Protein AF-A0A2E9MER3-F1 (afdb_monomer_lite)

Secondary structure (DSSP, 8-state):
--EEEE--SSS--EEEEPPTT--HHHHHHHHHHHSTTS-------EEEETTEEEE--HHHHHHHHHHHHHHHHHHHHHHHHHHHHHHHHHHHHHHHHHHTTGGGTTTT--SHHHHHHHHHHHHHTTTTT--SPPPHHHHHHHHTS-HHHHHT--HHHHHHHHHHHHHHHHHHHHHHHTHHHHHHHHHHHHHHHHGGGS-------------HHHHS---EEEEEETTTTEEETT--SEEEEEE-TT-EEEEE-TTSEEEEEE--SSEE--TT-SEEE---SS--EEEEEE-TTS-EEEEEE------TT-EEESSPTT-EEEEEES-SS-EEEEEEPP-TT----EEEEEGGGSPB--TTSPPEEEESS-EEEEEE-

pLDDT: mean 91.05, std 7.31, range [54.22, 98.5]

Foldseek 3Di:
DPDWDWPDDVHGDIDDDDDPPDDPVLVVLLCCQPHVVDDDDDDWQWDDDPNDIDTDDPVVVVVVVLVVLLVVVLVVLVVVLVVLLVVLLLLLLLLLCLVVVLVVQLVPDDDPVSNLVSSVVSCVVVVVSRPDDQDSVSSVVNVPQDPVCSVPPDPVVSVVVSVVSVVVSVVSVVCSVVSVVVSVVVVVVVCVVCVVVDDDPDDDDDDDNSPSQVSFDLAQWWAAAQVQQKIASLDDHHTADRGGQAAKKWWQAPFQKIAIAGGHRIDHRDHDTPHIHGQDQPQWKWWWKQAQLRFTFTAIEHCNDHDHPDMDGQAPPNIGTQDIDSDQQKKKKFAADDDPPDPDRIDIGRNVVADHDYSPDHGHTPGSGNTPHIDID

Sequence (377 aa):
VASIQDYTAENVEIEIKLPRGVYAKDVVDTLYAFTDCEMSISLNLLVIDGETPRVMSVTEVLQHNVDRLVDILKAQLRIEEGSLNDRLHAKTLEQIFIENRIYKAIEEEKTSEGVIQAVFDGLEKHKKQIKREVTRDDVDILLRIPIRRISLYDIERAKKEMREIKARLKQVRHDLKEIVAFTIAYLKNLIDQQGDAFPRRTEITTFDQVDAREAAKRDLKLDYDKATGYIGYQVEGTHVAHVSLYDRVLVVRKDGSYSVMDAPDKLFVGKGMLYGGFPDKEQIFNVVYRDKSGATCLKRCCIDKYILNRGYDLVPEGGKLLKLSLDSDATVELEYKPVPRLRVLEESFKIADYPVRGLKAGGIRLSKKETKTVRVG

Structure (mmCIF, N/CA/C/O backbone):
data_AF-A0A2E9MER3-F1
#
_entry.id   AF-A0A2E9MER3-F1
#
loop_
_atom_site.group_PDB
_atom_site.id
_atom_site.type_symbol
_atom_site.label_atom_id
_atom_site.label_alt_id
_atom_site.label_comp_id
_atom_site.label_asym_id
_atom_site.label_entity_id
_atom_site.label_seq_id
_atom_site.pdbx_PDB_ins_code
_atom_site.Cartn_x
_atom_site.Cartn_y
_atom_site.Cartn_z
_atom_site.occupancy
_atom_site.B_iso_or_equiv
_atom_site.auth_seq_id
_atom_site.auth_comp_id
_atom_site.auth_asym_id
_atom_site.auth_atom_id
_atom_site.pdbx_PDB_model_num
ATOM 1 N N . VAL A 1 1 ? 30.868 -15.169 -11.631 1.00 74.12 1 VAL A N 1
ATOM 2 C CA . VAL A 1 1 ? 30.900 -15.603 -10.212 1.00 74.12 1 VAL A CA 1
ATOM 3 C C . VAL A 1 1 ? 31.769 -16.849 -10.105 1.00 74.12 1 VAL A C 1
ATOM 5 O O . VAL A 1 1 ? 31.661 -17.693 -10.982 1.00 74.12 1 VAL A O 1
ATOM 8 N N . ALA A 1 2 ? 32.668 -16.931 -9.121 1.00 79.69 2 ALA A N 1
ATOM 9 C CA . ALA A 1 2 ? 33.551 -18.084 -8.905 1.00 79.69 2 ALA A CA 1
ATOM 10 C C . ALA A 1 2 ? 32.929 -19.128 -7.960 1.00 79.69 2 ALA A C 1
ATOM 12 O O . ALA A 1 2 ? 33.051 -20.322 -8.207 1.00 79.69 2 ALA A O 1
ATOM 13 N N . SER A 1 3 ? 32.239 -18.685 -6.906 1.00 89.12 3 SER A N 1
ATOM 14 C CA . SER A 1 3 ? 31.441 -19.547 -6.025 1.00 89.12 3 SER A CA 1
ATOM 15 C C . SER A 1 3 ? 30.379 -18.735 -5.285 1.00 89.12 3 SER A C 1
ATOM 17 O O . SER A 1 3 ? 30.548 -17.529 -5.105 1.00 89.12 3 SER A O 1
ATOM 19 N N . ILE A 1 4 ? 29.331 -19.412 -4.818 1.00 92.69 4 ILE A N 1
ATOM 20 C CA . ILE A 1 4 ? 28.270 -18.856 -3.969 1.00 92.69 4 ILE A CA 1
ATOM 21 C C . ILE A 1 4 ? 28.202 -19.726 -2.710 1.00 92.69 4 ILE A C 1
ATOM 23 O O . ILE A 1 4 ? 28.237 -20.953 -2.825 1.00 92.69 4 ILE A O 1
ATOM 27 N N . GLN A 1 5 ? 28.167 -19.110 -1.532 1.00 94.44 5 GLN A N 1
ATOM 28 C CA . GLN A 1 5 ? 28.050 -19.787 -0.238 1.00 94.44 5 GLN A CA 1
ATOM 29 C C . GLN A 1 5 ? 26.922 -19.135 0.567 1.00 94.44 5 GLN A C 1
ATOM 31 O O . GLN A 1 5 ? 26.834 -17.913 0.615 1.00 94.44 5 GLN A O 1
ATOM 36 N N . ASP A 1 6 ? 26.059 -19.948 1.169 1.00 94.88 6 ASP A N 1
ATOM 37 C CA . ASP A 1 6 ? 24.971 -19.490 2.037 1.00 94.88 6 ASP A CA 1
ATOM 38 C C . ASP A 1 6 ? 25.354 -19.770 3.495 1.00 94.88 6 ASP A C 1
ATOM 40 O O . ASP A 1 6 ? 25.602 -20.921 3.864 1.00 94.88 6 ASP A O 1
ATOM 44 N N . TYR A 1 7 ? 25.449 -18.706 4.289 1.00 95.00 7 TYR A N 1
ATOM 45 C CA . TYR A 1 7 ? 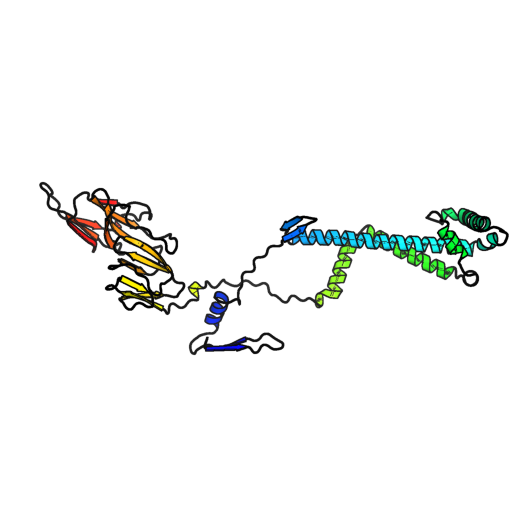25.778 -18.723 5.714 1.00 95.00 7 TYR A CA 1
ATOM 46 C C . TYR A 1 7 ? 24.589 -18.286 6.579 1.00 95.00 7 TYR A C 1
ATOM 48 O O . TYR A 1 7 ? 24.759 -17.974 7.757 1.00 95.00 7 TYR A O 1
ATOM 56 N N . THR A 1 8 ? 23.381 -18.274 6.010 1.00 94.50 8 THR A N 1
ATOM 57 C CA . THR A 1 8 ? 22.163 -17.854 6.702 1.00 94.50 8 THR A CA 1
ATOM 58 C C . THR A 1 8 ? 21.957 -18.641 7.999 1.00 94.50 8 THR A C 1
ATOM 60 O O . THR A 1 8 ? 21.896 -19.873 8.007 1.00 94.50 8 THR A O 1
ATOM 63 N N . ALA A 1 9 ? 21.817 -17.906 9.103 1.00 93.12 9 ALA A N 1
ATOM 64 C CA . ALA A 1 9 ? 21.513 -18.438 10.428 1.00 93.12 9 ALA A CA 1
ATOM 65 C C . ALA A 1 9 ? 20.392 -17.605 11.069 1.00 93.12 9 ALA A C 1
ATOM 67 O O . ALA A 1 9 ? 19.252 -17.657 10.616 1.00 93.12 9 ALA A O 1
ATOM 68 N N . GLU A 1 10 ? 20.699 -16.815 12.102 1.00 92.81 10 GLU A N 1
ATOM 69 C CA . GLU A 1 10 ? 19.750 -15.835 12.649 1.00 92.81 10 GLU A CA 1
ATOM 70 C C . GLU A 1 10 ? 19.473 -14.698 11.652 1.00 92.81 10 GLU A C 1
ATOM 72 O O . GLU A 1 10 ? 18.349 -14.211 11.559 1.00 92.81 10 GLU A O 1
ATOM 77 N N . ASN A 1 11 ? 20.484 -14.323 10.863 1.00 93.75 11 ASN A N 1
ATOM 78 C CA . ASN A 1 11 ? 20.389 -13.327 9.801 1.00 93.75 11 ASN A CA 1
ATOM 79 C C . ASN A 1 11 ? 20.661 -13.974 8.440 1.00 93.75 11 ASN A C 1
ATOM 81 O O . ASN A 1 11 ? 21.407 -14.951 8.349 1.00 93.75 11 ASN A O 1
ATOM 85 N N . VAL A 1 12 ? 20.067 -13.406 7.389 1.00 94.69 12 VAL A N 1
ATOM 86 C CA . VAL A 1 12 ? 20.347 -13.792 6.000 1.00 94.69 12 VAL A CA 1
ATOM 87 C C . VAL A 1 12 ? 21.758 -13.340 5.637 1.00 94.69 12 VAL A C 1
ATOM 89 O O . VAL A 1 12 ? 22.067 -12.153 5.737 1.00 94.69 12 VAL A O 1
ATOM 92 N N . GLU A 1 13 ? 22.599 -14.276 5.200 1.00 95.25 13 GLU A N 1
ATOM 93 C CA . GLU A 1 13 ? 23.983 -14.000 4.811 1.00 95.25 13 GLU A CA 1
ATOM 94 C C . GLU A 1 13 ? 24.378 -14.868 3.611 1.00 95.25 13 GLU A C 1
ATOM 96 O O . GLU A 1 13 ? 24.475 -16.089 3.710 1.00 95.25 13 GLU A O 1
ATOM 101 N N . ILE A 1 14 ? 24.613 -14.231 2.461 1.00 93.00 14 ILE A N 1
ATOM 102 C CA . ILE A 1 14 ? 25.013 -14.897 1.215 1.00 93.00 14 ILE A CA 1
ATOM 103 C C . ILE A 1 14 ? 26.355 -14.317 0.759 1.00 93.00 14 ILE A C 1
ATOM 105 O O . ILE A 1 14 ? 26.464 -13.123 0.478 1.00 93.00 14 ILE A O 1
ATOM 109 N N . GLU A 1 15 ? 27.376 -15.166 0.644 1.00 93.38 15 GLU A N 1
ATOM 110 C CA . GLU A 1 15 ? 28.717 -14.797 0.187 1.00 93.38 15 GLU A CA 1
ATOM 111 C C . GLU A 1 15 ? 28.915 -15.163 -1.294 1.00 93.38 15 GLU A C 1
ATOM 113 O O . GLU A 1 15 ? 28.802 -16.324 -1.700 1.00 93.38 15 GLU A O 1
ATOM 118 N N . ILE A 1 16 ? 29.282 -14.174 -2.116 1.00 91.56 16 ILE A N 1
ATOM 119 C CA . ILE A 1 16 ? 29.569 -14.351 -3.546 1.00 91.56 16 ILE A CA 1
ATOM 120 C C . ILE A 1 16 ? 31.056 -14.082 -3.801 1.00 91.56 16 ILE A C 1
ATOM 122 O O . ILE A 1 16 ? 31.519 -12.944 -3.721 1.00 91.56 16 ILE A O 1
ATOM 126 N N . LYS A 1 17 ? 31.819 -15.116 -4.180 1.00 91.12 17 LYS A N 1
ATOM 127 C CA . LYS A 1 17 ? 33.241 -14.962 -4.543 1.00 91.12 17 LYS A CA 1
ATOM 128 C C . LYS A 1 17 ? 33.380 -14.605 -6.013 1.00 91.12 17 LYS A C 1
ATOM 130 O O . LYS A 1 17 ? 32.841 -15.286 -6.891 1.00 91.12 17 LYS A O 1
ATOM 135 N N . LEU A 1 18 ? 34.140 -13.551 -6.296 1.00 88.75 18 LEU A N 1
ATOM 136 C CA . LEU A 1 18 ? 34.380 -13.064 -7.653 1.00 88.75 18 LEU A CA 1
ATOM 137 C C . LEU A 1 18 ? 35.687 -13.631 -8.235 1.00 88.75 18 LEU A C 1
ATOM 139 O O . LEU A 1 18 ? 36.652 -13.828 -7.495 1.00 88.75 18 LEU A O 1
ATOM 143 N N . PRO A 1 19 ? 35.752 -13.897 -9.553 1.00 87.12 19 PRO A N 1
ATOM 144 C CA . PRO A 1 19 ? 37.009 -14.219 -10.226 1.00 87.12 19 PRO A CA 1
ATOM 145 C C . PRO A 1 19 ? 38.028 -13.073 -10.123 1.00 87.12 19 PRO A C 1
ATOM 147 O O . PRO A 1 19 ? 37.657 -11.905 -9.994 1.00 87.12 19 PRO A O 1
ATOM 150 N N . ARG A 1 20 ? 39.326 -13.389 -10.235 1.00 83.81 20 ARG A N 1
ATOM 151 C CA . ARG A 1 20 ? 40.392 -12.369 -10.236 1.00 83.81 20 ARG A CA 1
ATOM 152 C C . ARG A 1 20 ? 40.178 -11.361 -11.372 1.00 83.81 20 ARG A C 1
ATOM 154 O O . ARG A 1 20 ? 39.925 -11.759 -12.504 1.00 83.81 20 ARG A O 1
ATOM 161 N N . GLY A 1 21 ? 40.324 -10.072 -11.064 1.00 81.44 21 GLY A N 1
ATOM 162 C CA . GLY A 1 21 ? 40.161 -8.979 -12.032 1.00 81.44 21 GLY A CA 1
ATOM 163 C C . GLY A 1 21 ? 38.717 -8.510 -12.248 1.00 81.44 21 GLY A C 1
ATOM 164 O O . GLY A 1 21 ? 38.494 -7.657 -13.100 1.00 81.44 21 GLY A O 1
ATOM 165 N N . VAL A 1 22 ? 37.742 -9.037 -11.495 1.00 81.81 22 VAL A N 1
ATOM 166 C CA . VAL A 1 22 ? 36.352 -8.553 -11.495 1.00 81.81 22 VAL A CA 1
ATOM 167 C C . VAL A 1 22 ? 36.106 -7.711 -10.245 1.00 81.81 22 VAL A C 1
ATOM 169 O O . VAL A 1 22 ? 36.359 -8.169 -9.131 1.00 81.81 22 VAL A O 1
ATOM 172 N N . TYR A 1 23 ? 35.607 -6.488 -10.424 1.00 81.19 23 TYR A N 1
ATOM 173 C CA . TYR A 1 23 ? 35.280 -5.590 -9.320 1.00 81.19 23 TYR A CA 1
ATOM 174 C C . TYR A 1 23 ? 33.863 -5.840 -8.807 1.00 81.19 23 TYR A C 1
ATOM 176 O O . TYR A 1 23 ? 32.950 -6.115 -9.581 1.00 81.19 23 TYR A O 1
ATOM 184 N N . ALA A 1 24 ? 33.677 -5.717 -7.491 1.00 82.69 24 ALA A N 1
ATOM 185 C CA . ALA A 1 24 ? 32.381 -5.941 -6.856 1.00 82.69 24 ALA A CA 1
ATOM 186 C C . ALA A 1 24 ? 31.301 -4.979 -7.359 1.00 82.69 24 ALA A C 1
ATOM 188 O O . ALA A 1 24 ? 30.181 -5.414 -7.595 1.00 82.69 24 ALA A O 1
ATOM 189 N N . LYS A 1 25 ? 31.655 -3.708 -7.588 1.00 79.31 25 LYS A N 1
ATOM 190 C CA . LYS A 1 25 ? 30.719 -2.680 -8.058 1.00 79.31 25 LYS A CA 1
ATOM 191 C C . LYS A 1 25 ? 30.014 -3.095 -9.356 1.00 79.31 25 LYS A C 1
ATOM 193 O O . LYS A 1 25 ? 28.794 -3.113 -9.394 1.00 79.31 25 LYS A O 1
ATOM 198 N N . ASP A 1 26 ? 30.778 -3.551 -10.348 1.00 75.00 26 ASP A N 1
ATOM 199 C CA . ASP A 1 26 ? 30.241 -3.991 -11.644 1.00 75.00 26 ASP A CA 1
ATOM 200 C C . ASP A 1 26 ? 29.307 -5.211 -11.511 1.00 75.00 26 ASP A C 1
ATOM 202 O O . ASP A 1 26 ? 28.381 -5.403 -12.299 1.00 75.00 26 ASP A O 1
ATOM 206 N N . VAL A 1 27 ? 29.559 -6.072 -10.518 1.00 83.38 27 VAL A N 1
ATOM 207 C CA . VAL A 1 27 ? 28.763 -7.285 -10.285 1.00 83.38 27 VAL A CA 1
ATOM 208 C C . VAL A 1 27 ? 27.481 -6.978 -9.525 1.00 83.38 27 VAL A C 1
ATOM 210 O O . VAL A 1 27 ? 26.477 -7.618 -9.804 1.00 83.38 27 VAL A O 1
ATOM 213 N N . VAL A 1 28 ? 27.483 -6.011 -8.605 1.00 84.94 28 VAL A N 1
ATOM 214 C CA . VAL A 1 28 ? 26.276 -5.601 -7.868 1.00 84.94 28 VAL A CA 1
ATOM 215 C C . VAL A 1 28 ? 25.204 -5.097 -8.833 1.00 84.94 28 VAL A C 1
ATOM 217 O O . VAL A 1 28 ? 24.082 -5.595 -8.795 1.00 84.94 28 VAL A O 1
ATOM 220 N N . ASP A 1 29 ? 25.573 -4.207 -9.753 1.00 80.81 29 ASP A N 1
ATOM 221 C CA . ASP A 1 29 ? 24.660 -3.668 -10.770 1.00 80.81 29 ASP A CA 1
ATOM 222 C C . ASP A 1 29 ? 24.101 -4.789 -11.664 1.00 80.81 29 ASP A C 1
ATOM 224 O O . ASP A 1 29 ? 22.906 -4.856 -11.951 1.00 80.81 29 ASP A O 1
ATOM 228 N N . THR A 1 30 ? 24.960 -5.746 -12.027 1.00 80.44 30 THR A N 1
ATOM 229 C CA . THR A 1 30 ? 24.574 -6.951 -12.775 1.00 80.44 30 THR A CA 1
ATOM 230 C C . THR A 1 30 ? 23.607 -7.835 -11.968 1.00 80.44 30 THR A C 1
ATOM 232 O O . THR A 1 30 ? 22.650 -8.369 -12.520 1.00 80.44 30 THR A O 1
ATOM 235 N N . LEU A 1 31 ? 23.827 -8.012 -10.662 1.00 85.88 31 LEU A N 1
ATOM 236 C CA . LEU A 1 31 ? 22.949 -8.824 -9.815 1.00 85.88 31 LEU A CA 1
ATOM 237 C C . LEU A 1 31 ? 21.551 -8.210 -9.722 1.00 85.88 31 LEU A C 1
ATOM 239 O O . LEU A 1 31 ? 20.582 -8.942 -9.897 1.00 85.88 31 LEU A O 1
ATOM 243 N N . TYR A 1 32 ? 21.428 -6.898 -9.518 1.00 84.62 32 TYR A N 1
ATOM 244 C CA . TYR A 1 32 ? 20.122 -6.230 -9.543 1.00 84.62 32 TYR A CA 1
ATOM 245 C C . TYR A 1 32 ? 19.441 -6.350 -10.913 1.00 84.62 32 TYR A C 1
ATOM 247 O O . TYR A 1 32 ? 18.264 -6.684 -10.980 1.00 84.62 32 TYR A O 1
ATOM 255 N N . ALA A 1 33 ? 20.186 -6.184 -12.010 1.00 80.50 33 ALA A N 1
ATOM 256 C CA . ALA A 1 33 ? 19.619 -6.227 -13.359 1.00 80.50 33 ALA A CA 1
ATOM 257 C C . ALA A 1 33 ? 19.130 -7.621 -13.808 1.00 80.50 33 ALA A C 1
ATOM 259 O O . ALA A 1 33 ? 18.248 -7.715 -14.665 1.00 80.50 33 ALA A O 1
ATOM 260 N N . PHE A 1 34 ? 19.719 -8.704 -13.286 1.00 81.06 34 PHE A N 1
ATOM 261 C CA . PHE A 1 34 ? 19.490 -10.068 -13.791 1.00 81.06 34 PHE A CA 1
ATOM 262 C C . PHE A 1 34 ? 18.971 -11.069 -12.749 1.00 81.06 34 PHE A C 1
ATOM 264 O O . PHE A 1 34 ? 18.818 -12.248 -13.075 1.00 81.06 34 PHE A O 1
ATOM 271 N N . THR A 1 35 ? 18.717 -10.650 -11.508 1.00 86.56 35 THR A N 1
ATOM 272 C CA . THR A 1 35 ? 18.206 -11.528 -10.441 1.00 86.56 35 THR A CA 1
ATOM 273 C C . THR A 1 35 ? 17.085 -10.855 -9.654 1.00 86.56 35 THR A C 1
ATOM 275 O O . THR A 1 35 ? 16.900 -9.646 -9.742 1.00 86.56 35 THR A O 1
ATOM 278 N N . ASP A 1 36 ? 16.392 -11.625 -8.812 1.00 89.19 36 ASP A N 1
ATOM 279 C CA . ASP A 1 36 ? 15.306 -11.138 -7.946 1.00 89.19 36 ASP A CA 1
ATOM 280 C C . ASP A 1 36 ? 15.776 -10.208 -6.805 1.00 89.19 36 ASP A C 1
ATOM 282 O O . ASP A 1 36 ? 14.987 -9.846 -5.931 1.00 89.19 36 ASP A O 1
ATOM 286 N N . CYS A 1 37 ? 17.051 -9.800 -6.798 1.00 87.44 37 CYS A N 1
ATOM 287 C CA . CYS A 1 37 ? 17.541 -8.708 -5.957 1.00 87.44 37 CYS A CA 1
ATOM 288 C C . CYS A 1 37 ? 16.815 -7.382 -6.254 1.00 87.44 37 CYS A C 1
ATOM 290 O O . CYS A 1 37 ? 16.675 -6.559 -5.351 1.00 87.44 37 CYS A O 1
ATOM 292 N N . GLU A 1 38 ? 16.329 -7.182 -7.486 1.00 85.00 38 GLU A N 1
ATOM 293 C CA . GLU A 1 38 ? 15.369 -6.133 -7.837 1.00 85.00 38 GLU A CA 1
ATOM 294 C C . GLU A 1 38 ? 14.133 -6.772 -8.474 1.00 85.00 38 GLU A C 1
ATOM 296 O O . GLU A 1 38 ? 14.230 -7.545 -9.425 1.00 85.00 38 GLU A O 1
ATOM 301 N N . MET A 1 39 ? 12.946 -6.438 -7.970 1.00 86.44 39 MET A N 1
ATOM 302 C CA . MET A 1 39 ? 11.699 -6.910 -8.562 1.00 86.44 39 MET A CA 1
ATOM 303 C C . MET A 1 39 ? 10.651 -5.809 -8.619 1.00 86.44 39 MET A C 1
ATOM 305 O O . MET A 1 39 ? 10.461 -5.035 -7.680 1.00 86.44 39 MET A O 1
ATOM 309 N N . SER A 1 40 ? 9.921 -5.776 -9.732 1.00 85.06 40 SER A N 1
ATOM 310 C CA . SER A 1 40 ? 8.751 -4.920 -9.864 1.00 85.06 40 SER A CA 1
ATOM 311 C C . SER A 1 40 ? 7.540 -5.613 -9.250 1.00 85.06 40 SER A C 1
ATOM 313 O O . SER A 1 40 ? 7.102 -6.665 -9.717 1.00 85.06 40 SER A O 1
ATOM 315 N N . ILE A 1 41 ? 6.974 -5.004 -8.210 1.00 89.00 41 ILE A N 1
ATOM 316 C CA . ILE A 1 41 ? 5.738 -5.472 -7.587 1.00 89.00 41 ILE A CA 1
ATOM 317 C C . ILE A 1 41 ? 4.584 -4.621 -8.113 1.00 89.00 41 ILE A C 1
ATOM 319 O O . ILE A 1 41 ? 4.506 -3.419 -7.864 1.00 89.00 41 ILE A O 1
ATOM 323 N N . SER A 1 42 ? 3.661 -5.259 -8.832 1.00 89.69 42 SER A N 1
ATOM 324 C CA . SER A 1 42 ? 2.428 -4.610 -9.276 1.00 89.69 42 SER A CA 1
ATOM 325 C C . SER A 1 42 ? 1.452 -4.489 -8.109 1.00 89.69 42 SER A C 1
ATOM 327 O O . SER A 1 42 ? 0.951 -5.490 -7.600 1.00 89.69 42 SER A O 1
ATOM 329 N N . LEU A 1 43 ? 1.169 -3.257 -7.692 1.00 90.62 43 LEU A N 1
ATOM 330 C CA . LEU A 1 43 ? 0.230 -2.976 -6.610 1.00 90.62 43 LEU A CA 1
ATOM 331 C C . LEU A 1 43 ? -1.171 -2.725 -7.177 1.00 90.62 43 LEU A C 1
ATOM 333 O O . LEU A 1 43 ? -1.370 -1.817 -7.981 1.00 90.62 43 LEU A O 1
ATOM 337 N N . ASN A 1 44 ? -2.149 -3.510 -6.727 1.00 92.06 44 ASN A N 1
ATOM 338 C CA . ASN A 1 44 ? -3.565 -3.294 -7.015 1.00 92.06 44 ASN A CA 1
ATOM 339 C C . ASN A 1 44 ? -4.385 -3.488 -5.735 1.00 92.06 44 ASN A C 1
ATOM 341 O O . ASN A 1 44 ? -4.506 -4.607 -5.235 1.00 92.06 44 ASN A O 1
ATOM 345 N N . LEU A 1 45 ? -4.943 -2.401 -5.201 1.00 94.50 45 LEU A N 1
ATOM 346 C CA . LEU A 1 45 ? -5.716 -2.417 -3.959 1.00 94.50 45 LEU A CA 1
ATOM 347 C C . LEU A 1 45 ? -7.191 -2.734 -4.255 1.00 94.50 45 LEU A C 1
ATOM 349 O O . LEU A 1 45 ? -8.072 -1.878 -4.165 1.00 94.50 45 LEU A O 1
ATOM 353 N N . LEU A 1 46 ? -7.438 -3.980 -4.662 1.00 95.06 46 LEU A N 1
ATOM 354 C CA . LEU A 1 46 ? -8.773 -4.534 -4.880 1.00 95.06 46 LEU A CA 1
ATOM 355 C C . LEU A 1 46 ? -9.323 -5.083 -3.560 1.00 95.06 46 LEU A C 1
ATOM 357 O O . LEU A 1 46 ? -8.745 -5.999 -2.977 1.00 95.06 46 LEU A O 1
ATOM 361 N N . VAL A 1 47 ? -10.449 -4.543 -3.105 1.00 94.81 47 VAL A N 1
ATOM 362 C CA . VAL A 1 47 ? -11.109 -4.942 -1.855 1.00 94.81 47 VAL A CA 1
ATOM 363 C C . VAL A 1 47 ? -12.594 -5.216 -2.091 1.00 94.81 47 VAL A C 1
ATOM 365 O O . VAL A 1 47 ? -13.130 -4.900 -3.153 1.00 94.81 47 VAL A O 1
ATOM 368 N N . ILE A 1 48 ? -13.265 -5.828 -1.115 1.00 94.38 48 ILE A N 1
ATOM 369 C CA . ILE A 1 48 ? -14.722 -6.002 -1.132 1.00 94.38 48 ILE A CA 1
ATOM 370 C C . ILE A 1 48 ? -15.366 -4.796 -0.442 1.00 94.38 48 ILE A C 1
ATOM 372 O O . ILE A 1 48 ? -15.148 -4.578 0.748 1.00 94.38 48 ILE A O 1
ATOM 376 N N . ASP A 1 49 ? -16.153 -4.033 -1.196 1.00 89.94 49 ASP A N 1
ATOM 377 C CA . ASP A 1 49 ? -16.962 -2.909 -0.722 1.00 89.94 49 ASP A CA 1
ATOM 378 C C . ASP A 1 49 ? -18.438 -3.338 -0.758 1.00 89.94 49 ASP A C 1
ATOM 380 O O . ASP A 1 49 ? -19.040 -3.505 -1.827 1.00 89.94 49 ASP A O 1
ATOM 384 N N . GLY A 1 50 ? -18.995 -3.634 0.420 1.00 89.06 50 GLY A N 1
ATOM 385 C CA . GLY A 1 50 ? -20.310 -4.264 0.557 1.00 89.06 50 GLY A CA 1
ATOM 386 C C . GLY A 1 50 ? -20.330 -5.682 -0.021 1.00 89.06 50 GLY A C 1
ATOM 387 O O . GLY A 1 50 ? -19.691 -6.584 0.513 1.00 89.06 50 GLY A O 1
ATOM 388 N N . GLU A 1 51 ? -21.070 -5.879 -1.112 1.00 94.06 51 GLU A N 1
ATOM 389 C CA . GLU A 1 51 ? -21.190 -7.169 -1.812 1.00 94.06 51 GLU A CA 1
ATOM 390 C C . GLU A 1 51 ? -20.391 -7.210 -3.126 1.00 94.06 51 GLU A C 1
ATOM 392 O O . GLU A 1 51 ? -20.474 -8.181 -3.878 1.00 94.06 51 GLU A O 1
ATOM 397 N N . THR A 1 52 ? -19.614 -6.161 -3.430 1.00 94.81 52 THR A N 1
ATOM 398 C CA . THR A 1 52 ? -18.954 -6.009 -4.736 1.00 94.81 52 THR A CA 1
ATOM 399 C C . THR A 1 52 ? -17.447 -5.780 -4.627 1.00 94.81 52 THR A C 1
ATOM 401 O O . THR A 1 52 ? -16.996 -5.075 -3.724 1.00 94.81 52 THR A O 1
ATOM 404 N N . PRO A 1 53 ? -16.637 -6.338 -5.546 1.00 96.56 53 PRO A N 1
ATOM 405 C CA . PRO A 1 53 ? -15.215 -6.033 -5.617 1.00 96.56 53 PRO A CA 1
ATOM 406 C C . PRO A 1 53 ? -14.990 -4.637 -6.213 1.00 96.56 53 PRO A C 1
ATOM 408 O O . PRO A 1 53 ? -15.522 -4.312 -7.276 1.00 96.56 53 PRO A O 1
ATOM 411 N N . ARG A 1 54 ? -14.163 -3.821 -5.556 1.00 95.44 54 ARG A N 1
ATOM 412 C CA . ARG A 1 54 ? -13.835 -2.454 -5.972 1.00 95.44 54 ARG A CA 1
ATOM 413 C C . ARG A 1 54 ? -12.346 -2.174 -5.788 1.00 95.44 54 ARG A C 1
ATOM 415 O O . ARG A 1 54 ? -11.767 -2.480 -4.749 1.00 95.44 54 ARG A O 1
ATOM 422 N N . VAL A 1 55 ? -11.724 -1.578 -6.804 1.00 96.12 55 VAL A N 1
ATOM 423 C CA . VAL A 1 55 ? -10.373 -1.015 -6.675 1.00 96.12 55 VAL A CA 1
ATOM 424 C C . VAL A 1 55 ? -10.490 0.322 -5.956 1.00 96.12 55 VAL A C 1
ATOM 426 O O . VAL A 1 55 ? -11.267 1.179 -6.379 1.00 96.12 55 VAL A O 1
ATOM 429 N N . MET A 1 56 ? -9.743 0.487 -4.869 1.00 94.94 56 MET A N 1
ATOM 430 C CA . MET A 1 56 ? -9.796 1.677 -4.019 1.00 94.94 56 MET A CA 1
ATOM 431 C C . MET A 1 56 ? -8.403 2.276 -3.833 1.00 94.94 56 MET A C 1
ATOM 433 O O . MET A 1 56 ? -7.387 1.595 -3.941 1.00 94.94 56 MET A O 1
ATOM 437 N N . SER A 1 57 ? -8.344 3.568 -3.537 1.00 95.75 57 SER A N 1
ATOM 438 C CA . SER A 1 57 ? -7.130 4.245 -3.085 1.00 95.75 57 SER A CA 1
ATOM 439 C C . SER A 1 57 ? -6.877 4.006 -1.592 1.00 95.75 57 SER A C 1
ATOM 441 O O . SER A 1 57 ? -7.793 3.698 -0.827 1.00 95.75 57 SER A O 1
ATOM 443 N N . VAL A 1 58 ? -5.632 4.213 -1.146 1.00 95.94 58 VAL A N 1
ATOM 444 C CA . VAL A 1 58 ? -5.273 4.140 0.285 1.00 95.94 58 VAL A CA 1
ATOM 445 C C . VAL A 1 58 ? -6.135 5.097 1.117 1.00 95.94 58 VAL A C 1
ATOM 447 O O . VAL A 1 58 ? -6.596 4.729 2.193 1.00 95.94 58 VAL A O 1
ATOM 450 N N . THR A 1 59 ? -6.404 6.301 0.605 1.00 96.75 59 THR A N 1
ATOM 451 C CA . THR A 1 59 ? -7.242 7.302 1.277 1.00 96.75 59 THR A CA 1
ATOM 452 C C . THR A 1 59 ? -8.677 6.822 1.467 1.00 96.75 59 THR A C 1
ATOM 454 O O . THR A 1 59 ? -9.204 6.946 2.568 1.00 96.75 59 THR A O 1
ATOM 457 N N . GLU A 1 60 ? -9.303 6.243 0.437 1.00 94.81 60 GLU A N 1
ATOM 458 C CA . GLU A 1 60 ? -10.673 5.723 0.547 1.00 94.81 60 GLU A CA 1
ATOM 459 C C . GLU A 1 60 ? -10.758 4.570 1.553 1.00 94.81 60 GLU A C 1
ATOM 461 O O . GLU A 1 60 ? -11.670 4.538 2.379 1.00 94.81 60 GLU A O 1
ATOM 466 N N . VAL A 1 61 ? -9.789 3.648 1.526 1.00 95.50 61 VAL A N 1
ATOM 467 C CA . VAL A 1 61 ? -9.740 2.525 2.474 1.00 95.50 61 VAL A CA 1
ATOM 468 C C . VAL A 1 61 ? -9.547 3.025 3.907 1.00 95.50 61 VAL A C 1
ATOM 470 O O . VAL A 1 61 ? -10.220 2.545 4.820 1.00 95.50 61 VAL A O 1
ATOM 473 N N . LEU A 1 62 ? -8.659 3.997 4.130 1.00 96.19 62 LEU A N 1
ATOM 474 C CA . LEU A 1 62 ? -8.461 4.589 5.454 1.00 96.19 62 LEU A CA 1
ATOM 475 C C . LEU A 1 62 ? -9.723 5.296 5.949 1.00 96.19 62 LEU A C 1
ATOM 477 O O . LEU A 1 62 ? -10.131 5.059 7.083 1.00 96.19 62 LEU A O 1
ATOM 481 N N . GLN A 1 63 ? -10.363 6.103 5.102 1.00 95.62 63 GLN A N 1
ATOM 482 C CA . GLN A 1 63 ? -11.593 6.810 5.450 1.00 95.62 63 GLN A CA 1
ATOM 483 C C . GLN A 1 63 ? -12.695 5.828 5.865 1.00 95.62 63 GLN A C 1
ATOM 485 O O . GLN A 1 63 ? -13.240 5.953 6.958 1.00 95.62 63 GLN A O 1
ATOM 490 N N . HIS A 1 64 ? -12.942 4.791 5.058 1.00 94.38 64 HIS A N 1
ATOM 491 C CA . HIS A 1 64 ? -13.944 3.767 5.360 1.00 94.38 64 HIS A CA 1
ATOM 492 C C . HIS A 1 64 ? -13.694 3.081 6.712 1.00 94.38 64 HIS A C 1
ATOM 494 O O . HIS A 1 64 ? -14.611 2.905 7.517 1.00 94.38 64 HIS A O 1
ATOM 500 N N . ASN A 1 65 ? -12.444 2.700 6.988 1.00 95.50 65 ASN A N 1
ATOM 501 C CA . ASN A 1 65 ? -12.097 2.038 8.244 1.00 95.50 65 ASN A CA 1
ATOM 502 C C . ASN A 1 65 ? -12.208 2.976 9.454 1.00 95.50 65 ASN A C 1
ATOM 504 O O . ASN A 1 65 ? -12.644 2.539 10.519 1.00 95.50 65 ASN A O 1
ATOM 508 N N . VAL A 1 66 ? -11.844 4.252 9.304 1.00 96.38 66 VAL A N 1
ATOM 509 C CA . VAL A 1 66 ? -11.972 5.253 10.373 1.00 96.38 66 VAL A CA 1
ATOM 510 C C . VAL A 1 66 ? -13.440 5.565 10.660 1.00 96.38 66 VAL A C 1
ATOM 512 O O . VAL A 1 66 ? -13.820 5.596 11.828 1.00 96.38 66 VAL A O 1
ATOM 515 N N . ASP A 1 67 ? -14.280 5.710 9.636 1.00 96.12 67 ASP A N 1
ATOM 516 C CA . ASP A 1 67 ? -15.722 5.932 9.810 1.00 96.12 67 ASP A CA 1
ATOM 517 C C . ASP A 1 67 ? -16.369 4.753 10.550 1.00 96.12 67 ASP A C 1
ATOM 519 O O . ASP A 1 67 ? -17.079 4.931 11.543 1.00 96.12 67 ASP A O 1
ATOM 523 N N . ARG A 1 68 ? -16.016 3.523 10.157 1.00 96.75 68 ARG A N 1
ATOM 524 C CA . ARG A 1 68 ? -16.457 2.313 10.859 1.00 96.75 68 ARG A CA 1
ATOM 525 C C . ARG A 1 68 ? -15.960 2.262 12.306 1.00 96.75 68 ARG A C 1
ATOM 527 O O . ARG A 1 68 ? -16.700 1.825 13.188 1.00 96.75 68 ARG A O 1
ATOM 534 N N . LEU A 1 69 ? -14.727 2.692 12.576 1.00 98.06 69 LEU A N 1
ATOM 535 C CA . LEU A 1 69 ? -14.193 2.764 13.938 1.00 98.06 69 LEU A CA 1
ATOM 536 C C . LEU A 1 69 ? -14.989 3.756 14.796 1.00 98.06 69 LEU A C 1
ATOM 538 O O . LEU A 1 69 ? -15.348 3.422 15.925 1.00 98.06 69 LEU A O 1
ATOM 542 N N . VAL A 1 70 ? -15.310 4.937 14.260 1.00 98.31 70 VAL A N 1
ATOM 543 C CA . VAL A 1 70 ? -16.152 5.937 14.937 1.00 98.31 70 VAL A CA 1
ATOM 544 C C . VAL A 1 70 ? -17.507 5.331 15.310 1.00 98.31 70 VAL A C 1
ATOM 546 O O . VAL A 1 70 ? -17.949 5.476 16.453 1.00 98.31 70 VAL A O 1
ATOM 549 N N . ASP A 1 71 ? -18.144 4.606 14.390 1.00 98.12 71 ASP A N 1
ATOM 550 C CA . ASP A 1 71 ? -19.432 3.952 14.642 1.00 98.12 71 ASP A CA 1
ATOM 551 C C . ASP A 1 71 ? -19.347 2.884 15.739 1.00 98.12 71 ASP A C 1
ATOM 553 O O . ASP A 1 71 ? -20.207 2.832 16.627 1.00 98.12 71 ASP A O 1
ATOM 557 N N . ILE A 1 72 ? -18.290 2.068 15.727 1.00 98.50 72 ILE A N 1
ATOM 558 C CA . ILE A 1 72 ? -18.049 1.045 16.752 1.00 98.50 72 ILE A CA 1
ATOM 559 C C . ILE A 1 72 ? -17.858 1.692 18.128 1.00 98.50 72 ILE A C 1
ATOM 561 O O . ILE A 1 72 ? -18.527 1.300 19.087 1.00 98.50 72 ILE A O 1
ATOM 565 N N . LEU A 1 73 ? -16.993 2.703 18.235 1.00 98.25 73 LEU A N 1
ATOM 566 C CA . LEU A 1 73 ? -16.732 3.399 19.499 1.00 98.25 73 LEU A CA 1
ATOM 567 C C . LEU A 1 73 ? -17.992 4.096 20.025 1.00 98.25 73 LEU A C 1
ATOM 569 O O . LEU A 1 73 ? -18.300 4.038 21.217 1.00 98.25 73 LEU A O 1
ATOM 573 N N . LYS A 1 74 ? -18.786 4.693 19.133 1.00 98.38 74 LYS A N 1
ATOM 574 C CA . LYS A 1 74 ? -20.073 5.303 19.481 1.00 98.38 74 LYS A CA 1
ATOM 575 C C . LYS A 1 74 ? -21.067 4.274 20.015 1.00 98.38 74 LYS A C 1
ATOM 577 O O . LYS A 1 74 ? -21.775 4.554 20.983 1.00 98.38 74 LYS A O 1
ATOM 582 N N . ALA A 1 75 ? -21.140 3.093 19.401 1.00 98.50 75 ALA A N 1
ATOM 583 C CA . ALA A 1 75 ? -21.989 2.006 19.877 1.00 98.50 75 ALA A CA 1
ATOM 584 C C . ALA A 1 75 ? -21.549 1.516 21.266 1.00 98.50 75 ALA A C 1
ATOM 586 O O . ALA A 1 75 ? -22.389 1.369 22.152 1.00 98.50 75 ALA A O 1
ATOM 587 N N . GLN A 1 76 ? -20.242 1.350 21.488 1.00 98.31 76 GLN A N 1
ATOM 588 C CA . GLN A 1 76 ? -19.689 0.976 22.792 1.00 98.31 76 GLN A CA 1
ATOM 589 C C . GLN A 1 76 ? -20.035 2.000 23.881 1.00 98.31 76 GLN A C 1
ATOM 591 O O . GLN A 1 76 ? -20.538 1.621 24.938 1.00 98.31 76 GLN A O 1
ATOM 596 N N . LEU A 1 77 ? -19.858 3.296 23.607 1.00 98.31 77 LEU A N 1
ATOM 597 C CA . LEU A 1 77 ? -20.209 4.360 24.552 1.00 98.31 77 LEU A CA 1
ATOM 598 C C . LEU A 1 77 ? -21.714 4.405 24.856 1.00 98.31 77 LEU A C 1
ATOM 600 O O . LEU A 1 77 ? -22.095 4.664 25.993 1.00 98.31 77 LEU A O 1
ATOM 604 N N . ARG A 1 78 ? -22.586 4.116 23.880 1.00 98.25 78 ARG A N 1
ATOM 605 C CA . ARG A 1 78 ? -24.040 4.011 24.114 1.00 98.25 78 ARG A CA 1
ATOM 606 C C . ARG A 1 78 ? -24.407 2.824 24.998 1.00 98.25 78 ARG A C 1
ATOM 608 O O . ARG A 1 78 ? -25.284 2.955 25.849 1.00 98.25 78 ARG A O 1
ATOM 615 N N . ILE A 1 79 ? -23.742 1.683 24.815 1.00 98.50 79 ILE A N 1
ATOM 616 C CA . ILE A 1 79 ? -23.917 0.512 25.686 1.00 98.50 79 ILE A CA 1
ATOM 617 C C . ILE A 1 79 ? -23.476 0.859 27.112 1.00 98.50 79 ILE A C 1
ATOM 619 O O . ILE A 1 79 ? -24.195 0.570 28.070 1.00 98.50 79 ILE A O 1
ATOM 623 N N . GLU A 1 80 ? -22.329 1.527 27.257 1.00 97.94 80 GLU A N 1
ATOM 624 C CA . GLU A 1 80 ? -21.844 1.989 28.556 1.00 97.94 80 GLU A CA 1
ATOM 625 C C . GLU A 1 80 ? -22.819 2.990 29.196 1.00 97.94 80 GLU A C 1
ATOM 627 O O . GLU A 1 80 ? -23.169 2.844 30.367 1.00 97.94 80 GLU A O 1
ATOM 632 N N . GLU A 1 81 ? -23.315 3.968 28.433 1.00 97.88 81 GLU A N 1
ATOM 633 C CA . GLU A 1 81 ? -24.317 4.928 28.901 1.00 97.88 81 GLU A CA 1
ATOM 634 C C . GLU A 1 81 ? -25.585 4.222 29.399 1.00 97.88 81 GLU A C 1
ATOM 636 O O . GLU A 1 81 ? -26.081 4.552 30.479 1.00 97.88 81 GLU A O 1
ATOM 641 N N . GLY A 1 82 ? -26.102 3.249 28.642 1.00 96.69 82 GLY A N 1
ATOM 642 C CA . GLY A 1 82 ? -27.260 2.444 29.035 1.00 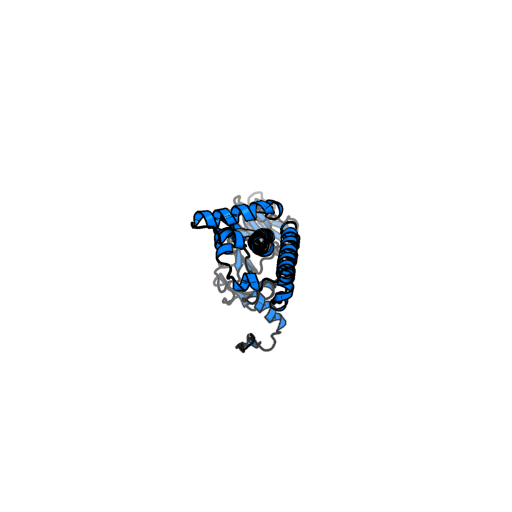96.69 82 GLY A CA 1
ATOM 643 C C . GLY A 1 82 ? -27.025 1.730 30.365 1.00 96.69 82 GLY A C 1
ATOM 644 O O . GLY A 1 82 ? -27.757 1.959 31.327 1.00 96.69 82 GLY A O 1
ATOM 645 N N . SER A 1 83 ? -25.927 0.976 30.461 1.00 96.94 83 SER A N 1
ATOM 646 C CA . SER A 1 83 ? -25.534 0.257 31.680 1.00 96.94 83 SER A CA 1
ATOM 647 C C . SER A 1 83 ? -25.392 1.186 32.892 1.00 96.94 83 SER A C 1
ATOM 649 O O . SER A 1 83 ? -25.858 0.879 33.992 1.00 96.94 83 SER A O 1
ATOM 651 N N . LEU A 1 84 ? -24.786 2.362 32.711 1.00 97.00 84 LEU A N 1
ATOM 652 C CA . LEU A 1 84 ? -24.642 3.346 33.780 1.00 97.00 84 LEU A CA 1
ATOM 653 C C . LEU A 1 84 ? -25.986 3.955 34.203 1.00 97.00 84 LEU A C 1
ATOM 655 O O . LEU A 1 84 ? -26.188 4.178 35.398 1.00 97.00 84 LEU A O 1
ATOM 659 N N . ASN A 1 85 ? -26.901 4.220 33.265 1.00 95.56 85 ASN A N 1
ATOM 660 C CA . ASN A 1 85 ? -28.245 4.703 33.589 1.00 95.56 85 ASN A CA 1
ATOM 661 C C . ASN A 1 85 ? -29.050 3.645 34.352 1.00 95.56 85 ASN A C 1
ATOM 663 O O . ASN A 1 85 ? -29.675 3.991 35.353 1.00 95.56 85 ASN A O 1
ATOM 667 N N . ASP A 1 86 ? -28.986 2.376 33.947 1.00 94.06 86 ASP A N 1
ATOM 668 C CA . ASP A 1 86 ? -29.671 1.277 34.637 1.00 94.06 86 ASP A CA 1
ATOM 669 C C . ASP A 1 86 ? -29.128 1.087 36.056 1.00 94.06 86 ASP A C 1
ATOM 671 O O . ASP A 1 86 ? -29.888 1.018 37.024 1.00 94.06 86 ASP A O 1
ATOM 675 N N . ARG A 1 87 ? -27.798 1.111 36.211 1.00 94.94 87 ARG A N 1
ATOM 676 C CA . ARG A 1 87 ? -27.148 1.080 37.530 1.00 94.94 87 ARG A CA 1
ATOM 677 C C . ARG A 1 87 ? -27.556 2.267 38.394 1.00 94.94 87 ARG A C 1
ATOM 679 O O . ARG A 1 87 ? -27.789 2.097 39.591 1.00 94.94 87 ARG A O 1
ATOM 686 N N . LEU A 1 88 ? -27.629 3.467 37.815 1.00 95.12 88 LEU A N 1
ATOM 687 C CA . LEU A 1 88 ? -28.050 4.663 38.539 1.00 95.12 88 LEU A CA 1
ATOM 688 C C . LEU A 1 88 ? -29.517 4.569 38.969 1.00 95.12 88 LEU A C 1
ATOM 690 O O . LEU A 1 88 ? -29.835 4.949 40.095 1.00 95.12 88 LEU A O 1
ATOM 694 N N . HIS A 1 89 ? -30.393 4.060 38.100 1.00 94.62 89 HIS A N 1
ATOM 695 C CA . HIS A 1 89 ? -31.811 3.843 38.391 1.00 94.62 89 HIS A CA 1
ATOM 696 C C . HIS A 1 89 ? -31.982 2.858 39.545 1.00 94.62 89 HIS A C 1
ATOM 698 O O . HIS A 1 89 ? -32.554 3.228 40.567 1.00 94.62 89 HIS A O 1
ATOM 704 N N . ALA A 1 90 ? -31.368 1.675 39.459 1.00 93.56 90 ALA A N 1
ATOM 705 C CA . ALA A 1 90 ? -31.419 0.665 40.517 1.00 93.56 90 ALA A CA 1
ATOM 706 C C . ALA A 1 90 ? -30.922 1.206 41.870 1.00 93.56 90 ALA A C 1
ATOM 708 O O . ALA A 1 90 ? -31.564 1.002 42.897 1.00 93.56 90 ALA A O 1
ATOM 709 N N . LYS A 1 91 ? -29.816 1.964 41.877 1.00 93.31 91 LYS A N 1
ATOM 710 C CA . LYS A 1 91 ? -29.287 2.600 43.096 1.00 93.31 91 LYS A CA 1
ATOM 711 C C . LYS A 1 91 ? -30.199 3.694 43.644 1.00 93.31 91 LYS A C 1
ATOM 713 O O . LYS A 1 91 ? -30.316 3.825 44.857 1.00 93.31 91 LYS A O 1
ATOM 718 N N . THR A 1 92 ? -30.845 4.463 42.769 1.00 93.94 92 THR A N 1
ATOM 719 C CA . THR A 1 92 ? -31.816 5.491 43.173 1.00 93.94 92 THR A CA 1
ATOM 720 C C . THR A 1 92 ? -33.031 4.841 43.832 1.00 93.94 92 THR A C 1
ATOM 722 O O . THR A 1 92 ? -33.475 5.297 44.883 1.00 93.94 92 THR A O 1
ATOM 725 N N . LEU A 1 93 ? -33.530 3.741 43.262 1.00 94.62 93 LEU A N 1
ATOM 726 C CA . LEU A 1 93 ? -34.626 2.971 43.842 1.00 94.62 93 LEU A CA 1
ATOM 727 C C . LEU A 1 93 ? -34.235 2.337 45.183 1.00 94.62 93 LEU A C 1
ATOM 729 O O . LEU A 1 93 ? -34.971 2.501 46.151 1.00 94.62 93 LEU A O 1
ATOM 733 N N . GLU A 1 94 ? -33.064 1.692 45.273 1.00 93.75 94 GLU A N 1
ATOM 734 C CA . GLU A 1 94 ? -32.529 1.125 46.526 1.00 93.75 94 GLU A CA 1
ATOM 735 C C . GLU A 1 94 ? -32.423 2.205 47.614 1.00 93.75 94 GLU A C 1
ATOM 737 O O . GLU A 1 94 ? -32.875 2.002 48.742 1.00 93.75 94 GLU A O 1
ATOM 742 N N . GLN A 1 95 ? -31.897 3.383 47.262 1.00 93.19 95 GLN A N 1
ATOM 743 C CA . GLN A 1 95 ? -31.786 4.512 48.179 1.00 93.19 95 GLN A CA 1
ATOM 744 C C . GLN A 1 95 ? -33.159 4.961 48.692 1.00 93.19 95 GLN A C 1
ATOM 746 O O . GLN A 1 95 ? -33.345 5.074 49.901 1.00 93.19 95 GLN A O 1
ATOM 751 N N . ILE A 1 96 ? -34.123 5.204 47.798 1.00 92.81 96 ILE A N 1
ATOM 752 C CA . ILE A 1 96 ? -35.468 5.666 48.174 1.00 92.81 96 ILE A CA 1
ATOM 753 C C . ILE A 1 96 ? -36.179 4.612 49.030 1.00 92.81 96 ILE A C 1
ATOM 755 O O . ILE A 1 96 ? -36.802 4.966 50.033 1.00 92.81 96 ILE A O 1
ATOM 759 N N . PHE A 1 97 ? -36.057 3.336 48.657 1.00 93.88 97 PHE A N 1
ATOM 760 C CA . PHE A 1 97 ? -36.668 2.203 49.346 1.00 93.88 97 PHE A CA 1
ATOM 761 C C . PHE A 1 97 ? -36.203 2.087 50.801 1.00 93.88 97 PHE A C 1
ATOM 763 O O . PHE A 1 97 ? -37.027 1.901 51.702 1.00 93.88 97 PHE A O 1
ATOM 770 N N . ILE A 1 98 ? -34.899 2.255 51.042 1.00 91.75 98 ILE A N 1
ATOM 771 C CA . ILE A 1 98 ? -34.300 2.142 52.375 1.00 91.75 98 ILE A CA 1
ATOM 772 C C . ILE A 1 98 ? -34.467 3.440 53.180 1.00 91.75 98 ILE A C 1
ATOM 774 O O . ILE A 1 98 ? -34.948 3.389 54.313 1.00 91.75 98 ILE A O 1
ATOM 778 N N . GLU A 1 99 ? -34.124 4.605 52.614 1.00 90.75 99 GLU A N 1
ATOM 779 C CA . GLU A 1 99 ? -34.147 5.892 53.332 1.00 90.75 99 GLU A CA 1
ATOM 780 C C . GLU A 1 99 ? -35.562 6.285 53.775 1.00 90.75 99 GLU A C 1
ATOM 782 O O . GLU A 1 99 ? -35.750 6.736 54.906 1.00 90.75 99 GLU A O 1
ATOM 787 N N . ASN A 1 100 ? -36.570 6.057 52.925 1.00 91.31 100 ASN A N 1
ATOM 788 C CA . ASN A 1 100 ? -37.969 6.379 53.236 1.00 91.31 100 ASN A CA 1
ATOM 789 C C . ASN A 1 100 ? -38.717 5.212 53.896 1.00 91.31 100 ASN A C 1
ATOM 791 O O . ASN A 1 100 ? -39.925 5.299 54.109 1.00 91.31 100 ASN A O 1
ATOM 795 N N . ARG A 1 101 ? -38.006 4.129 54.244 1.00 91.88 101 ARG A N 1
ATOM 796 C CA . ARG A 1 101 ? -38.546 2.949 54.937 1.00 91.88 101 ARG A CA 1
ATOM 797 C C . ARG A 1 101 ? -39.760 2.321 54.240 1.00 91.88 101 ARG A C 1
ATOM 799 O O . ARG A 1 101 ? -40.668 1.832 54.910 1.00 91.88 101 ARG A O 1
ATOM 806 N N . ILE A 1 102 ? -39.764 2.297 52.904 1.00 91.06 102 ILE A N 1
ATOM 807 C CA . ILE A 1 102 ? -40.869 1.744 52.093 1.00 91.06 102 ILE A CA 1
ATOM 808 C C . ILE A 1 102 ? -41.079 0.254 52.405 1.00 91.06 102 ILE A C 1
ATOM 810 O O . ILE A 1 102 ? -42.209 -0.218 52.448 1.00 91.06 102 ILE A O 1
ATOM 814 N N . TYR A 1 103 ? -40.005 -0.461 52.745 1.00 88.56 103 TYR A N 1
ATOM 815 C CA . TYR A 1 103 ? -40.046 -1.861 53.178 1.00 88.56 103 TYR A CA 1
ATOM 816 C C . TYR A 1 103 ? -40.873 -2.131 54.450 1.00 88.56 103 TYR A C 1
ATOM 818 O O . TYR A 1 103 ? -41.116 -3.288 54.761 1.00 88.56 103 TYR A O 1
ATOM 826 N N . LYS A 1 104 ? -41.287 -1.114 55.217 1.00 88.62 104 LYS A N 1
ATOM 827 C CA . LYS A 1 104 ? -42.210 -1.321 56.348 1.00 88.62 104 LYS A CA 1
ATOM 828 C C . LYS A 1 104 ? -43.664 -1.401 55.902 1.00 88.62 104 LYS A C 1
ATOM 830 O O . LYS A 1 104 ? -44.451 -2.100 56.521 1.00 88.62 104 LYS A O 1
ATOM 835 N N . ALA A 1 105 ? -44.015 -0.707 54.819 1.00 85.69 105 ALA A N 1
ATOM 836 C CA . ALA A 1 105 ? -45.381 -0.686 54.301 1.00 85.69 105 ALA A CA 1
ATOM 837 C C . ALA A 1 105 ? -45.826 -2.057 53.765 1.00 85.69 105 ALA A C 1
ATOM 839 O O . ALA A 1 105 ? -47.015 -2.327 53.691 1.00 85.69 105 ALA A O 1
ATOM 840 N N . ILE A 1 106 ? -44.875 -2.936 53.433 1.00 88.19 106 ILE A N 1
ATOM 841 C CA . ILE A 1 106 ? -45.155 -4.301 52.974 1.00 88.19 106 ILE A CA 1
ATOM 842 C C . ILE A 1 106 ? -45.417 -5.291 54.123 1.00 88.19 106 ILE A C 1
ATOM 844 O O . ILE A 1 106 ? -45.865 -6.399 53.853 1.00 88.19 106 ILE A O 1
ATOM 848 N N . GLU A 1 107 ? -45.141 -4.934 55.387 1.00 84.44 107 GLU A N 1
ATOM 849 C CA . GLU A 1 107 ? -45.326 -5.840 56.541 1.00 84.44 107 GLU A CA 1
ATOM 850 C C . GLU A 1 107 ? -46.810 -6.127 56.832 1.00 84.44 107 GLU A C 1
ATOM 852 O O . GLU A 1 107 ? -47.147 -7.191 57.349 1.00 84.44 107 GLU A O 1
ATOM 857 N N . GLU A 1 108 ? -47.699 -5.193 56.486 1.00 81.62 108 GLU A N 1
ATOM 858 C CA . GLU A 1 108 ? -49.147 -5.294 56.722 1.00 81.62 108 GLU A CA 1
ATOM 859 C C . GLU A 1 108 ? -49.897 -5.978 55.558 1.00 81.62 108 GLU A C 1
ATOM 861 O O . GLU A 1 108 ? -51.076 -6.325 55.686 1.00 81.62 108 GLU A O 1
ATOM 866 N N . GLU A 1 109 ? -49.209 -6.228 54.439 1.00 90.50 109 GLU A N 1
ATOM 867 C CA . GLU A 1 109 ? -49.781 -6.788 53.216 1.00 90.50 109 GLU A CA 1
ATOM 868 C C . GLU A 1 109 ? -49.872 -8.319 53.251 1.00 90.50 109 GLU A C 1
ATOM 870 O O . GLU A 1 109 ? -48.933 -9.030 53.607 1.00 90.50 109 GLU A O 1
ATOM 875 N N . LYS A 1 110 ? -51.026 -8.856 52.835 1.00 88.06 110 LYS A N 1
ATOM 876 C CA . LYS A 1 110 ? -51.325 -10.304 52.901 1.00 88.06 110 LYS A CA 1
ATOM 877 C C . LYS A 1 110 ? -51.220 -11.026 51.561 1.00 88.06 110 LYS A C 1
ATOM 879 O O . LYS A 1 110 ? -51.335 -12.249 51.515 1.00 88.06 110 LYS A O 1
ATOM 884 N N . THR A 1 111 ? -51.054 -10.287 50.467 1.00 92.25 111 THR A N 1
ATOM 885 C CA . THR A 1 111 ? -51.029 -10.840 49.108 1.00 92.25 111 THR A CA 1
ATOM 886 C C . THR A 1 111 ? -49.783 -10.381 48.366 1.00 92.25 111 THR A C 1
ATOM 888 O O . THR A 1 111 ? -49.287 -9.281 48.596 1.00 92.25 111 THR A O 1
ATOM 891 N N . SER A 1 112 ? -49.285 -11.211 47.444 1.00 88.44 112 SER A N 1
ATOM 892 C CA . SER A 1 112 ? -48.117 -10.850 46.631 1.00 88.44 112 SER A CA 1
ATOM 893 C C . SER A 1 112 ? -48.361 -9.599 45.785 1.00 88.44 112 SER A C 1
ATOM 895 O O . SER A 1 112 ? -47.432 -8.823 45.587 1.00 88.44 112 SER A O 1
ATOM 897 N N . GLU A 1 113 ? -49.582 -9.400 45.282 1.00 91.12 113 GLU A N 1
ATOM 898 C CA . GLU A 1 113 ? -49.916 -8.191 44.523 1.00 91.12 113 GLU A CA 1
ATOM 899 C C . GLU A 1 113 ? -50.019 -6.961 45.428 1.00 91.12 113 GLU A C 1
ATOM 901 O O . GLU A 1 113 ? -49.513 -5.907 45.055 1.00 91.12 113 GLU A O 1
ATOM 906 N N . GLY A 1 114 ? -50.566 -7.110 46.640 1.00 90.88 114 GLY A N 1
ATOM 907 C CA . GLY A 1 114 ? -50.590 -6.046 47.648 1.00 90.88 114 GLY A CA 1
ATOM 908 C C . GLY A 1 114 ? -49.187 -5.568 48.029 1.00 90.88 114 GLY A C 1
ATOM 909 O O . GLY A 1 114 ? -48.926 -4.369 48.034 1.00 90.88 114 GLY A O 1
ATOM 910 N N . VAL A 1 115 ? -48.239 -6.496 48.220 1.00 90.69 115 VAL A N 1
ATOM 911 C CA . VAL A 1 115 ? -46.822 -6.169 48.478 1.00 90.69 115 VAL A CA 1
ATOM 912 C C . VAL A 1 115 ? -46.214 -5.355 47.332 1.00 90.69 115 VAL A C 1
ATOM 914 O O . VAL A 1 115 ? -45.567 -4.338 47.575 1.00 90.69 115 VAL A O 1
ATOM 917 N N . ILE A 1 116 ? -46.420 -5.778 46.081 1.00 92.00 116 ILE A N 1
ATOM 918 C CA . ILE A 1 116 ? -45.894 -5.073 44.903 1.00 92.00 116 ILE A CA 1
ATOM 919 C C . ILE A 1 116 ? -46.508 -3.670 44.802 1.00 92.00 116 ILE A C 1
ATOM 921 O O . ILE A 1 116 ? -45.778 -2.695 44.603 1.00 92.00 116 ILE A O 1
ATOM 925 N N . GLN A 1 117 ? -47.825 -3.551 44.991 1.00 92.75 117 GLN A N 1
ATOM 926 C CA . GLN A 1 117 ? -48.532 -2.275 44.927 1.00 92.75 117 GLN A CA 1
ATOM 927 C C . GLN A 1 117 ? -48.071 -1.308 46.024 1.00 92.75 117 GLN A C 1
ATOM 929 O O . GLN A 1 117 ? -47.805 -0.144 45.734 1.00 92.75 117 GLN A O 1
ATOM 934 N N . ALA A 1 118 ? -47.865 -1.791 47.251 1.00 92.44 118 ALA A N 1
ATOM 935 C CA . ALA A 1 118 ? -47.355 -0.978 48.352 1.00 92.44 118 ALA A CA 1
ATOM 936 C C . ALA A 1 118 ? -45.962 -0.388 48.052 1.00 92.44 118 ALA A C 1
ATOM 938 O O . ALA A 1 118 ? -45.680 0.764 48.401 1.00 92.44 118 ALA A O 1
ATOM 939 N N . VAL A 1 119 ? -45.090 -1.138 47.361 1.00 93.06 119 VAL A N 1
ATOM 940 C CA . VAL A 1 119 ? -43.788 -0.614 46.910 1.00 93.06 119 VAL A CA 1
ATOM 941 C C . VAL A 1 119 ? -43.964 0.441 45.817 1.00 93.06 119 VAL A C 1
ATOM 943 O O . VAL A 1 119 ? -43.326 1.493 45.899 1.00 93.06 119 VAL A O 1
ATOM 946 N N . PHE A 1 120 ? -44.836 0.208 44.831 1.00 94.00 120 PHE A N 1
ATOM 947 C CA . PHE A 1 120 ? -45.141 1.201 43.795 1.00 94.00 120 PHE A CA 1
ATOM 948 C C . PHE A 1 120 ? -45.675 2.506 44.389 1.00 94.00 120 PHE A C 1
ATOM 950 O O . PHE A 1 120 ? -45.135 3.572 44.094 1.00 94.00 120 PHE A O 1
ATOM 957 N N . ASP A 1 121 ? -46.657 2.432 45.285 1.00 93.06 121 ASP A N 1
ATOM 958 C CA . ASP A 1 121 ? -47.257 3.597 45.940 1.00 93.06 121 ASP A CA 1
ATOM 959 C C . ASP A 1 121 ? -46.231 4.361 46.793 1.00 93.06 121 ASP A C 1
ATOM 961 O O . ASP A 1 121 ? -46.238 5.596 46.866 1.00 93.06 121 ASP A O 1
ATOM 965 N N . GLY A 1 122 ? -45.306 3.630 47.426 1.00 91.88 122 GLY A N 1
ATOM 966 C CA . GLY A 1 122 ? -44.173 4.202 48.145 1.00 91.88 122 GLY A CA 1
ATOM 967 C C . GLY A 1 122 ? -43.219 4.968 47.227 1.00 91.88 122 GLY A C 1
ATOM 968 O O . GLY A 1 122 ? -42.818 6.087 47.553 1.00 91.88 122 GLY A O 1
ATOM 969 N N . LEU A 1 123 ? -42.869 4.395 46.073 1.00 93.31 123 LEU A N 1
ATOM 970 C CA . LEU A 1 123 ? -41.964 5.007 45.095 1.00 93.31 123 LEU A CA 1
ATOM 971 C C . LEU A 1 123 ? -42.614 6.176 44.339 1.00 93.31 123 LEU A C 1
ATOM 973 O O . LEU A 1 123 ? -41.924 7.148 44.021 1.00 93.31 123 LEU A O 1
ATOM 977 N N . GLU A 1 124 ? -43.929 6.140 44.110 1.00 91.50 124 GLU A N 1
ATOM 978 C CA . GLU A 1 124 ? -44.677 7.178 43.387 1.00 91.50 124 GLU A CA 1
ATOM 979 C C . GLU A 1 124 ? -44.568 8.545 44.085 1.00 91.50 124 GLU A C 1
ATOM 981 O O . GLU A 1 124 ? -44.400 9.581 43.435 1.00 91.50 124 GLU A O 1
ATOM 986 N N . LYS A 1 125 ? -44.508 8.561 45.425 1.00 91.06 125 LYS A N 1
ATOM 987 C CA . LYS A 1 125 ? -44.262 9.781 46.223 1.00 91.06 125 LYS A CA 1
ATOM 988 C C . LYS A 1 125 ? -42.918 10.448 45.903 1.00 91.06 125 LYS A C 1
ATOM 990 O O . LYS A 1 125 ? -42.750 11.649 46.118 1.00 91.06 125 LYS A O 1
ATOM 995 N N . HIS A 1 126 ? -41.971 9.691 45.353 1.00 92.31 126 HIS A N 1
ATOM 996 C CA . HIS A 1 126 ? -40.625 10.137 45.002 1.00 92.31 126 HIS A CA 1
ATOM 997 C C . HIS A 1 126 ? -40.367 10.157 43.490 1.00 92.31 126 HIS A C 1
ATOM 999 O O . HIS A 1 126 ? -39.222 10.346 43.075 1.00 92.31 126 HIS A O 1
ATOM 1005 N N . LYS A 1 127 ? -41.410 10.067 42.655 1.00 87.94 127 LYS A N 1
ATOM 1006 C CA . LYS A 1 127 ? -41.312 10.034 41.185 1.00 87.94 127 LYS A CA 1
ATOM 1007 C C . LYS A 1 127 ? -40.440 11.138 40.582 1.00 87.94 127 LYS A C 1
ATOM 1009 O O . LYS A 1 127 ? -39.743 10.902 39.608 1.00 87.94 127 LYS A O 1
ATOM 1014 N N . LYS A 1 128 ? -40.384 12.329 41.193 1.00 89.44 128 LYS A N 1
ATOM 1015 C CA . LYS A 1 128 ? -39.510 13.435 40.742 1.00 89.44 128 LYS A CA 1
ATOM 1016 C C . LYS A 1 128 ? -38.011 13.093 40.756 1.00 89.44 128 LYS A C 1
ATOM 1018 O O . LYS A 1 128 ? -37.243 13.711 40.025 1.00 89.44 128 LYS A O 1
ATOM 1023 N N . GLN A 1 129 ? -37.585 12.165 41.613 1.00 86.81 129 GLN A N 1
ATOM 1024 C CA . GLN A 1 129 ? -36.192 11.714 41.709 1.00 86.81 129 GLN A CA 1
ATOM 1025 C C . GLN A 1 129 ? -35.902 10.532 40.774 1.00 86.81 129 GLN A C 1
ATOM 1027 O O . GLN A 1 129 ? -34.747 10.307 40.406 1.00 86.81 129 GLN A O 1
ATOM 1032 N N . ILE A 1 130 ? -36.944 9.804 40.370 1.00 89.50 130 ILE A N 1
ATOM 1033 C CA . ILE A 1 130 ? -36.861 8.608 39.540 1.00 89.50 130 ILE A CA 1
ATOM 1034 C C . ILE A 1 130 ? -36.987 9.034 38.073 1.00 89.50 130 ILE A C 1
ATOM 1036 O O . ILE A 1 130 ? -37.999 9.575 37.641 1.00 89.50 130 ILE A O 1
ATOM 1040 N N . LYS A 1 131 ? -35.924 8.831 37.293 1.00 84.06 131 LYS A N 1
ATOM 1041 C CA . LYS A 1 131 ? -35.847 9.333 35.909 1.00 84.06 131 LYS A CA 1
ATOM 1042 C C . LYS A 1 131 ? -36.497 8.420 34.871 1.00 84.06 131 LYS A C 1
ATOM 1044 O O . LYS A 1 131 ? -36.782 8.881 33.770 1.00 84.06 131 LYS A O 1
ATOM 1049 N N . ARG A 1 132 ? -36.662 7.141 35.201 1.00 88.62 132 ARG A N 1
ATOM 1050 C CA . ARG A 1 132 ? -37.258 6.108 34.352 1.00 88.62 132 ARG A CA 1
ATOM 1051 C C . ARG A 1 132 ? -38.514 5.585 35.035 1.00 88.62 132 ARG A C 1
ATOM 1053 O O . ARG A 1 132 ? -38.604 5.609 36.258 1.00 88.62 132 ARG A O 1
ATOM 1060 N N . GLU A 1 133 ? -39.463 5.098 34.253 1.00 90.69 133 GLU A N 1
ATOM 1061 C CA . GLU A 1 133 ? -40.583 4.338 34.793 1.00 90.69 133 GLU A CA 1
ATOM 1062 C C . GLU A 1 133 ? -40.082 3.142 35.621 1.00 90.69 133 GLU A C 1
ATOM 1064 O O . GLU A 1 133 ? -39.081 2.499 35.278 1.00 90.69 133 GLU A O 1
ATOM 1069 N N . VAL A 1 134 ? -40.748 2.898 36.749 1.00 93.69 134 VAL A N 1
ATOM 1070 C CA . VAL A 1 134 ? -40.462 1.758 37.620 1.00 93.69 134 VAL A CA 1
ATOM 1071 C C . VAL A 1 134 ? -41.184 0.550 37.046 1.00 93.69 134 VAL A C 1
ATOM 1073 O O . VAL A 1 134 ? -42.388 0.598 36.817 1.00 93.69 134 VAL A O 1
ATOM 1076 N N . THR A 1 135 ? -40.448 -0.527 36.810 1.00 94.50 135 THR A N 1
ATOM 1077 C CA . THR A 1 135 ? -41.007 -1.781 36.292 1.00 94.50 135 THR A CA 1
ATOM 1078 C C . THR A 1 135 ? -41.257 -2.780 37.419 1.00 94.50 135 THR A C 1
ATOM 1080 O O . THR A 1 135 ? -40.749 -2.628 38.531 1.00 94.50 135 THR A O 1
ATOM 1083 N N . ARG A 1 136 ? -42.020 -3.842 37.138 1.00 92.88 136 ARG A N 1
ATOM 1084 C CA . ARG A 1 136 ? -42.209 -4.943 38.095 1.00 92.88 136 ARG A CA 1
ATOM 1085 C C . ARG A 1 136 ? -40.882 -5.618 38.455 1.00 92.88 136 ARG A C 1
ATOM 1087 O O . ARG A 1 136 ? -40.648 -5.887 39.627 1.00 92.88 136 ARG A O 1
ATOM 1094 N N . ASP A 1 137 ? -39.991 -5.787 37.480 1.00 93.69 137 ASP A N 1
ATOM 1095 C CA . ASP A 1 137 ? -38.654 -6.348 37.702 1.00 93.69 137 ASP A CA 1
ATOM 1096 C C . ASP A 1 137 ? -37.824 -5.478 38.657 1.00 93.69 137 ASP A C 1
ATOM 1098 O O . ASP A 1 137 ? -37.126 -5.999 39.527 1.00 93.69 137 ASP A O 1
ATOM 1102 N N . ASP A 1 138 ? -37.936 -4.148 38.545 1.00 94.12 138 ASP A N 1
ATOM 1103 C CA . ASP A 1 138 ? -37.283 -3.224 39.476 1.00 94.12 138 ASP A CA 1
ATOM 1104 C C . ASP A 1 138 ? -37.787 -3.443 40.917 1.00 94.12 138 ASP A C 1
ATOM 1106 O O . ASP A 1 138 ? -36.986 -3.486 41.853 1.00 94.12 138 ASP A O 1
ATOM 1110 N N . VAL A 1 139 ? -39.099 -3.627 41.103 1.00 94.06 139 VAL A N 1
ATOM 1111 C CA . VAL A 1 139 ? -39.706 -3.915 42.416 1.00 94.06 139 VAL A CA 1
ATOM 1112 C C . VAL A 1 139 ? -39.257 -5.274 42.953 1.00 94.06 139 VAL A C 1
ATOM 1114 O O . VAL A 1 139 ? -38.860 -5.368 44.115 1.00 94.06 139 VAL A O 1
ATOM 1117 N N . ASP A 1 140 ? -39.235 -6.310 42.117 1.00 92.94 140 ASP A N 1
ATOM 1118 C CA . ASP A 1 140 ? -38.770 -7.642 42.510 1.00 92.94 140 ASP A CA 1
ATOM 1119 C C . ASP A 1 140 ? -37.302 -7.620 42.971 1.00 92.94 140 ASP A C 1
ATOM 1121 O O . ASP A 1 140 ? -36.935 -8.311 43.926 1.00 92.94 140 ASP A O 1
ATOM 1125 N N . ILE A 1 141 ? -36.453 -6.798 42.343 1.00 93.12 141 ILE A N 1
ATOM 1126 C CA . ILE A 1 141 ? -35.067 -6.581 42.783 1.00 93.12 141 ILE A CA 1
ATOM 1127 C C . ILE A 1 141 ? -35.028 -5.936 44.174 1.00 93.12 141 ILE A C 1
ATOM 1129 O O . ILE A 1 141 ? -34.245 -6.380 45.018 1.00 93.12 141 ILE A O 1
ATOM 1133 N N . LEU A 1 142 ? -35.866 -4.925 44.436 1.00 94.38 142 LEU A N 1
ATOM 1134 C CA . LEU A 1 142 ? -35.946 -4.274 45.751 1.00 94.38 142 LEU A CA 1
ATOM 1135 C C . LEU A 1 142 ? -36.393 -5.249 46.846 1.00 94.38 142 LEU A C 1
ATOM 1137 O O . LEU A 1 142 ? -35.804 -5.278 47.926 1.00 94.38 142 LEU A O 1
ATOM 1141 N N . LEU A 1 143 ? -37.390 -6.086 46.556 1.00 91.75 143 LEU A N 1
ATOM 1142 C CA . LEU A 1 143 ? -37.908 -7.083 47.497 1.00 91.75 143 LEU A CA 1
ATOM 1143 C C . LEU A 1 143 ? -36.885 -8.183 47.825 1.00 91.75 143 LEU A C 1
ATOM 1145 O O . LEU A 1 143 ? -36.936 -8.776 48.900 1.00 91.75 143 LEU A O 1
ATOM 1149 N N . ARG A 1 144 ? -35.919 -8.441 46.935 1.00 92.56 144 ARG A N 1
ATOM 1150 C CA . ARG A 1 144 ? -34.824 -9.403 47.160 1.00 92.56 144 ARG A CA 1
ATOM 1151 C C . ARG A 1 144 ? -33.673 -8.843 48.001 1.00 92.56 144 ARG A C 1
ATOM 1153 O O . ARG A 1 144 ? -32.729 -9.583 48.289 1.00 92.56 144 ARG A O 1
ATOM 1160 N N . ILE A 1 145 ? -33.703 -7.565 48.390 1.00 91.38 145 ILE A N 1
ATOM 1161 C CA . ILE A 1 145 ? -32.650 -6.968 49.219 1.00 91.38 145 ILE A CA 1
ATOM 1162 C C . ILE A 1 145 ? -32.663 -7.637 50.607 1.00 91.38 145 ILE A C 1
ATOM 1164 O O . ILE A 1 145 ? -33.659 -7.550 51.323 1.00 91.38 145 ILE A O 1
ATOM 1168 N N . PRO A 1 146 ? -31.557 -8.268 51.049 1.00 91.31 146 PRO A N 1
ATOM 1169 C CA . PRO A 1 146 ? -31.518 -8.912 52.358 1.00 91.31 146 PRO A CA 1
ATOM 1170 C C . PRO A 1 146 ? -31.714 -7.899 53.490 1.00 91.31 146 PRO A C 1
ATOM 1172 O O . PRO A 1 146 ? -31.078 -6.844 53.483 1.00 91.31 146 PRO A O 1
ATOM 1175 N N . ILE A 1 147 ? -32.480 -8.255 54.527 1.00 87.25 147 ILE A N 1
ATOM 1176 C CA . ILE A 1 147 ? -32.723 -7.380 55.694 1.00 87.25 147 ILE A CA 1
ATOM 1177 C C . ILE A 1 147 ? -31.405 -6.867 56.299 1.00 87.25 147 ILE A C 1
ATOM 1179 O O . ILE A 1 147 ? -31.270 -5.680 56.582 1.00 87.25 147 ILE A O 1
ATOM 1183 N N . ARG A 1 148 ? -30.376 -7.724 56.398 1.00 88.94 148 ARG A N 1
ATOM 1184 C CA . ARG A 1 148 ? -29.037 -7.331 56.878 1.00 88.94 148 ARG A CA 1
ATOM 1185 C C . ARG A 1 148 ? -28.428 -6.173 56.075 1.00 88.94 148 ARG A C 1
ATOM 1187 O O . ARG A 1 148 ? -27.742 -5.334 56.651 1.00 88.94 148 ARG A O 1
ATOM 1194 N N . ARG A 1 149 ? -28.661 -6.127 54.760 1.00 87.88 149 ARG A N 1
ATOM 1195 C CA . ARG A 1 149 ? -28.168 -5.063 53.870 1.00 87.88 149 ARG A CA 1
ATOM 1196 C C . ARG A 1 149 ? -28.927 -3.754 54.083 1.00 87.88 149 ARG A C 1
ATOM 1198 O O . ARG A 1 149 ? -28.305 -2.705 54.006 1.00 87.88 149 ARG A O 1
ATOM 1205 N N . ILE A 1 150 ? -30.218 -3.824 54.409 1.00 87.12 150 ILE A N 1
ATOM 1206 C CA . ILE A 1 150 ? -31.027 -2.661 54.805 1.00 87.12 150 ILE A CA 1
ATOM 1207 C C . ILE A 1 150 ? -30.513 -2.099 56.139 1.00 87.12 150 ILE A C 1
ATOM 1209 O O . ILE A 1 150 ? -30.291 -0.899 56.260 1.00 87.12 150 ILE A O 1
ATOM 1213 N N . SER A 1 151 ? -30.263 -2.962 57.131 1.00 84.62 151 SER A N 1
ATOM 1214 C CA . SER A 1 151 ? -29.789 -2.541 58.459 1.00 84.62 151 SER A CA 1
ATOM 1215 C C . SER A 1 151 ? -28.383 -1.935 58.451 1.00 84.62 151 SER A C 1
ATOM 1217 O O . SER A 1 151 ? -28.104 -1.039 59.239 1.00 84.62 151 SER A O 1
ATOM 1219 N N . LEU A 1 152 ? -27.498 -2.428 57.581 1.00 88.38 152 LEU A N 1
ATOM 1220 C CA . LEU A 1 152 ? -26.121 -1.941 57.424 1.00 88.38 152 LEU A CA 1
ATOM 1221 C C . LEU A 1 152 ? -25.980 -0.927 56.279 1.00 88.38 152 LEU A C 1
ATOM 1223 O O . LEU A 1 152 ? -24.870 -0.705 55.793 1.00 88.38 152 LEU A O 1
ATOM 1227 N N . TYR A 1 153 ? -27.087 -0.360 55.796 1.00 88.38 153 TYR A N 1
ATOM 1228 C CA . TYR A 1 153 ? -27.054 0.538 54.652 1.00 88.38 153 TYR A CA 1
ATOM 1229 C C . TYR A 1 153 ? -26.327 1.841 54.993 1.00 88.38 153 TYR A C 1
ATOM 1231 O O . TYR A 1 153 ? -26.753 2.614 55.850 1.00 88.38 153 TYR A O 1
ATOM 1239 N N . ASP A 1 154 ? -25.234 2.090 54.278 1.00 90.00 154 ASP A N 1
ATOM 1240 C CA . ASP A 1 154 ? -24.446 3.309 54.395 1.00 90.00 154 ASP A CA 1
ATOM 1241 C C . ASP A 1 154 ? -24.884 4.318 53.325 1.00 90.00 154 ASP A C 1
ATOM 1243 O O . ASP A 1 154 ? -24.567 4.201 52.134 1.00 90.00 154 ASP A O 1
ATOM 1247 N N . ILE A 1 155 ? -25.620 5.331 53.781 1.00 86.88 155 ILE A N 1
ATOM 1248 C CA . ILE A 1 155 ? -26.148 6.414 52.949 1.00 86.88 155 ILE A CA 1
ATOM 1249 C C . ILE A 1 155 ? -25.016 7.223 52.302 1.00 86.88 155 ILE A C 1
ATOM 1251 O O . ILE A 1 155 ? -25.130 7.626 51.140 1.00 86.88 155 ILE A O 1
ATOM 1255 N N . GLU A 1 156 ? -23.925 7.487 53.023 1.00 89.19 156 GLU A N 1
ATOM 1256 C CA . GLU A 1 156 ? -22.824 8.299 52.502 1.00 89.19 156 GLU A CA 1
ATOM 1257 C C . GLU A 1 156 ? -22.073 7.556 51.402 1.00 89.19 156 GLU A C 1
ATOM 1259 O O . GLU A 1 156 ? -21.798 8.127 50.337 1.00 89.19 156 GLU A O 1
ATOM 1264 N N . ARG A 1 157 ? -21.818 6.262 51.615 1.00 91.19 157 ARG A N 1
ATOM 1265 C CA . ARG A 1 157 ? -21.218 5.388 50.606 1.00 91.19 157 ARG A CA 1
ATOM 1266 C C . ARG A 1 157 ? -22.095 5.284 49.361 1.00 91.19 157 ARG A C 1
ATOM 1268 O O . ARG A 1 157 ? -21.589 5.477 48.256 1.00 91.19 157 ARG A O 1
ATOM 1275 N N . ALA A 1 158 ? -23.399 5.060 49.511 1.00 90.12 158 ALA A N 1
ATOM 1276 C CA . ALA A 1 158 ? -24.315 4.996 48.372 1.00 90.12 158 ALA A CA 1
ATOM 1277 C C . ALA A 1 158 ? -24.362 6.324 47.591 1.00 90.12 158 ALA A C 1
ATOM 1279 O O . ALA A 1 158 ? -24.293 6.336 46.358 1.00 90.12 158 ALA A O 1
ATOM 1280 N N . LYS A 1 159 ? -24.389 7.467 48.293 1.00 90.62 159 LYS A N 1
ATOM 1281 C CA . LYS A 1 159 ? -24.288 8.803 47.678 1.00 90.62 159 LYS A CA 1
ATOM 1282 C C . LYS A 1 159 ? -22.964 9.011 46.946 1.00 90.62 159 LYS A C 1
ATOM 1284 O O . LYS A 1 159 ? -22.948 9.679 45.911 1.00 90.62 159 LYS A O 1
ATOM 1289 N N . LYS A 1 160 ? -21.852 8.473 47.452 1.00 94.75 160 LYS A N 1
ATOM 1290 C CA . LYS A 1 160 ? -20.556 8.500 46.758 1.00 94.75 160 LYS A CA 1
ATOM 1291 C C . LYS A 1 160 ? -20.602 7.681 45.464 1.00 94.75 160 LYS A C 1
ATOM 1293 O O . LYS A 1 160 ? -20.312 8.242 44.412 1.00 94.75 160 LYS A O 1
ATOM 1298 N N . GLU A 1 161 ? -21.069 6.434 45.517 1.00 93.88 161 GLU A N 1
ATOM 1299 C CA . GLU A 1 161 ? -21.206 5.565 44.335 1.00 93.88 161 GLU A CA 1
ATOM 1300 C C . GLU A 1 161 ? -22.084 6.217 43.250 1.00 93.88 161 GLU A C 1
ATOM 1302 O O . GLU A 1 161 ? -21.713 6.275 42.079 1.00 93.88 161 GLU A O 1
ATOM 1307 N N . MET A 1 162 ? -23.227 6.801 43.627 1.00 93.56 162 MET A N 1
ATOM 1308 C CA . MET A 1 162 ? -24.083 7.515 42.673 1.00 93.56 162 MET A CA 1
ATOM 1309 C C . MET A 1 162 ? -23.417 8.760 42.076 1.00 93.56 162 MET A C 1
ATOM 1311 O O . MET A 1 162 ? -23.680 9.091 40.918 1.00 93.56 162 MET A O 1
ATOM 1315 N N . ARG A 1 163 ? -22.580 9.479 42.838 1.00 96.06 163 ARG A N 1
ATOM 1316 C CA . ARG A 1 163 ? -21.811 10.621 42.312 1.00 96.06 163 ARG A CA 1
ATOM 1317 C C . ARG A 1 163 ? -20.790 10.169 41.274 1.00 96.06 163 ARG A C 1
ATOM 1319 O O . ARG A 1 163 ? -20.694 10.811 40.233 1.00 96.06 163 ARG A O 1
ATOM 1326 N N . GLU A 1 164 ? -20.094 9.065 41.520 1.00 97.00 164 GLU A N 1
ATOM 1327 C CA . GLU A 1 164 ? -19.140 8.473 40.574 1.00 97.00 164 GLU A CA 1
ATOM 1328 C C . GLU A 1 164 ? -19.839 8.033 39.280 1.00 97.00 164 GLU A C 1
ATOM 1330 O O . GLU A 1 164 ? -19.401 8.402 38.190 1.00 97.00 164 GLU A O 1
ATOM 1335 N N . ILE A 1 165 ? -20.989 7.354 39.385 1.00 96.75 165 ILE A N 1
ATOM 1336 C CA . ILE A 1 165 ? -21.795 6.964 38.215 1.00 96.75 165 ILE A CA 1
ATOM 1337 C C . ILE A 1 165 ? -22.247 8.201 37.425 1.00 96.75 165 ILE A C 1
ATOM 1339 O O . ILE A 1 165 ? -22.120 8.235 36.202 1.00 96.75 165 ILE A O 1
ATOM 1343 N N . LYS A 1 166 ? -22.736 9.249 38.102 1.00 96.19 166 LYS A N 1
ATOM 1344 C CA . LYS A 1 166 ? -23.142 10.509 37.450 1.00 96.19 166 LYS A CA 1
ATOM 1345 C C . LYS A 1 166 ? -21.967 11.216 36.772 1.00 96.19 166 LYS A C 1
ATOM 1347 O O . LYS A 1 166 ? -22.147 11.768 35.688 1.00 96.19 166 LYS A O 1
ATOM 1352 N N . ALA A 1 167 ? -20.787 11.211 37.391 1.00 97.94 167 ALA A N 1
ATOM 1353 C CA . ALA A 1 167 ? -19.578 11.785 36.809 1.00 97.94 167 ALA A CA 1
ATOM 1354 C C . ALA A 1 167 ? -19.160 11.021 35.545 1.00 97.94 167 ALA A C 1
ATOM 1356 O O . ALA A 1 167 ? -18.927 11.644 34.510 1.00 97.94 167 ALA A O 1
ATOM 1357 N N . ARG A 1 168 ? -19.168 9.682 35.591 1.00 97.81 168 ARG A N 1
ATOM 1358 C CA . ARG A 1 168 ? -18.880 8.852 34.416 1.00 97.81 168 ARG A CA 1
ATOM 1359 C C . ARG A 1 168 ? -19.915 9.049 33.309 1.00 97.81 168 ARG A C 1
ATOM 1361 O O . ARG A 1 168 ? -19.519 9.260 32.172 1.00 97.81 168 ARG A O 1
ATOM 1368 N N . LEU A 1 169 ? -21.212 9.093 33.629 1.00 97.38 169 LEU A N 1
ATOM 1369 C CA . LEU A 1 169 ? -22.274 9.416 32.662 1.00 97.38 169 LEU A CA 1
ATOM 1370 C C . LEU A 1 169 ? -22.054 10.772 31.990 1.00 97.38 169 LEU A C 1
ATOM 1372 O O . LEU A 1 169 ? -22.268 10.908 30.788 1.00 97.38 169 LEU A O 1
ATOM 1376 N N . LYS A 1 170 ? -21.639 11.788 32.756 1.00 98.00 170 LYS A N 1
ATOM 1377 C CA . LYS A 1 170 ? -21.327 13.111 32.204 1.00 98.00 170 LYS A CA 1
ATOM 1378 C C . LYS A 1 170 ? -20.172 13.027 31.205 1.00 98.00 170 LYS A C 1
ATOM 1380 O O . LYS A 1 170 ? -20.272 13.637 30.145 1.00 98.00 170 LYS A O 1
ATOM 1385 N N . GLN A 1 171 ? -19.125 12.270 31.532 1.00 97.81 171 GLN A N 1
ATOM 1386 C CA . GLN A 1 171 ? -17.993 12.058 30.633 1.00 97.81 171 GLN A CA 1
ATOM 1387 C C . GLN A 1 171 ? -18.414 11.299 29.371 1.00 97.81 171 GLN A C 1
ATOM 1389 O O . GLN A 1 171 ? -18.207 11.804 28.281 1.00 97.81 171 GLN A O 1
ATOM 1394 N N . VAL A 1 172 ? -19.110 10.167 29.506 1.00 98.00 172 VAL A N 1
ATOM 1395 C CA . VAL A 1 172 ? -19.586 9.367 28.363 1.00 98.00 172 VAL A CA 1
ATOM 1396 C C . VAL A 1 172 ? -20.474 10.194 27.429 1.00 98.00 172 VAL A C 1
ATOM 1398 O O . VAL A 1 172 ? -20.330 10.126 26.214 1.00 98.00 172 VAL A O 1
ATOM 1401 N N . ARG A 1 173 ? -21.359 11.040 27.969 1.00 97.75 173 ARG A N 1
ATOM 1402 C CA . ARG A 1 173 ? -22.180 11.957 27.157 1.00 97.75 173 ARG A CA 1
ATOM 1403 C C . ARG A 1 173 ? -21.364 13.031 26.452 1.00 97.75 173 ARG A C 1
ATOM 1405 O O . ARG A 1 173 ? -21.722 13.431 25.347 1.00 97.75 173 ARG A O 1
ATOM 1412 N N . HIS A 1 174 ? -20.313 13.526 27.098 1.00 98.25 174 HIS A N 1
ATOM 1413 C CA . HIS A 1 174 ? -19.381 14.451 26.469 1.00 98.25 174 HIS A CA 1
ATOM 1414 C C . HIS A 1 174 ? -18.628 13.761 25.326 1.00 98.25 174 HIS A C 1
ATOM 1416 O O . HIS A 1 174 ? -18.631 14.284 24.217 1.00 98.25 174 HIS A O 1
ATOM 1422 N N . ASP A 1 175 ? -18.105 12.559 25.561 1.00 98.06 175 ASP A N 1
ATOM 1423 C CA . ASP A 1 175 ? -17.391 11.759 24.562 1.00 98.06 175 ASP A CA 1
ATOM 1424 C C . ASP A 1 175 ? -18.304 11.385 23.381 1.00 98.06 175 ASP A C 1
ATOM 1426 O O . ASP A 1 175 ? -17.896 11.471 22.230 1.00 98.06 175 ASP A O 1
ATOM 1430 N N . LEU A 1 176 ? -19.576 11.050 23.634 1.00 97.94 176 LEU A N 1
ATOM 1431 C CA . LEU A 1 176 ? -20.577 10.802 22.586 1.00 97.94 176 LEU A CA 1
ATOM 1432 C C . LEU A 1 176 ? -20.875 12.043 21.739 1.00 97.94 176 LEU A C 1
ATOM 1434 O O . LEU A 1 176 ? -21.138 11.916 20.541 1.00 97.94 176 LEU A O 1
ATOM 1438 N N . LYS A 1 177 ? -20.875 13.231 22.356 1.00 98.19 177 LYS A N 1
ATOM 1439 C CA . LYS A 1 177 ? -21.063 14.503 21.650 1.00 98.19 177 LYS A CA 1
ATOM 1440 C C . LYS A 1 177 ? -19.831 14.844 20.808 1.00 98.19 177 LYS A C 1
ATOM 1442 O O . LYS A 1 177 ? -19.980 15.249 19.661 1.00 98.19 177 LYS A O 1
ATOM 1447 N N . GLU A 1 178 ? -18.641 14.624 21.358 1.00 97.88 178 GLU A N 1
ATOM 1448 C CA . GLU A 1 178 ? -17.343 14.900 20.735 1.00 97.88 178 GLU A CA 1
ATOM 1449 C C . GLU A 1 178 ? -16.677 13.609 20.221 1.00 97.88 178 GLU A C 1
ATOM 1451 O O . GLU A 1 178 ? -15.486 13.368 20.434 1.00 97.88 178 GLU A O 1
ATOM 1456 N N . ILE A 1 179 ? -17.445 12.759 19.527 1.00 97.94 179 ILE A N 1
ATOM 1457 C CA . ILE A 1 179 ? -17.011 11.396 19.167 1.00 97.94 179 ILE A CA 1
ATOM 1458 C C . ILE A 1 179 ? -15.734 11.370 18.318 1.00 97.94 179 ILE A C 1
ATOM 1460 O O . ILE A 1 179 ? -14.909 10.465 18.447 1.00 97.94 179 ILE A O 1
ATOM 1464 N N . VAL A 1 180 ? -15.533 12.388 17.479 1.00 97.50 180 VAL A N 1
ATOM 1465 C CA . VAL A 1 180 ? -14.328 12.521 16.651 1.00 97.50 180 VAL A CA 1
ATOM 1466 C C . VAL A 1 180 ? -13.101 12.772 17.529 1.00 97.50 180 VAL A C 1
ATOM 1468 O O . VAL A 1 180 ? -12.088 12.094 17.371 1.00 97.50 180 VAL A O 1
ATOM 1471 N N . ALA A 1 181 ? -13.193 13.687 18.498 1.00 97.81 181 ALA A N 1
ATOM 1472 C CA . ALA A 1 181 ? -12.095 13.977 19.419 1.00 97.81 181 ALA A CA 1
ATOM 1473 C C . ALA A 1 181 ? -11.759 12.759 20.291 1.00 97.81 181 ALA A C 1
ATOM 1475 O O . ALA A 1 181 ? -10.584 12.427 20.461 1.00 97.81 181 ALA A O 1
ATOM 1476 N N . PHE A 1 182 ? -12.786 12.052 20.772 1.00 97.94 182 PHE A N 1
ATOM 1477 C CA . PHE A 1 182 ? -12.623 10.791 21.493 1.00 97.94 182 PHE A CA 1
ATOM 1478 C C . PHE A 1 182 ? -11.897 9.734 20.643 1.00 97.94 182 PHE A C 1
ATOM 1480 O O . PHE A 1 182 ? -10.938 9.119 21.104 1.00 97.94 182 PHE A O 1
ATOM 1487 N N . THR A 1 183 ? -12.294 9.571 19.378 1.00 97.81 183 THR A N 1
ATOM 1488 C CA . THR A 1 183 ? -11.678 8.600 18.456 1.00 97.81 183 THR A CA 1
ATOM 1489 C C . THR A 1 183 ? -10.216 8.941 18.159 1.00 97.81 183 THR A C 1
ATOM 1491 O O . THR A 1 183 ? -9.363 8.056 18.147 1.00 97.81 183 THR A O 1
ATOM 1494 N N . ILE A 1 184 ? -9.887 10.226 17.987 1.00 98.06 184 ILE A N 1
ATOM 1495 C CA . ILE A 1 184 ? -8.496 10.676 17.825 1.00 98.06 184 ILE A CA 1
ATOM 1496 C C . ILE A 1 184 ? -7.672 10.342 19.074 1.00 98.06 184 ILE A C 1
ATOM 1498 O O . ILE A 1 184 ? -6.557 9.838 18.953 1.00 98.06 184 ILE A O 1
ATOM 1502 N N . ALA A 1 185 ? -8.203 10.613 20.270 1.00 97.88 185 ALA A N 1
ATOM 1503 C CA . ALA A 1 185 ? -7.519 10.296 21.522 1.00 97.88 185 ALA A CA 1
ATOM 1504 C C . ALA A 1 185 ? -7.295 8.784 21.685 1.00 97.88 185 ALA A C 1
ATOM 1506 O O . ALA A 1 185 ? -6.215 8.367 22.102 1.00 97.88 185 ALA A O 1
ATOM 1507 N N . TYR A 1 186 ? -8.280 7.970 21.296 1.00 97.31 186 TYR A N 1
ATOM 1508 C CA . TYR A 1 186 ? -8.167 6.514 21.269 1.00 97.31 186 TYR A CA 1
ATOM 1509 C C . TYR A 1 186 ? -7.029 6.043 20.350 1.00 97.31 186 TYR A C 1
ATOM 1511 O O . TYR A 1 186 ? -6.169 5.278 20.783 1.00 97.31 186 TYR A O 1
ATOM 1519 N N . LEU A 1 187 ? -6.978 6.539 19.108 1.00 96.81 187 LEU A N 1
ATOM 1520 C CA . LEU A 1 187 ? -5.930 6.176 18.148 1.00 96.81 187 LEU A CA 1
ATOM 1521 C C . LEU A 1 187 ? -4.539 6.628 18.602 1.00 96.81 187 LEU A C 1
ATOM 1523 O O . LEU A 1 187 ? -3.584 5.873 18.453 1.00 96.81 187 LEU A O 1
ATOM 1527 N N . LYS A 1 188 ? -4.418 7.823 19.191 1.00 97.44 188 LYS A N 1
ATOM 1528 C CA . LYS A 1 188 ? -3.147 8.295 19.762 1.00 97.44 188 LYS A CA 1
ATOM 1529 C C . LYS A 1 188 ? -2.654 7.371 20.868 1.00 97.44 188 LYS A C 1
ATOM 1531 O O . LYS A 1 188 ? -1.522 6.923 20.807 1.00 97.44 188 LYS A O 1
ATOM 1536 N N . ASN A 1 189 ? -3.527 7.010 21.805 1.00 97.44 189 ASN A N 1
ATOM 1537 C CA . ASN A 1 189 ? -3.178 6.091 22.884 1.00 97.44 189 ASN A CA 1
ATOM 1538 C C . ASN A 1 189 ? -2.764 4.710 22.341 1.00 97.44 189 ASN A C 1
ATOM 1540 O O . ASN A 1 189 ? -1.804 4.116 22.817 1.00 97.44 189 ASN A O 1
ATOM 1544 N N . LEU A 1 190 ? -3.435 4.219 21.293 1.00 95.56 190 LEU A N 1
ATOM 1545 C CA . LEU A 1 190 ? -3.043 2.971 20.637 1.00 95.56 190 LEU A CA 1
ATOM 1546 C C . LEU A 1 190 ? -1.631 3.056 20.034 1.00 95.56 190 LEU A C 1
ATOM 1548 O O . LEU A 1 190 ? -0.845 2.125 20.195 1.00 95.56 190 LEU A O 1
ATOM 1552 N N . ILE A 1 191 ? -1.307 4.169 19.372 1.00 95.38 191 ILE A N 1
ATOM 1553 C CA . ILE A 1 191 ? 0.032 4.423 18.823 1.00 95.38 191 ILE A CA 1
ATOM 1554 C C . ILE A 1 191 ? 1.062 4.535 19.951 1.00 95.38 191 ILE A C 1
ATOM 1556 O O . ILE A 1 191 ? 2.115 3.920 19.852 1.00 95.38 191 ILE A O 1
ATOM 1560 N N . ASP A 1 192 ? 0.753 5.237 21.039 1.00 96.62 192 ASP A N 1
ATOM 1561 C CA . ASP A 1 192 ? 1.666 5.394 22.177 1.00 96.62 192 ASP A CA 1
ATOM 1562 C C . ASP A 1 192 ? 1.950 4.051 22.876 1.00 96.62 192 ASP A C 1
ATOM 1564 O O . ASP A 1 192 ? 3.052 3.818 23.362 1.00 96.62 192 ASP A O 1
ATOM 1568 N N . GLN A 1 193 ? 0.969 3.143 22.917 1.00 96.31 193 GLN A N 1
ATOM 1569 C CA . GLN A 1 193 ? 1.123 1.825 23.541 1.00 96.31 193 GLN A CA 1
ATOM 1570 C C . GLN A 1 193 ? 1.836 0.800 22.655 1.00 96.31 193 GLN A C 1
ATOM 1572 O O . GLN A 1 193 ? 2.503 -0.090 23.178 1.00 96.31 193 GLN A O 1
ATOM 1577 N N . GLN A 1 194 ? 1.619 0.855 21.338 1.00 94.94 194 GLN A N 1
ATOM 1578 C CA . GLN A 1 194 ? 2.011 -0.221 20.418 1.00 94.94 194 GLN A CA 1
ATOM 1579 C C . GLN A 1 194 ? 3.019 0.219 19.351 1.00 94.94 194 GLN A C 1
ATOM 1581 O O . GLN A 1 194 ? 3.614 -0.636 18.705 1.00 94.94 194 GLN A O 1
ATOM 1586 N N . GLY A 1 195 ? 3.232 1.518 19.141 1.00 92.62 195 GLY A N 1
ATOM 1587 C CA . GLY A 1 195 ? 4.038 2.049 18.038 1.00 92.62 195 GLY A CA 1
ATOM 1588 C C . GLY A 1 195 ? 5.471 1.521 18.028 1.00 92.62 195 GLY A C 1
ATOM 1589 O O . GLY A 1 195 ? 5.946 1.058 16.992 1.00 92.62 195 GLY A O 1
ATOM 1590 N N . ASP A 1 196 ? 6.118 1.490 19.194 1.00 94.31 196 ASP A N 1
ATOM 1591 C CA . ASP A 1 196 ? 7.505 1.028 19.340 1.00 94.31 196 ASP A CA 1
ATOM 1592 C C . ASP A 1 196 ? 7.682 -0.467 19.031 1.00 94.31 196 ASP A C 1
ATOM 1594 O O . ASP A 1 196 ? 8.772 -0.902 18.658 1.00 94.31 196 ASP A O 1
ATOM 1598 N N . ALA A 1 197 ? 6.614 -1.267 19.132 1.00 95.38 197 ALA A N 1
ATOM 1599 C CA . ALA A 1 197 ? 6.648 -2.689 18.794 1.00 95.38 197 ALA A CA 1
ATOM 1600 C C . ALA A 1 197 ? 6.662 -2.944 17.274 1.00 95.38 197 ALA A C 1
ATOM 1602 O O . ALA A 1 197 ? 7.023 -4.040 16.836 1.00 95.38 197 ALA A O 1
ATOM 1603 N N . PHE A 1 198 ? 6.302 -1.945 16.458 1.00 93.12 198 PHE A N 1
ATOM 1604 C CA . PHE A 1 198 ? 6.186 -2.068 15.002 1.00 93.12 198 PHE A CA 1
ATOM 1605 C C . PHE A 1 198 ? 7.022 -1.010 14.255 1.00 93.12 198 PHE A C 1
ATOM 1607 O O . PHE A 1 198 ? 6.473 -0.212 13.490 1.00 93.12 198 PHE A O 1
ATOM 1614 N N . PRO A 1 199 ? 8.361 -0.999 14.419 1.00 94.38 199 PRO A N 1
ATOM 1615 C CA . PRO A 1 199 ? 9.221 -0.062 13.710 1.00 94.38 199 PRO A CA 1
ATOM 1616 C C . PRO A 1 199 ? 9.242 -0.350 12.204 1.00 94.38 199 PRO A C 1
ATOM 1618 O O . PRO A 1 199 ? 9.096 -1.492 11.751 1.00 94.38 199 PRO A O 1
ATOM 1621 N N . ARG A 1 200 ? 9.483 0.693 11.403 1.00 94.69 200 ARG A N 1
ATOM 1622 C CA . ARG A 1 200 ? 9.680 0.554 9.956 1.00 94.69 200 ARG A CA 1
ATOM 1623 C C . ARG A 1 200 ? 10.941 -0.274 9.677 1.00 94.69 200 ARG A C 1
ATOM 1625 O O . ARG A 1 200 ? 12.028 0.082 10.111 1.00 94.69 200 ARG A O 1
ATOM 1632 N N . ARG A 1 201 ? 10.776 -1.357 8.911 1.00 94.00 201 ARG A N 1
ATOM 1633 C CA . ARG A 1 201 ? 11.856 -2.280 8.500 1.00 94.00 201 ARG A CA 1
ATOM 1634 C C . ARG A 1 201 ? 12.413 -2.010 7.101 1.00 94.00 201 ARG A C 1
ATOM 1636 O O . ARG A 1 201 ? 13.393 -2.621 6.704 1.00 94.00 201 ARG A O 1
ATOM 1643 N N . THR A 1 202 ? 11.748 -1.144 6.345 1.00 93.88 202 THR A N 1
ATOM 1644 C CA . THR A 1 202 ? 12.046 -0.846 4.941 1.00 93.88 202 THR A CA 1
ATOM 1645 C C . THR A 1 202 ? 12.447 0.612 4.790 1.00 93.88 202 THR A C 1
ATOM 1647 O O . THR A 1 202 ? 11.817 1.481 5.393 1.00 93.88 202 THR A O 1
ATOM 1650 N N . GLU A 1 203 ? 13.401 0.899 3.920 1.00 93.69 203 GLU A N 1
ATOM 1651 C CA . GLU A 1 203 ? 13.751 2.264 3.534 1.00 93.69 203 GLU A CA 1
ATOM 1652 C C . GLU A 1 203 ? 13.100 2.620 2.190 1.00 93.69 203 GLU A C 1
ATOM 1654 O O . GLU A 1 203 ? 12.920 1.752 1.339 1.00 93.69 203 GLU A O 1
ATOM 1659 N N . ILE A 1 204 ? 12.699 3.883 2.011 1.00 92.75 204 ILE A N 1
ATOM 1660 C CA . ILE A 1 204 ? 12.238 4.387 0.712 1.00 92.75 204 ILE A CA 1
ATOM 1661 C C . ILE A 1 204 ? 13.398 5.155 0.096 1.00 92.75 204 ILE A C 1
ATOM 1663 O O . ILE A 1 204 ? 13.740 6.239 0.565 1.00 92.75 204 ILE A O 1
ATOM 1667 N N . THR A 1 205 ? 13.975 4.601 -0.958 1.00 87.69 205 THR A N 1
ATOM 1668 C CA . THR A 1 205 ? 15.125 5.163 -1.664 1.00 87.69 205 THR A CA 1
ATOM 1669 C C . THR A 1 205 ? 14.842 5.210 -3.162 1.00 87.69 205 THR A C 1
ATOM 1671 O O . THR A 1 205 ? 13.935 4.547 -3.668 1.00 87.69 205 THR A O 1
ATOM 1674 N N . THR A 1 206 ? 15.608 6.017 -3.887 1.00 78.31 206 THR A N 1
ATOM 1675 C CA . THR A 1 206 ? 15.633 5.999 -5.351 1.00 78.31 206 THR A CA 1
ATOM 1676 C C . THR A 1 206 ? 16.928 5.340 -5.794 1.00 78.31 206 THR A C 1
ATOM 1678 O O . THR A 1 206 ? 17.995 5.710 -5.306 1.00 78.31 206 THR A O 1
ATOM 1681 N N . PHE A 1 207 ? 16.838 4.394 -6.722 1.00 69.81 207 PHE A N 1
ATOM 1682 C CA . PHE A 1 207 ? 17.994 3.801 -7.387 1.00 69.81 207 PHE A CA 1
ATOM 1683 C C . PHE A 1 207 ? 17.895 4.063 -8.888 1.00 69.81 207 PHE A C 1
ATOM 1685 O O . PHE A 1 207 ? 16.794 4.064 -9.445 1.00 69.81 207 PHE A O 1
ATOM 1692 N N . ASP A 1 208 ? 19.037 4.318 -9.523 1.00 62.53 208 ASP A N 1
ATOM 1693 C CA . ASP A 1 208 ? 19.118 4.411 -10.975 1.00 62.53 208 ASP A CA 1
ATOM 1694 C C . ASP A 1 208 ? 18.915 3.009 -11.545 1.00 62.53 208 ASP A C 1
ATOM 1696 O O . ASP A 1 208 ? 19.639 2.076 -11.194 1.00 62.53 208 ASP A O 1
ATOM 1700 N N . GLN A 1 209 ? 17.901 2.851 -12.394 1.00 58.44 209 GLN A N 1
ATOM 1701 C CA . GLN A 1 209 ? 17.630 1.575 -13.036 1.00 58.44 209 GLN A CA 1
ATOM 1702 C C . GLN A 1 209 ? 18.818 1.236 -13.940 1.00 58.44 209 GLN A C 1
ATOM 1704 O O . GLN A 1 209 ? 19.038 1.892 -14.960 1.00 58.44 209 GLN A O 1
ATOM 1709 N N . VAL A 1 210 ? 19.596 0.227 -13.557 1.00 56.16 210 VAL A N 1
ATOM 1710 C CA . VAL A 1 210 ? 20.688 -0.283 -14.383 1.00 56.16 210 VAL A CA 1
ATOM 1711 C C . VAL A 1 210 ? 20.047 -0.939 -15.604 1.00 56.16 210 VAL A C 1
ATOM 1713 O O . VAL A 1 210 ? 19.408 -1.985 -15.488 1.00 56.16 210 VAL A O 1
ATOM 1716 N N . ASP A 1 211 ? 20.177 -0.326 -16.785 1.00 57.47 211 ASP A N 1
ATOM 1717 C CA . ASP A 1 211 ? 19.748 -0.977 -18.022 1.00 57.47 211 ASP A CA 1
ATOM 1718 C C . ASP A 1 211 ? 20.605 -2.236 -18.184 1.00 57.47 211 ASP A C 1
ATOM 1720 O O . ASP A 1 211 ? 21.822 -2.168 -18.374 1.00 57.47 211 ASP A O 1
ATOM 1724 N N . ALA A 1 212 ? 19.965 -3.402 -18.096 1.00 54.22 212 ALA A N 1
ATOM 1725 C CA . ALA A 1 212 ? 20.597 -4.703 -18.269 1.00 54.22 212 ALA A CA 1
ATOM 1726 C C . ALA A 1 212 ? 21.479 -4.768 -19.535 1.00 54.22 212 ALA A C 1
ATOM 1728 O O . ALA A 1 212 ? 22.453 -5.520 -19.582 1.00 54.22 212 ALA A O 1
ATOM 1729 N N . ARG A 1 213 ? 21.185 -3.953 -20.560 1.00 56.78 213 ARG A N 1
ATOM 1730 C CA . ARG A 1 213 ? 22.017 -3.834 -21.764 1.00 56.78 213 ARG A CA 1
ATOM 1731 C C . ARG A 1 213 ? 23.337 -3.102 -21.552 1.00 56.78 213 ARG A C 1
ATOM 1733 O O . ARG A 1 213 ? 2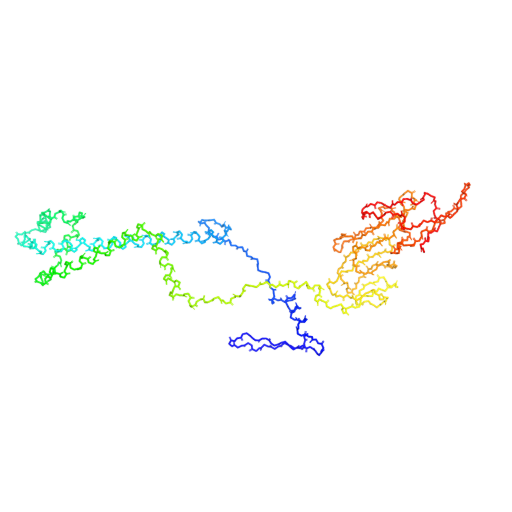4.315 -3.480 -22.187 1.00 56.78 213 ARG A O 1
ATOM 1740 N N . GLU A 1 214 ? 23.379 -2.073 -20.711 1.00 56.78 214 GLU A N 1
ATOM 1741 C CA . GLU A 1 214 ? 24.609 -1.323 -20.426 1.00 56.78 214 GLU A CA 1
ATOM 1742 C C . GLU A 1 214 ? 25.546 -2.103 -19.494 1.00 56.78 214 GLU A C 1
ATOM 1744 O O . GLU A 1 214 ? 26.766 -2.012 -19.629 1.00 56.78 214 GLU A O 1
ATOM 1749 N N . ALA A 1 215 ? 24.987 -2.934 -18.607 1.00 56.25 215 ALA A N 1
ATOM 1750 C CA . ALA A 1 215 ? 25.756 -3.797 -17.708 1.00 56.25 215 ALA A CA 1
ATOM 1751 C C . ALA A 1 215 ? 26.326 -5.061 -18.390 1.00 56.25 215 ALA A C 1
ATOM 1753 O O . ALA A 1 215 ? 27.271 -5.677 -17.886 1.00 56.25 215 ALA A O 1
ATOM 1754 N N . ALA A 1 216 ? 25.777 -5.471 -19.539 1.00 61.78 216 ALA A N 1
ATOM 1755 C CA . ALA A 1 216 ? 26.220 -6.665 -20.250 1.00 61.78 216 ALA A CA 1
ATOM 1756 C C . ALA A 1 216 ? 27.555 -6.433 -20.985 1.00 61.78 216 ALA A C 1
ATOM 1758 O O . ALA A 1 216 ? 27.663 -5.619 -21.902 1.00 61.78 216 ALA A O 1
ATOM 1759 N N . LYS A 1 217 ? 28.592 -7.202 -20.629 1.00 69.56 217 LYS A N 1
ATOM 1760 C CA . LYS A 1 217 ? 29.876 -7.172 -21.347 1.00 69.56 217 LYS A CA 1
ATOM 1761 C C . LYS A 1 217 ? 29.712 -7.742 -22.763 1.00 69.56 217 LYS A C 1
ATOM 1763 O O . LYS A 1 217 ? 29.121 -8.800 -22.946 1.00 69.56 217 LYS A O 1
ATOM 1768 N N . ARG A 1 218 ? 30.270 -7.051 -23.763 1.00 81.81 218 ARG A N 1
ATOM 1769 C CA . ARG A 1 218 ? 30.322 -7.486 -25.173 1.00 81.81 218 ARG A CA 1
ATOM 1770 C C . ARG A 1 218 ? 31.485 -8.444 -25.417 1.00 81.81 218 ARG A C 1
ATOM 1772 O O . ARG A 1 218 ? 32.493 -8.071 -26.012 1.00 81.81 218 ARG A O 1
ATOM 1779 N N . ASP A 1 219 ? 31.384 -9.656 -24.899 1.00 84.56 219 ASP A N 1
ATOM 1780 C CA . ASP A 1 219 ? 32.444 -10.665 -24.948 1.00 84.56 219 ASP A CA 1
ATOM 1781 C C . ASP A 1 219 ? 32.275 -11.696 -26.078 1.00 84.56 219 ASP A C 1
ATOM 1783 O O . ASP A 1 219 ? 33.245 -12.360 -26.447 1.00 84.56 219 ASP A O 1
ATOM 1787 N N . LEU A 1 220 ? 31.094 -11.787 -26.696 1.00 89.12 220 LEU A N 1
ATOM 1788 C CA . LEU A 1 220 ? 30.833 -12.702 -27.805 1.00 89.12 220 LEU A CA 1
ATOM 1789 C C . LEU A 1 220 ? 31.307 -12.109 -29.135 1.00 89.12 220 LEU A C 1
ATOM 1791 O O . LEU A 1 220 ? 31.048 -10.949 -29.458 1.00 89.12 220 LEU A O 1
ATOM 1795 N N . LYS A 1 221 ? 31.993 -12.918 -29.943 1.00 94.69 221 LYS A N 1
ATOM 1796 C CA . LYS A 1 221 ? 32.525 -12.505 -31.244 1.00 94.69 221 LYS A CA 1
ATOM 1797 C C . LYS A 1 221 ? 31.518 -12.827 -32.349 1.00 94.69 221 LYS A C 1
ATOM 1799 O O . LYS A 1 221 ? 31.396 -13.981 -32.738 1.00 94.69 221 LYS A O 1
ATOM 1804 N N . LEU A 1 222 ? 30.809 -11.824 -32.862 1.00 95.75 222 LEU A N 1
ATOM 1805 C CA . LEU A 1 222 ? 29.886 -11.995 -33.982 1.00 95.75 222 LEU A CA 1
ATOM 1806 C C . LEU A 1 222 ? 30.661 -12.021 -35.303 1.00 95.75 222 LEU A C 1
ATOM 1808 O O . LEU A 1 222 ? 31.260 -11.015 -35.696 1.00 95.75 222 LEU A O 1
ATOM 1812 N N . ASP A 1 223 ? 30.585 -13.140 -36.016 1.00 96.88 223 ASP A N 1
ATOM 1813 C CA . ASP A 1 223 ? 31.262 -13.338 -37.296 1.00 96.88 223 ASP A CA 1
ATOM 1814 C C . ASP A 1 223 ? 30.259 -13.729 -38.397 1.00 96.88 223 ASP A C 1
ATOM 1816 O O . ASP A 1 223 ? 29.185 -14.276 -38.137 1.00 96.88 223 ASP A O 1
ATOM 1820 N N . TYR A 1 224 ? 30.617 -13.445 -39.652 1.00 97.25 224 TYR A N 1
ATOM 1821 C CA . TYR A 1 224 ? 29.850 -13.813 -40.844 1.00 97.25 224 TYR A CA 1
ATOM 1822 C C . TYR A 1 224 ? 30.690 -14.653 -41.810 1.00 97.25 224 TYR A C 1
ATOM 1824 O O . TYR A 1 224 ? 31.727 -14.214 -42.321 1.00 97.25 224 TYR A O 1
ATOM 1832 N N . ASP A 1 225 ? 30.209 -15.853 -42.114 1.00 96.88 225 ASP A N 1
ATOM 1833 C CA . ASP A 1 225 ? 30.800 -16.738 -43.107 1.00 96.88 225 ASP A CA 1
ATOM 1834 C C . ASP A 1 225 ? 30.233 -16.432 -44.501 1.00 96.88 225 ASP A C 1
ATOM 1836 O O . ASP A 1 225 ? 29.087 -16.743 -44.837 1.00 96.88 225 ASP A O 1
ATOM 1840 N N . LYS A 1 226 ? 31.076 -15.850 -45.360 1.00 93.94 226 LYS A N 1
ATOM 1841 C CA . LYS A 1 226 ? 30.732 -15.501 -46.746 1.00 93.94 226 LYS A CA 1
ATOM 1842 C C . LYS A 1 226 ? 30.463 -16.725 -47.629 1.00 93.94 226 LYS A C 1
ATOM 1844 O O . LYS A 1 226 ? 29.729 -16.598 -48.612 1.00 93.94 226 LYS A O 1
ATOM 1849 N N . ALA A 1 227 ? 31.068 -17.875 -47.328 1.00 93.44 227 ALA A N 1
ATOM 1850 C CA . ALA A 1 227 ? 30.960 -19.083 -48.136 1.00 93.44 227 ALA A CA 1
ATOM 1851 C C . ALA A 1 227 ? 29.630 -19.801 -47.892 1.00 93.44 227 ALA A C 1
ATOM 1853 O O . ALA A 1 227 ? 28.976 -20.221 -48.855 1.00 93.44 227 ALA A O 1
ATOM 1854 N N . THR A 1 228 ? 29.212 -19.904 -46.629 1.00 94.06 228 THR A N 1
ATOM 1855 C CA . THR A 1 228 ? 27.963 -20.576 -46.243 1.00 94.06 228 THR A CA 1
ATOM 1856 C C . THR A 1 228 ? 26.779 -19.617 -46.129 1.00 94.06 228 THR A C 1
ATOM 1858 O O . THR A 1 228 ? 25.659 -20.025 -46.422 1.00 94.06 228 THR A O 1
ATOM 1861 N N . GLY A 1 229 ? 27.006 -18.338 -45.817 1.00 94.44 229 GLY A N 1
ATOM 1862 C CA . GLY A 1 229 ? 25.963 -17.321 -45.642 1.00 94.44 229 GLY A CA 1
ATOM 1863 C C . GLY A 1 229 ? 25.368 -17.270 -44.231 1.00 94.44 229 GLY A C 1
ATOM 1864 O O . GLY A 1 229 ? 24.248 -16.779 -44.071 1.00 94.44 229 GLY A O 1
ATOM 1865 N N . TYR A 1 230 ? 26.076 -17.794 -43.226 1.00 96.69 230 TYR A N 1
ATOM 1866 C CA . TYR A 1 230 ? 25.665 -17.744 -41.821 1.00 96.69 230 TYR A CA 1
ATOM 1867 C C . TYR A 1 230 ? 26.342 -16.591 -41.074 1.00 96.69 230 TYR A C 1
ATOM 1869 O O . TYR A 1 230 ? 27.508 -16.296 -41.320 1.00 96.69 230 TYR A O 1
ATOM 1877 N N . ILE A 1 231 ? 25.616 -15.967 -40.148 1.00 96.12 231 ILE A N 1
ATOM 1878 C CA . ILE A 1 231 ? 26.119 -14.987 -39.178 1.00 96.12 231 ILE A CA 1
ATOM 1879 C C . ILE A 1 231 ? 25.798 -15.468 -37.763 1.00 96.12 231 ILE A C 1
ATOM 1881 O O . ILE A 1 231 ? 24.723 -16.019 -37.536 1.00 96.12 231 ILE A O 1
ATOM 1885 N N . GLY A 1 232 ? 26.702 -15.269 -36.814 1.00 95.00 232 GLY A N 1
ATOM 1886 C CA . GLY A 1 232 ? 26.440 -15.583 -35.414 1.00 95.00 232 GLY A CA 1
ATOM 1887 C C . GLY A 1 232 ? 27.708 -15.664 -34.581 1.00 95.00 232 GLY A C 1
ATOM 1888 O O . GLY A 1 232 ? 28.810 -15.654 -35.126 1.00 95.00 232 GLY A O 1
ATOM 1889 N N . TYR A 1 233 ? 27.558 -15.728 -33.259 1.00 93.31 233 TYR A N 1
ATOM 1890 C CA . TYR A 1 233 ? 28.707 -15.846 -32.357 1.00 93.31 233 TYR A CA 1
ATOM 1891 C C . TYR A 1 233 ? 29.265 -17.274 -32.229 1.00 93.31 233 TYR A C 1
ATOM 1893 O O . TYR A 1 233 ? 30.312 -17.472 -31.619 1.00 93.31 233 TYR A O 1
ATOM 1901 N N . GLN A 1 234 ? 28.595 -18.271 -32.819 1.00 93.69 234 GLN A N 1
ATOM 1902 C CA . GLN A 1 234 ? 29.109 -19.636 -33.013 1.00 93.69 234 GLN A CA 1
ATOM 1903 C C . GLN A 1 234 ? 29.537 -19.905 -34.467 1.00 93.69 234 GLN A C 1
ATOM 1905 O O . GLN A 1 234 ? 29.715 -21.056 -34.871 1.00 93.69 234 GLN A O 1
ATOM 1910 N N . VAL A 1 235 ? 29.640 -18.860 -35.291 1.00 93.81 235 VAL A N 1
ATOM 1911 C CA . VAL A 1 235 ? 30.083 -18.956 -36.684 1.00 93.81 235 VAL A CA 1
ATOM 1912 C C . VAL A 1 235 ? 31.544 -18.538 -36.760 1.00 93.81 235 VAL A C 1
ATOM 1914 O O . VAL A 1 235 ? 31.937 -17.553 -36.153 1.00 93.81 235 VAL A O 1
ATOM 1917 N N . GLU A 1 236 ? 32.351 -19.260 -37.530 1.00 92.75 236 GLU A N 1
ATOM 1918 C CA . GLU A 1 236 ? 33.711 -18.836 -37.856 1.00 92.75 236 GLU A CA 1
ATOM 1919 C C . GLU A 1 236 ? 33.707 -18.154 -39.222 1.00 92.75 236 GLU A C 1
ATOM 1921 O O . GLU A 1 236 ? 33.290 -18.736 -40.225 1.00 92.75 236 GLU A O 1
ATOM 1926 N N . GLY A 1 237 ? 34.150 -16.900 -39.282 1.00 93.00 237 GLY A N 1
ATOM 1927 C CA . GLY A 1 237 ? 34.101 -16.149 -40.527 1.00 93.00 237 GLY A CA 1
ATOM 1928 C C . GLY A 1 237 ? 34.824 -14.812 -40.472 1.00 93.00 237 GLY A C 1
ATOM 1929 O O . GLY A 1 237 ? 35.796 -14.617 -39.747 1.00 93.00 237 GLY A O 1
ATOM 1930 N N . THR A 1 238 ? 34.356 -13.873 -41.293 1.00 93.94 238 THR A N 1
ATOM 1931 C CA . THR A 1 238 ? 34.824 -12.486 -41.227 1.00 93.94 238 THR A CA 1
ATOM 1932 C C . THR A 1 238 ? 34.220 -11.824 -39.998 1.00 93.94 238 THR A C 1
ATOM 1934 O O . THR A 1 238 ? 33.002 -11.858 -39.828 1.00 93.94 238 THR A O 1
ATOM 1937 N N . HIS A 1 239 ? 35.062 -11.195 -39.182 1.00 94.88 239 HIS A N 1
ATOM 1938 C CA . HIS A 1 239 ? 34.605 -10.494 -37.992 1.00 94.88 239 HIS A CA 1
ATOM 1939 C C . HIS A 1 239 ? 33.660 -9.340 -38.327 1.00 94.88 239 HIS A C 1
ATOM 1941 O O . HIS A 1 239 ? 33.940 -8.556 -39.236 1.00 94.88 239 HIS A O 1
ATOM 1947 N N . VAL A 1 240 ? 32.547 -9.262 -37.595 1.00 93.75 240 VAL A N 1
ATOM 1948 C CA . VAL A 1 240 ? 31.541 -8.203 -37.724 1.00 93.75 240 VAL A CA 1
ATOM 1949 C C . VAL A 1 240 ? 31.638 -7.240 -36.544 1.00 93.75 240 VAL A C 1
ATOM 1951 O O . VAL A 1 240 ? 31.877 -6.054 -36.755 1.00 93.75 240 VAL A O 1
ATOM 1954 N N . ALA A 1 241 ? 31.452 -7.736 -35.317 1.00 92.88 241 ALA A N 1
ATOM 1955 C CA . ALA A 1 241 ? 31.498 -6.935 -34.092 1.00 92.88 241 ALA A CA 1
ATOM 1956 C C . ALA A 1 241 ? 31.625 -7.817 -32.837 1.00 92.88 241 ALA A C 1
ATOM 1958 O O . ALA A 1 241 ? 31.354 -9.016 -32.873 1.00 92.88 241 ALA A O 1
ATOM 1959 N N . HIS A 1 242 ? 31.977 -7.208 -31.706 1.00 91.62 242 HIS A N 1
ATOM 1960 C CA . HIS A 1 242 ? 31.785 -7.806 -30.384 1.00 91.62 242 HIS A CA 1
ATOM 1961 C C . HIS A 1 242 ? 30.385 -7.482 -29.864 1.00 91.62 242 HIS A C 1
ATOM 1963 O O . HIS A 1 242 ? 29.993 -6.318 -29.879 1.00 91.62 242 HIS A O 1
ATOM 1969 N N . VAL A 1 243 ? 29.645 -8.488 -29.404 1.00 90.94 243 VAL A N 1
ATOM 1970 C CA . VAL A 1 243 ? 28.247 -8.379 -28.964 1.00 90.94 243 VAL A CA 1
ATOM 1971 C C . VAL A 1 243 ? 28.048 -9.045 -27.603 1.00 90.94 243 VAL A C 1
ATOM 1973 O O . VAL A 1 243 ? 28.827 -9.902 -27.197 1.00 90.94 243 VAL A O 1
ATOM 1976 N N . SER A 1 244 ? 27.002 -8.648 -26.890 1.00 87.56 244 SER A N 1
ATOM 1977 C CA . SER A 1 244 ? 26.409 -9.408 -25.787 1.00 87.56 244 SER A CA 1
ATOM 1978 C C . SER A 1 244 ? 25.182 -10.185 -26.285 1.00 87.56 244 SER A C 1
ATOM 1980 O O . SER A 1 244 ? 24.671 -9.919 -27.375 1.00 87.56 244 SER A O 1
ATOM 1982 N N . LEU A 1 245 ? 24.651 -11.108 -25.476 1.00 82.25 245 LEU A N 1
ATOM 1983 C CA . LEU A 1 245 ? 23.398 -11.821 -25.785 1.00 82.25 245 LEU A CA 1
ATOM 1984 C C . LEU A 1 245 ? 22.177 -10.890 -25.931 1.00 82.25 245 LEU A C 1
ATOM 1986 O O . LEU A 1 245 ? 21.166 -11.296 -26.495 1.00 82.25 245 LEU A O 1
ATOM 1990 N N . TYR A 1 246 ? 22.265 -9.655 -25.430 1.00 80.50 246 TYR A N 1
ATOM 1991 C CA . TYR A 1 246 ? 21.169 -8.680 -25.422 1.00 80.50 246 TYR A CA 1
ATOM 1992 C C . TYR A 1 246 ? 21.329 -7.572 -26.468 1.00 80.50 246 TYR A C 1
ATOM 1994 O O . TYR A 1 246 ? 20.444 -6.720 -26.615 1.00 80.50 246 TYR A O 1
ATOM 2002 N N . ASP A 1 247 ? 22.461 -7.554 -27.176 1.00 89.44 247 ASP A N 1
ATOM 2003 C CA . ASP A 1 247 ? 22.698 -6.609 -28.253 1.00 89.44 247 ASP A CA 1
ATOM 2004 C C . ASP A 1 247 ? 21.838 -6.943 -29.471 1.00 89.44 247 ASP A C 1
ATOM 2006 O O . ASP A 1 247 ? 21.575 -8.101 -29.800 1.00 89.44 247 ASP A O 1
ATOM 2010 N N . ARG A 1 248 ? 21.438 -5.893 -30.186 1.00 92.56 248 ARG A N 1
ATOM 2011 C CA . ARG A 1 248 ? 20.699 -6.016 -31.440 1.00 92.56 248 ARG A CA 1
ATOM 2012 C C . ARG A 1 248 ? 21.644 -5.900 -32.618 1.00 92.56 248 ARG A C 1
ATOM 2014 O O . ARG A 1 248 ? 22.509 -5.029 -32.645 1.00 92.56 248 ARG A O 1
ATOM 2021 N N . VAL A 1 249 ? 21.406 -6.718 -33.630 1.00 94.69 249 VAL A N 1
ATOM 2022 C CA . VAL A 1 249 ? 22.160 -6.745 -34.879 1.00 94.69 249 VAL A CA 1
ATOM 2023 C C . VAL A 1 249 ? 21.217 -6.426 -36.031 1.00 94.69 249 VAL A C 1
ATOM 2025 O O . VAL A 1 249 ? 20.174 -7.059 -36.209 1.00 94.69 249 VAL A O 1
ATOM 2028 N N . LEU A 1 250 ? 21.595 -5.436 -36.832 1.00 96.56 250 LEU A N 1
ATOM 2029 C CA . LEU A 1 250 ? 20.997 -5.139 -38.123 1.00 96.56 250 LEU A CA 1
ATOM 2030 C C . LEU A 1 250 ? 21.747 -5.913 -39.206 1.00 96.56 250 LEU A C 1
ATOM 2032 O O . LEU A 1 250 ? 22.965 -5.796 -39.341 1.00 96.56 250 LEU A O 1
ATOM 2036 N N . VAL A 1 251 ? 20.998 -6.648 -40.023 1.00 96.69 251 VAL A N 1
ATOM 2037 C CA . VAL A 1 251 ? 21.524 -7.323 -41.211 1.00 96.69 251 VAL A CA 1
ATOM 2038 C C . VAL A 1 251 ? 20.825 -6.790 -42.450 1.00 96.69 251 VAL A C 1
ATOM 2040 O O . VAL A 1 251 ? 19.596 -6.795 -42.502 1.00 96.69 251 VAL A O 1
ATOM 2043 N N . VAL A 1 252 ? 21.605 -6.397 -43.461 1.00 96.38 252 VAL A N 1
ATOM 2044 C CA . VAL A 1 252 ? 21.128 -6.079 -44.815 1.00 96.38 252 VAL A CA 1
ATOM 2045 C C . VAL A 1 252 ? 21.629 -7.151 -45.778 1.00 96.38 252 VAL A C 1
ATOM 2047 O O . VAL A 1 252 ? 22.835 -7.346 -45.954 1.00 96.38 252 VAL A O 1
ATOM 2050 N N . ARG A 1 253 ? 20.697 -7.863 -46.408 1.00 95.12 253 ARG A N 1
ATOM 2051 C CA . ARG A 1 253 ? 20.959 -8.965 -47.337 1.00 95.12 253 ARG A CA 1
ATOM 2052 C C . ARG A 1 253 ? 21.216 -8.448 -48.750 1.00 95.12 253 ARG A C 1
ATOM 2054 O O . ARG A 1 253 ? 20.967 -7.289 -49.076 1.00 95.12 253 ARG A O 1
ATOM 2061 N N . LYS A 1 254 ? 21.712 -9.339 -49.611 1.00 93.25 254 LYS A N 1
ATOM 2062 C CA . LYS A 1 254 ? 22.109 -9.039 -50.997 1.00 93.25 254 LYS A CA 1
ATOM 2063 C C . LYS A 1 254 ? 20.986 -8.447 -51.859 1.00 93.25 254 LYS A C 1
ATOM 2065 O O . LYS A 1 254 ? 21.265 -7.702 -52.793 1.00 93.25 254 LYS A O 1
ATOM 2070 N N . ASP A 1 255 ? 19.741 -8.807 -51.581 1.00 90.12 255 ASP A N 1
ATOM 2071 C CA . ASP A 1 255 ? 18.554 -8.326 -52.293 1.00 90.12 255 ASP A CA 1
ATOM 2072 C C . ASP A 1 255 ? 18.072 -6.943 -51.817 1.00 90.12 255 ASP A C 1
ATOM 2074 O O . ASP A 1 255 ? 17.225 -6.337 -52.471 1.00 90.12 255 ASP A O 1
ATOM 2078 N N . GLY A 1 256 ? 18.649 -6.409 -50.736 1.00 91.31 256 GLY A N 1
ATOM 2079 C CA . GLY A 1 256 ? 18.224 -5.158 -50.108 1.00 91.31 256 GLY A CA 1
ATOM 2080 C C . GLY A 1 256 ? 17.158 -5.333 -49.032 1.00 91.31 256 GLY A C 1
ATOM 2081 O O . GLY A 1 256 ? 16.708 -4.327 -48.477 1.00 91.31 256 GLY A O 1
ATOM 2082 N N . SER A 1 257 ? 16.787 -6.576 -48.713 1.00 93.75 257 SER A N 1
ATOM 2083 C CA . SER A 1 257 ? 15.994 -6.867 -47.525 1.00 93.75 257 SER A CA 1
ATOM 2084 C C . SER A 1 257 ? 16.850 -6.693 -46.271 1.00 93.75 257 SER A C 1
ATOM 2086 O O . SER A 1 257 ? 18.045 -7.004 -46.254 1.00 93.75 257 SER A O 1
ATOM 2088 N N . TYR A 1 258 ? 16.253 -6.193 -45.198 1.00 96.00 258 TYR A N 1
ATOM 2089 C CA . TYR A 1 258 ? 16.911 -6.023 -43.914 1.00 96.00 258 TYR A CA 1
ATOM 2090 C C . TYR A 1 258 ? 16.025 -6.483 -42.761 1.00 96.00 258 TYR A C 1
ATOM 2092 O O . TYR A 1 258 ? 14.800 -6.553 -42.864 1.00 96.00 258 TYR A O 1
ATOM 2100 N N . SER A 1 259 ? 16.664 -6.816 -41.648 1.00 96.06 259 SER A N 1
ATOM 2101 C CA . SER A 1 259 ? 15.997 -7.198 -40.405 1.00 96.06 259 SER A CA 1
ATOM 2102 C C . SER A 1 259 ? 16.884 -6.837 -39.222 1.00 96.06 259 SER A C 1
ATOM 2104 O O . SER A 1 259 ? 18.107 -6.936 -39.326 1.00 96.06 259 SER A O 1
ATOM 2106 N N . VAL A 1 260 ? 16.264 -6.458 -38.106 1.00 95.69 260 VAL A N 1
ATOM 2107 C CA . VAL A 1 260 ? 16.950 -6.269 -36.823 1.00 95.69 260 VAL A CA 1
ATOM 2108 C C . VAL A 1 260 ? 16.527 -7.391 -35.886 1.00 95.69 260 VAL A C 1
ATOM 2110 O O . VAL A 1 260 ? 15.333 -7.665 -35.765 1.00 95.69 260 VAL A O 1
ATOM 2113 N N . MET A 1 261 ? 17.493 -8.042 -35.253 1.00 94.06 261 MET A N 1
ATOM 2114 C CA . MET A 1 261 ? 17.283 -9.182 -34.357 1.00 94.06 261 MET A CA 1
ATOM 2115 C C . MET A 1 261 ? 18.231 -9.105 -33.164 1.00 94.06 261 MET A C 1
ATOM 2117 O O . MET A 1 261 ? 19.186 -8.332 -33.199 1.00 94.06 261 MET A O 1
ATOM 2121 N N . ASP A 1 262 ? 17.973 -9.894 -32.129 1.00 93.19 262 ASP A N 1
ATOM 2122 C CA . ASP A 1 262 ? 18.948 -10.105 -31.057 1.00 93.19 262 ASP A CA 1
ATOM 2123 C C . ASP A 1 262 ? 20.169 -10.865 -31.606 1.00 93.19 262 ASP A C 1
ATOM 2125 O O . ASP A 1 262 ? 20.064 -11.554 -32.626 1.00 93.19 262 ASP A O 1
ATOM 2129 N N . ALA A 1 263 ? 21.334 -10.701 -30.975 1.00 92.81 263 ALA A N 1
ATOM 2130 C CA . ALA A 1 263 ? 22.586 -11.311 -31.412 1.00 92.81 263 ALA A CA 1
ATOM 2131 C C . ALA A 1 263 ? 22.438 -12.841 -31.577 1.00 92.81 263 ALA A C 1
ATOM 2133 O O . ALA A 1 263 ? 22.252 -13.550 -30.586 1.00 92.81 263 ALA A O 1
ATOM 2134 N N . PRO A 1 264 ? 22.514 -13.375 -32.813 1.00 93.62 264 PRO A N 1
ATOM 2135 C CA . PRO A 1 264 ? 22.227 -14.782 -33.05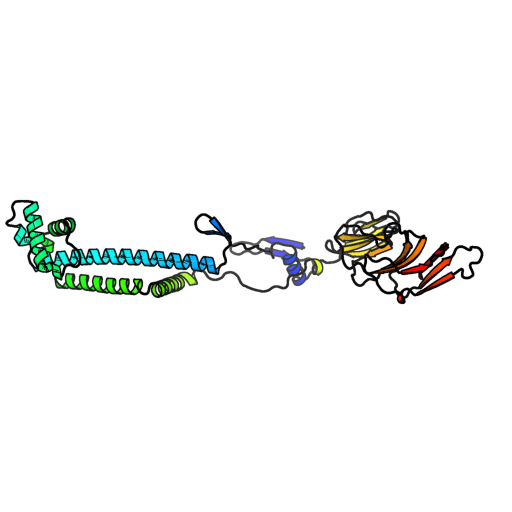0 1.00 93.62 264 PRO A CA 1
ATOM 2136 C C . PRO A 1 264 ? 23.426 -15.666 -32.695 1.00 93.62 264 PRO A C 1
ATOM 2138 O O . PRO A 1 264 ? 24.577 -15.305 -32.948 1.00 93.62 264 PRO A O 1
ATOM 2141 N N . ASP A 1 265 ? 23.151 -16.870 -32.196 1.00 92.81 265 ASP A N 1
ATOM 2142 C CA . ASP A 1 265 ? 24.139 -17.947 -32.076 1.00 92.81 265 ASP A CA 1
ATOM 2143 C C . ASP A 1 265 ? 24.622 -18.397 -33.461 1.00 92.81 265 ASP A C 1
ATOM 2145 O O . ASP A 1 265 ? 25.825 -18.411 -33.734 1.00 92.81 265 ASP A O 1
ATOM 2149 N N . LYS A 1 266 ? 23.681 -18.683 -34.367 1.00 94.75 266 LYS A N 1
ATOM 2150 C CA . LYS A 1 266 ? 23.909 -19.029 -35.768 1.00 94.75 266 LYS A CA 1
ATOM 2151 C C . LYS A 1 266 ? 22.634 -18.830 -36.589 1.00 94.75 266 LYS A C 1
ATOM 2153 O O . LYS A 1 266 ? 21.664 -19.568 -36.461 1.00 94.75 266 LYS A O 1
ATOM 2158 N N . LEU A 1 267 ? 22.669 -17.895 -37.533 1.00 95.31 267 LEU A N 1
ATOM 2159 C CA . LEU A 1 267 ? 21.539 -17.554 -38.395 1.00 95.31 267 LEU A CA 1
ATOM 2160 C C . LEU A 1 267 ? 21.943 -17.511 -39.868 1.00 95.31 267 LEU A C 1
ATOM 2162 O O . LEU A 1 267 ? 22.945 -16.904 -40.234 1.00 95.31 267 LEU A O 1
ATOM 2166 N N . PHE A 1 268 ? 21.127 -18.103 -40.739 1.00 94.81 268 PHE A N 1
ATOM 2167 C CA . PHE A 1 268 ? 21.313 -17.986 -42.183 1.00 94.81 268 PHE A CA 1
ATOM 2168 C C . PHE A 1 268 ? 20.762 -16.651 -42.704 1.00 94.81 268 PHE A C 1
ATOM 2170 O O . PHE A 1 268 ? 19.568 -16.368 -42.591 1.00 94.81 268 PHE A O 1
ATOM 2177 N N . VAL A 1 269 ? 21.623 -15.843 -43.325 1.00 93.94 269 VAL A N 1
ATOM 2178 C CA . VAL A 1 269 ? 21.265 -14.536 -43.911 1.00 93.94 269 VAL A CA 1
ATOM 2179 C C . VAL A 1 269 ? 21.506 -14.471 -45.420 1.00 93.94 269 VAL A C 1
ATOM 2181 O O . VAL A 1 269 ? 21.262 -13.444 -46.053 1.00 93.94 269 VAL A O 1
ATOM 2184 N N . GLY A 1 270 ? 21.915 -15.593 -46.013 1.00 92.62 270 GLY A N 1
ATOM 2185 C CA . GLY A 1 270 ? 22.223 -15.701 -47.431 1.00 92.62 270 GLY A CA 1
ATOM 2186 C C . GLY A 1 270 ? 23.632 -15.222 -47.767 1.00 92.62 270 GLY A C 1
ATOM 2187 O O . GLY A 1 270 ? 24.300 -14.539 -46.994 1.00 92.62 270 GLY A O 1
ATOM 2188 N N . LYS A 1 271 ? 24.105 -15.602 -48.956 1.00 93.69 271 LYS A N 1
ATOM 2189 C CA . LYS A 1 271 ? 25.445 -15.234 -49.426 1.00 93.69 271 LYS A CA 1
ATOM 2190 C C . LYS A 1 271 ? 25.464 -13.802 -49.954 1.00 93.69 271 LYS A C 1
ATOM 2192 O O . LYS A 1 271 ? 24.577 -13.383 -50.698 1.00 93.69 271 LYS A O 1
ATOM 2197 N N . GLY A 1 272 ? 26.543 -13.088 -49.654 1.00 90.44 272 GLY A N 1
ATOM 2198 C CA . GLY A 1 272 ? 26.742 -11.701 -50.079 1.00 90.44 272 GLY A CA 1
ATOM 2199 C C . GLY A 1 272 ? 25.965 -10.675 -49.253 1.00 90.44 272 GLY A C 1
ATOM 2200 O O . GLY A 1 272 ? 25.477 -9.707 -49.830 1.00 90.44 272 GLY A O 1
ATOM 2201 N N . MET A 1 273 ? 25.844 -10.890 -47.935 1.00 94.31 273 MET A N 1
ATOM 2202 C CA . MET A 1 273 ? 25.411 -9.863 -46.979 1.00 94.31 273 MET A CA 1
ATOM 2203 C C . MET A 1 273 ? 26.097 -8.519 -47.269 1.00 94.31 273 MET A C 1
ATOM 2205 O O . MET A 1 273 ? 27.310 -8.473 -47.486 1.00 94.31 273 MET A O 1
ATOM 2209 N N . LEU A 1 274 ? 25.309 -7.444 -47.298 1.00 94.06 274 LEU A N 1
ATOM 2210 C CA . LEU A 1 274 ? 25.768 -6.095 -47.633 1.00 94.06 274 LEU A CA 1
ATOM 2211 C C . LEU A 1 274 ? 26.138 -5.282 -46.394 1.00 94.06 274 LEU A C 1
ATOM 2213 O O . LEU A 1 274 ? 27.008 -4.422 -46.475 1.00 94.06 274 LEU A O 1
ATOM 2217 N N . TYR A 1 275 ? 25.485 -5.553 -45.265 1.00 95.00 275 TYR A N 1
ATOM 2218 C CA . TYR A 1 275 ? 25.783 -4.926 -43.983 1.00 95.00 275 TYR A CA 1
ATOM 2219 C C . TYR A 1 275 ? 25.443 -5.875 -42.836 1.00 95.00 275 TYR A C 1
ATOM 2221 O O . TYR A 1 275 ? 24.407 -6.541 -42.873 1.00 95.00 275 TYR A O 1
ATOM 2229 N N . GLY A 1 276 ? 26.305 -5.898 -41.825 1.00 94.06 276 GLY A N 1
ATOM 2230 C CA . GLY A 1 276 ? 26.068 -6.518 -40.529 1.00 94.06 276 GLY A CA 1
ATOM 2231 C C . GLY A 1 276 ? 26.694 -5.626 -39.465 1.00 94.06 276 GLY A C 1
ATOM 2232 O O . GLY A 1 276 ? 27.840 -5.214 -39.626 1.00 94.06 276 GLY A O 1
ATOM 2233 N N . GLY A 1 277 ? 25.946 -5.289 -38.421 1.00 93.38 277 GLY A N 1
ATOM 2234 C CA . GLY A 1 277 ? 26.431 -4.401 -37.367 1.00 93.38 277 GLY A CA 1
ATOM 2235 C C . GLY A 1 277 ? 25.321 -3.974 -36.420 1.00 93.38 277 GLY A C 1
ATOM 2236 O O . GLY A 1 277 ? 24.199 -4.478 -36.493 1.00 93.38 277 GLY A O 1
ATOM 2237 N N . PHE A 1 278 ? 25.626 -3.038 -35.528 1.00 93.06 278 PHE A N 1
ATOM 2238 C CA . PHE A 1 278 ? 24.622 -2.474 -34.633 1.00 93.06 278 PHE A CA 1
ATOM 2239 C C . PHE A 1 278 ? 23.621 -1.606 -35.409 1.00 93.06 278 PHE A C 1
ATOM 2241 O O . PHE A 1 278 ? 24.011 -0.901 -36.340 1.00 93.06 278 PHE A O 1
ATOM 2248 N N . PRO A 1 279 ? 22.325 -1.629 -35.052 1.00 92.31 279 PRO A N 1
ATOM 2249 C CA . PRO A 1 279 ? 21.365 -0.690 -35.604 1.00 92.31 279 PRO A CA 1
ATOM 2250 C C . PRO A 1 279 ? 21.700 0.724 -35.119 1.00 92.31 279 PRO A C 1
ATOM 2252 O O . PRO A 1 279 ? 21.486 1.054 -33.955 1.00 92.31 279 PRO A O 1
ATOM 2255 N N . ASP A 1 280 ? 22.181 1.556 -36.033 1.00 92.00 280 ASP A N 1
ATOM 2256 C CA . ASP A 1 280 ? 22.416 2.978 -35.811 1.00 92.00 280 ASP A CA 1
ATOM 2257 C C . ASP A 1 280 ? 21.348 3.799 -36.552 1.00 92.00 280 ASP A C 1
ATOM 2259 O O . ASP A 1 280 ? 21.123 3.629 -37.754 1.00 92.00 280 ASP A O 1
ATOM 2263 N N . LYS A 1 281 ? 20.659 4.674 -35.812 1.00 90.25 281 LYS A N 1
ATOM 2264 C CA . LYS A 1 281 ? 19.588 5.528 -36.346 1.00 90.25 281 LYS A CA 1
ATOM 2265 C C . LYS A 1 281 ? 20.131 6.681 -37.188 1.00 90.25 281 LYS A C 1
ATOM 2267 O O . LYS A 1 281 ? 19.374 7.245 -37.976 1.00 90.25 281 LYS A O 1
ATOM 2272 N N . GLU A 1 282 ? 21.401 7.027 -37.022 1.00 91.19 282 GLU A N 1
ATOM 2273 C CA . GLU A 1 282 ? 22.068 8.103 -37.754 1.00 91.19 282 GLU A CA 1
ATOM 2274 C C . GLU A 1 282 ? 22.789 7.583 -39.003 1.00 91.19 282 GLU A C 1
ATOM 2276 O O . GLU A 1 282 ? 22.994 8.342 -39.952 1.00 91.19 282 GLU A O 1
ATOM 2281 N N . GLN A 1 283 ? 23.081 6.278 -39.070 1.00 94.31 283 GLN A N 1
ATOM 2282 C CA . GLN A 1 283 ? 23.697 5.653 -40.238 1.00 94.31 283 GLN A CA 1
ATOM 2283 C C . GLN A 1 283 ? 22.827 5.820 -41.492 1.00 94.31 283 GLN A C 1
ATOM 2285 O O . GLN A 1 283 ? 21.733 5.258 -41.624 1.00 94.31 283 GLN A O 1
ATOM 2290 N N . ILE A 1 284 ? 23.373 6.546 -42.467 1.00 95.19 284 ILE A N 1
ATOM 2291 C CA . ILE A 1 284 ? 22.762 6.736 -43.780 1.00 95.19 284 ILE A CA 1
ATOM 2292 C C . ILE A 1 284 ? 23.116 5.546 -44.671 1.00 95.19 284 ILE A C 1
ATOM 2294 O O . ILE A 1 284 ? 24.286 5.226 -44.879 1.00 95.19 284 ILE A O 1
ATOM 2298 N N . PHE A 1 285 ? 22.093 4.917 -45.240 1.00 96.25 285 PHE A N 1
ATOM 2299 C CA . PHE A 1 285 ? 22.221 3.905 -46.280 1.00 96.25 285 PHE A CA 1
ATOM 2300 C C . PHE A 1 285 ? 21.962 4.550 -47.642 1.00 96.25 285 PHE A C 1
ATOM 2302 O O . PHE A 1 285 ? 20.864 5.050 -47.903 1.00 96.25 285 PHE A O 1
ATOM 2309 N N . ASN A 1 286 ? 22.968 4.518 -48.518 1.00 96.75 286 ASN A N 1
ATOM 2310 C CA . ASN A 1 286 ? 22.894 5.021 -49.887 1.00 96.75 286 ASN A CA 1
ATOM 2311 C C . ASN A 1 286 ? 22.593 3.853 -50.834 1.00 96.75 286 ASN A C 1
ATOM 2313 O O . ASN A 1 286 ? 23.453 3.033 -51.162 1.00 96.75 286 ASN A O 1
ATOM 2317 N N . VAL A 1 287 ? 21.329 3.756 -51.237 1.00 96.50 287 VAL A N 1
ATOM 2318 C CA . VAL A 1 287 ? 20.748 2.630 -51.968 1.00 96.50 287 VAL A CA 1
ATOM 2319 C C . VAL A 1 287 ? 20.552 3.028 -53.428 1.00 96.50 287 VAL A C 1
ATOM 2321 O O . VAL A 1 287 ? 19.652 3.808 -53.752 1.00 96.50 287 VAL A O 1
ATOM 2324 N N . VAL A 1 288 ? 21.366 2.471 -54.325 1.00 95.94 288 VAL A N 1
ATOM 2325 C CA . VAL A 1 288 ? 21.168 2.595 -55.774 1.00 95.94 288 VAL A CA 1
ATOM 2326 C C . VAL A 1 288 ? 20.382 1.387 -56.260 1.00 95.94 288 VAL A C 1
ATOM 2328 O O . VAL A 1 288 ? 20.815 0.243 -56.099 1.00 95.94 288 VAL A O 1
ATOM 2331 N N . TYR A 1 289 ? 19.228 1.621 -56.874 1.00 95.19 289 TYR A N 1
ATOM 2332 C CA . TYR A 1 289 ? 18.343 0.556 -57.339 1.00 95.19 289 TYR A CA 1
ATOM 2333 C C . TYR A 1 289 ? 17.711 0.894 -58.691 1.00 95.19 289 TYR A C 1
ATOM 2335 O O . TYR A 1 289 ? 17.692 2.047 -59.124 1.00 95.19 289 TYR A O 1
ATOM 2343 N N . ARG A 1 290 ? 17.192 -0.128 -59.370 1.00 94.19 290 ARG A N 1
ATOM 2344 C CA . ARG A 1 290 ? 16.362 0.010 -60.568 1.00 94.19 290 ARG A CA 1
ATOM 2345 C C . ARG A 1 290 ? 14.895 -0.108 -60.178 1.00 94.19 290 ARG A C 1
ATOM 2347 O O . ARG A 1 290 ? 14.545 -1.074 -59.511 1.00 94.19 290 ARG A O 1
ATOM 2354 N N . ASP A 1 291 ? 14.055 0.850 -60.551 1.00 92.12 291 ASP A N 1
ATOM 2355 C CA . ASP A 1 291 ? 12.619 0.809 -60.246 1.00 92.12 291 ASP A CA 1
ATOM 2356 C C . ASP A 1 291 ? 11.819 -0.071 -61.232 1.00 92.12 291 ASP A C 1
ATOM 2358 O O . ASP A 1 291 ? 12.364 -0.562 -62.224 1.00 92.12 291 ASP A O 1
ATOM 2362 N N . LYS A 1 292 ? 10.509 -0.252 -60.980 1.00 89.19 292 LYS A N 1
ATOM 2363 C CA . LYS A 1 292 ? 9.603 -1.019 -61.863 1.00 89.19 292 LYS A CA 1
ATOM 2364 C C . LYS A 1 292 ? 9.567 -0.479 -63.306 1.00 89.19 292 LYS A C 1
ATOM 2366 O O . LYS A 1 292 ? 9.241 -1.225 -64.221 1.00 89.19 292 LYS A O 1
ATOM 2371 N N . SER A 1 293 ? 9.889 0.803 -63.518 1.00 88.12 293 SER A N 1
ATOM 2372 C CA . SER A 1 293 ? 9.933 1.436 -64.845 1.00 88.12 293 SER A CA 1
ATOM 2373 C C . SER A 1 293 ? 11.275 1.256 -65.566 1.00 88.12 293 SER A C 1
ATOM 2375 O O . SER A 1 293 ? 11.424 1.700 -66.702 1.00 88.12 293 SER A O 1
ATOM 2377 N N . GLY A 1 294 ? 12.254 0.613 -64.922 1.00 86.75 294 GLY A N 1
ATOM 2378 C CA . GLY A 1 294 ? 13.603 0.424 -65.449 1.00 86.75 294 GLY A CA 1
ATOM 2379 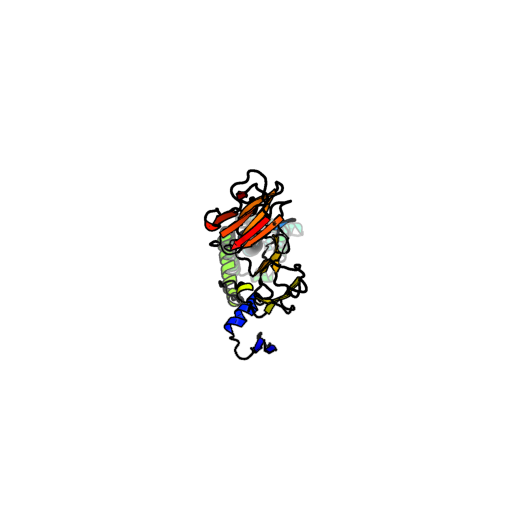C C . GLY A 1 294 ? 14.550 1.599 -65.190 1.00 86.75 294 GLY A C 1
ATOM 2380 O O . GLY A 1 294 ? 15.717 1.521 -65.576 1.00 86.75 294 GLY A O 1
ATOM 2381 N N . ALA A 1 295 ? 14.095 2.656 -64.513 1.00 91.81 295 ALA A N 1
ATOM 2382 C CA . ALA A 1 295 ? 14.915 3.820 -64.206 1.00 91.81 295 ALA A CA 1
ATOM 2383 C C . ALA A 1 295 ? 15.860 3.542 -63.028 1.00 91.81 295 ALA A C 1
ATOM 2385 O O . ALA A 1 295 ? 15.500 2.849 -62.074 1.00 91.81 295 ALA A O 1
ATOM 2386 N N . THR A 1 296 ? 17.069 4.101 -63.080 1.00 94.94 296 THR A N 1
ATOM 2387 C CA . THR A 1 296 ? 18.025 4.047 -61.970 1.00 94.94 296 THR A CA 1
ATOM 2388 C C . THR A 1 296 ? 17.743 5.183 -60.992 1.00 94.94 296 THR A C 1
ATOM 2390 O O . THR A 1 296 ? 17.667 6.352 -61.382 1.00 94.94 296 THR A O 1
ATOM 2393 N N . CYS A 1 297 ? 17.610 4.832 -59.717 1.00 95.44 297 CYS A N 1
ATOM 2394 C CA . CYS A 1 297 ? 17.257 5.726 -58.624 1.00 95.44 297 CYS A CA 1
ATOM 2395 C C . CYS A 1 297 ? 18.275 5.619 -57.483 1.00 95.44 297 CYS A C 1
ATOM 2397 O O . CYS A 1 297 ? 18.806 4.540 -57.221 1.00 95.44 297 CYS A O 1
ATOM 2399 N N . LEU A 1 298 ? 18.491 6.730 -56.780 1.00 96.56 298 LEU A N 1
ATOM 2400 C CA . LEU A 1 298 ? 19.265 6.817 -55.546 1.00 96.56 298 LEU A CA 1
ATOM 2401 C C . LEU A 1 298 ? 18.329 7.148 -54.384 1.00 96.56 298 LEU A C 1
ATOM 2403 O O . LEU A 1 298 ? 17.590 8.134 -54.423 1.00 96.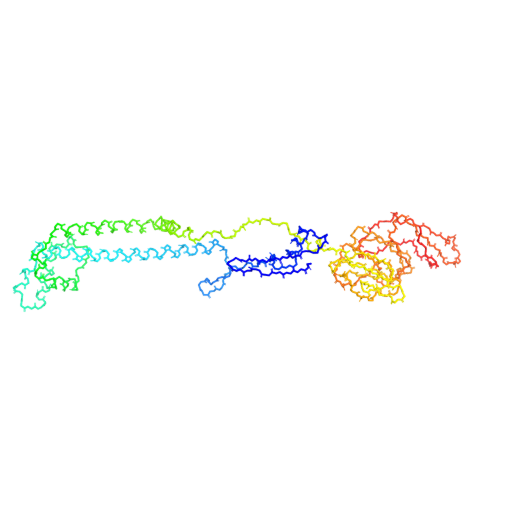56 298 LEU A O 1
ATOM 2407 N N . LYS A 1 299 ? 18.359 6.334 -53.333 1.00 96.19 299 LYS A N 1
ATOM 2408 C CA . LYS A 1 299 ? 17.661 6.591 -52.074 1.00 96.19 299 LYS A CA 1
ATOM 2409 C C . LYS A 1 299 ? 18.677 6.656 -50.945 1.00 96.19 299 LYS A C 1
ATOM 2411 O O . LYS A 1 299 ? 19.401 5.694 -50.726 1.00 96.19 299 LYS A O 1
ATOM 2416 N N . ARG A 1 300 ? 18.686 7.771 -50.222 1.00 96.50 300 ARG A N 1
ATOM 2417 C CA . ARG A 1 300 ? 19.420 7.933 -48.966 1.00 96.50 300 ARG A CA 1
ATOM 2418 C C . ARG A 1 300 ? 18.418 7.819 -47.824 1.00 96.50 300 ARG A C 1
ATOM 2420 O O . ARG A 1 300 ? 17.428 8.549 -47.846 1.00 96.50 300 ARG A O 1
ATOM 2427 N N . CYS A 1 301 ? 18.609 6.905 -46.880 1.00 95.25 301 CYS A N 1
ATOM 2428 C CA . CYS A 1 301 ? 17.683 6.722 -45.755 1.00 95.25 301 CYS A CA 1
ATOM 2429 C C . CYS A 1 301 ? 18.375 6.141 -44.522 1.00 95.25 301 CYS A C 1
ATOM 2431 O O . CYS A 1 301 ? 19.363 5.425 -44.657 1.00 95.25 301 CYS A O 1
ATOM 2433 N N . CYS A 1 302 ? 17.794 6.379 -43.348 1.00 94.88 302 CYS A N 1
ATOM 2434 C CA . CYS A 1 302 ? 18.198 5.750 -42.091 1.00 94.88 302 CYS A CA 1
ATOM 2435 C C . CYS A 1 302 ? 17.154 4.716 -41.651 1.00 94.88 302 CYS A C 1
ATOM 2437 O O . CYS A 1 302 ? 15.964 4.856 -41.956 1.00 94.88 302 CYS A O 1
ATOM 2439 N N . ILE A 1 303 ? 17.588 3.686 -40.924 1.00 93.56 303 ILE A N 1
ATOM 2440 C CA . ILE A 1 303 ? 16.699 2.684 -40.321 1.00 93.56 303 ILE A CA 1
ATOM 2441 C C . ILE A 1 303 ? 16.441 3.109 -38.870 1.00 93.56 303 ILE A C 1
ATOM 2443 O O . ILE A 1 303 ? 17.106 2.673 -37.936 1.00 93.56 303 ILE A O 1
ATOM 2447 N N . ASP A 1 304 ? 15.475 4.007 -38.688 1.00 88.25 304 ASP A N 1
ATOM 2448 C CA . ASP A 1 304 ? 15.159 4.636 -37.399 1.00 88.25 304 ASP A CA 1
ATOM 2449 C C . ASP A 1 304 ? 14.169 3.823 -36.544 1.00 88.25 304 ASP A C 1
ATOM 2451 O O . ASP A 1 304 ? 14.159 3.922 -35.311 1.00 88.25 304 ASP A O 1
ATOM 2455 N N . LYS A 1 305 ? 13.327 3.015 -37.201 1.00 88.94 305 LYS A N 1
ATOM 2456 C CA . LYS A 1 305 ? 12.269 2.202 -36.591 1.00 88.94 305 LYS A CA 1
ATOM 2457 C C . LYS A 1 305 ? 12.250 0.797 -37.174 1.00 88.94 305 LYS A C 1
ATOM 2459 O O . LYS A 1 305 ? 12.326 0.601 -38.386 1.00 88.94 305 LYS A O 1
ATOM 2464 N N . TYR A 1 306 ? 12.065 -0.183 -36.301 1.00 92.06 306 TYR A N 1
ATOM 2465 C CA . TYR A 1 306 ? 11.967 -1.590 -36.662 1.00 92.06 306 TYR A CA 1
ATOM 2466 C C . TYR A 1 306 ? 11.171 -2.357 -35.605 1.00 92.06 306 TYR A C 1
ATOM 2468 O O . TYR A 1 306 ? 11.091 -1.952 -34.446 1.00 92.06 306 TYR A O 1
ATOM 2476 N N . ILE A 1 307 ? 10.596 -3.480 -36.022 1.00 91.25 307 ILE A N 1
ATOM 2477 C CA . ILE A 1 307 ? 10.096 -4.524 -35.127 1.00 91.25 307 ILE A CA 1
ATOM 2478 C C . ILE A 1 307 ? 11.122 -5.656 -35.173 1.00 91.25 307 ILE A C 1
ATOM 2480 O O . ILE A 1 307 ? 11.580 -6.014 -36.261 1.00 91.25 307 ILE A O 1
ATOM 2484 N N . LEU A 1 308 ? 11.497 -6.192 -34.010 1.00 90.75 308 LEU A N 1
ATOM 2485 C CA . LEU A 1 308 ? 12.461 -7.289 -33.930 1.00 90.75 308 LEU A CA 1
ATOM 2486 C C . LEU A 1 308 ? 11.991 -8.494 -34.748 1.00 90.75 308 LEU A C 1
ATOM 2488 O O . LEU A 1 308 ? 10.801 -8.806 -34.786 1.00 90.75 308 LEU A O 1
ATOM 2492 N N . ASN A 1 309 ? 12.939 -9.149 -35.415 1.00 88.19 309 ASN A N 1
ATOM 2493 C CA . ASN A 1 309 ? 12.739 -10.336 -36.249 1.00 88.19 309 ASN A CA 1
ATOM 2494 C C . ASN A 1 309 ? 11.788 -10.143 -37.443 1.00 88.19 309 ASN A C 1
ATOM 2496 O O . ASN A 1 309 ? 11.462 -11.103 -38.140 1.00 88.19 309 ASN A O 1
ATOM 2500 N N . ARG A 1 310 ? 11.370 -8.905 -37.733 1.00 93.06 310 ARG A N 1
ATOM 2501 C CA . ARG A 1 310 ? 10.575 -8.584 -38.918 1.00 93.06 310 ARG A CA 1
ATOM 2502 C C . ARG A 1 310 ? 11.479 -8.162 -40.077 1.00 93.06 310 ARG A C 1
ATOM 2504 O O . ARG A 1 310 ? 12.377 -7.339 -39.909 1.00 93.06 310 ARG A O 1
ATOM 2511 N N . GLY A 1 311 ? 11.217 -8.731 -41.253 1.00 92.25 311 GLY A N 1
ATOM 2512 C CA . GLY A 1 311 ? 11.871 -8.363 -42.508 1.00 92.25 311 GLY A CA 1
ATOM 2513 C C . GLY A 1 311 ? 11.215 -7.154 -43.178 1.00 92.25 311 GLY A C 1
ATOM 2514 O O . GLY A 1 311 ? 9.991 -7.001 -43.139 1.00 92.25 311 GLY A O 1
ATOM 2515 N N . TYR A 1 312 ? 12.038 -6.313 -43.796 1.00 94.06 312 TYR A N 1
ATOM 2516 C CA . TYR A 1 312 ? 11.649 -5.115 -44.539 1.00 94.06 312 TYR A CA 1
ATOM 2517 C C . TYR A 1 312 ? 12.559 -4.935 -45.757 1.00 94.06 312 TYR A C 1
ATOM 2519 O O . TYR A 1 312 ? 13.651 -5.491 -45.782 1.00 94.06 312 TYR A O 1
ATOM 2527 N N . ASP A 1 313 ? 12.168 -4.095 -46.716 1.00 93.81 313 ASP A N 1
ATOM 2528 C CA . ASP A 1 313 ? 12.952 -3.841 -47.928 1.00 93.81 313 ASP A CA 1
ATOM 2529 C C . ASP A 1 313 ? 13.409 -2.382 -48.019 1.00 93.81 313 ASP A C 1
ATOM 2531 O O . ASP A 1 313 ? 12.627 -1.444 -47.837 1.00 93.81 313 ASP A O 1
ATOM 2535 N N . LEU A 1 314 ? 14.689 -2.171 -48.344 1.00 93.50 314 LEU A N 1
ATOM 2536 C CA . LEU A 1 314 ? 15.227 -0.834 -48.630 1.00 93.50 314 LEU A CA 1
ATOM 2537 C C . LEU A 1 314 ? 14.764 -0.303 -49.992 1.00 93.50 314 LEU A C 1
ATOM 2539 O O . LEU A 1 314 ? 14.663 0.915 -50.199 1.00 93.50 314 LEU A O 1
ATOM 2543 N N . VAL A 1 315 ? 14.478 -1.221 -50.912 1.00 91.88 315 VAL A N 1
ATOM 2544 C CA . VAL A 1 315 ? 14.071 -0.953 -52.289 1.00 91.88 315 VAL A CA 1
ATOM 2545 C C . VAL A 1 315 ? 12.544 -1.051 -52.394 1.00 91.88 315 VAL A C 1
ATOM 2547 O O . VAL A 1 315 ? 11.961 -1.969 -51.823 1.00 91.88 315 VAL A O 1
ATOM 2550 N N . PRO A 1 316 ? 11.866 -0.130 -53.105 1.00 89.75 316 PRO A N 1
ATOM 2551 C CA . PRO A 1 316 ? 10.435 -0.251 -53.360 1.00 89.75 316 PRO A CA 1
ATOM 2552 C C . PRO A 1 316 ? 10.084 -1.567 -54.057 1.00 89.75 316 PRO A C 1
ATOM 2554 O O . PRO A 1 316 ? 10.882 -2.097 -54.830 1.00 89.75 316 PRO A O 1
ATOM 2557 N N . GLU A 1 317 ? 8.860 -2.044 -53.838 1.00 88.06 317 GLU A N 1
ATOM 2558 C CA . GLU A 1 317 ? 8.346 -3.273 -54.447 1.00 88.06 317 GLU A CA 1
ATOM 2559 C C . GLU A 1 317 ? 8.635 -3.318 -55.960 1.00 88.06 317 GLU A C 1
ATOM 2561 O O . GLU A 1 317 ? 8.535 -2.302 -56.651 1.00 88.06 317 GLU A O 1
ATOM 2566 N N . GLY A 1 318 ? 9.020 -4.485 -56.484 1.00 85.69 318 GLY A N 1
ATOM 2567 C CA . GLY A 1 318 ? 9.376 -4.695 -57.895 1.00 85.69 318 GLY A CA 1
ATOM 2568 C C . GLY A 1 318 ? 10.622 -3.943 -58.382 1.00 85.69 318 GLY A C 1
ATOM 2569 O O . GLY A 1 318 ? 10.956 -4.030 -59.563 1.00 85.69 318 GLY A O 1
ATOM 2570 N N . GLY A 1 319 ? 11.309 -3.210 -57.504 1.00 89.38 319 GLY A N 1
ATOM 2571 C CA . GLY A 1 319 ? 12.636 -2.683 -57.771 1.00 89.38 319 GLY A CA 1
ATOM 2572 C C . GLY A 1 319 ? 13.727 -3.731 -57.542 1.00 89.38 319 GLY A C 1
ATOM 2573 O O . GLY A 1 319 ? 13.541 -4.709 -56.823 1.00 89.38 319 GLY A O 1
ATOM 2574 N N . LYS A 1 320 ? 14.893 -3.517 -58.151 1.00 92.56 320 LYS A N 1
ATOM 2575 C CA . LYS A 1 320 ? 16.072 -4.378 -58.007 1.00 92.56 320 LYS A CA 1
ATOM 2576 C C . LYS A 1 320 ? 17.244 -3.575 -57.464 1.00 92.56 320 LYS A C 1
ATOM 2578 O O . LYS A 1 320 ? 17.664 -2.605 -58.097 1.00 92.56 320 LYS A O 1
ATOM 2583 N N . LEU A 1 321 ? 17.798 -3.997 -56.328 1.00 94.31 321 LEU A N 1
ATOM 2584 C CA . LEU A 1 321 ? 19.010 -3.395 -55.778 1.00 94.31 321 LEU A CA 1
ATOM 2585 C C . LEU A 1 321 ? 20.187 -3.547 -56.756 1.00 94.31 321 LEU A C 1
ATOM 2587 O O . LEU A 1 321 ? 20.411 -4.626 -57.308 1.00 94.31 321 LEU A O 1
ATOM 2591 N N . LEU A 1 322 ? 20.936 -2.463 -56.966 1.00 93.62 322 LEU A N 1
ATOM 2592 C CA . LEU A 1 322 ? 22.148 -2.449 -57.790 1.00 93.62 322 LEU A CA 1
ATOM 2593 C C . LEU A 1 322 ? 23.397 -2.307 -56.918 1.00 93.62 322 LEU A C 1
ATOM 2595 O O . LEU A 1 322 ? 24.344 -3.075 -57.075 1.00 93.62 322 LEU A O 1
ATOM 2599 N N . LYS A 1 323 ? 23.395 -1.346 -55.986 1.00 94.31 323 LYS A N 1
ATOM 2600 C CA . LYS A 1 323 ? 24.522 -1.095 -55.083 1.00 94.31 323 LYS A CA 1
ATOM 2601 C C . LYS A 1 323 ? 24.048 -0.492 -53.760 1.00 94.31 323 LYS A C 1
ATOM 2603 O O . LYS A 1 323 ? 23.087 0.272 -53.734 1.00 94.31 323 LYS A O 1
ATOM 2608 N N . LEU A 1 324 ? 24.755 -0.830 -52.686 1.00 95.12 324 LEU A N 1
ATOM 2609 C CA . LEU A 1 324 ? 24.637 -0.209 -51.371 1.00 95.12 324 LEU A CA 1
ATOM 2610 C C . LEU A 1 324 ? 25.989 0.417 -51.010 1.00 95.12 324 LEU A C 1
ATOM 2612 O O . LEU A 1 324 ? 27.023 -0.216 -51.238 1.00 95.12 324 LEU A O 1
ATOM 2616 N N . SER A 1 325 ? 25.970 1.624 -50.453 1.00 94.50 325 SER A N 1
ATOM 2617 C CA . SER A 1 325 ? 27.127 2.272 -49.830 1.00 94.50 325 SER A CA 1
ATOM 2618 C C . SER A 1 325 ? 26.715 2.927 -48.513 1.00 94.50 325 SER A C 1
ATOM 2620 O O . SER A 1 325 ? 25.582 3.390 -48.381 1.00 94.50 325 SER A O 1
ATOM 2622 N N . LEU A 1 326 ? 27.635 2.961 -47.551 1.00 94.25 326 LEU A N 1
ATOM 2623 C CA . LEU A 1 326 ? 27.505 3.746 -46.318 1.00 94.25 326 LEU A CA 1
ATOM 2624 C C . LEU A 1 326 ? 28.205 5.105 -46.431 1.00 94.25 326 LEU A C 1
ATOM 2626 O O . LEU A 1 326 ? 27.927 6.012 -45.654 1.00 94.25 326 LEU A O 1
ATOM 2630 N N . ASP A 1 327 ? 29.093 5.244 -47.414 1.00 94.38 327 ASP A N 1
ATOM 2631 C CA . ASP A 1 327 ? 29.815 6.477 -47.685 1.00 94.38 327 ASP A CA 1
ATOM 2632 C C . ASP A 1 327 ? 28.891 7.463 -48.408 1.00 94.38 327 ASP A C 1
ATOM 2634 O O . ASP A 1 327 ? 28.354 7.157 -49.479 1.00 94.38 327 ASP A O 1
ATOM 2638 N N . SER A 1 328 ? 28.653 8.611 -47.773 1.00 92.06 328 SER A N 1
ATOM 2639 C CA . SER A 1 328 ? 27.814 9.688 -48.306 1.00 92.06 328 SER A CA 1
ATOM 2640 C C . SER A 1 328 ? 28.573 10.659 -49.209 1.00 92.06 328 SER A C 1
ATOM 2642 O O . SER A 1 328 ? 27.919 11.386 -49.958 1.00 92.06 328 SER A O 1
ATOM 2644 N N . ASP A 1 329 ? 29.905 10.645 -49.169 1.00 92.88 329 ASP A N 1
ATOM 2645 C CA . ASP A 1 329 ? 30.765 11.479 -50.012 1.00 92.88 329 ASP A CA 1
ATOM 2646 C C . ASP A 1 329 ? 31.107 10.785 -51.342 1.00 92.88 329 ASP A C 1
ATOM 2648 O O . ASP A 1 329 ? 31.550 11.431 -52.295 1.00 92.88 329 ASP A O 1
ATOM 2652 N N . ALA A 1 330 ? 30.824 9.482 -51.437 1.00 93.06 330 ALA A N 1
ATOM 2653 C CA . ALA A 1 330 ? 30.977 8.693 -52.650 1.00 93.06 330 ALA A CA 1
ATOM 2654 C C . ALA A 1 330 ? 30.109 9.199 -53.817 1.00 93.06 330 ALA A C 1
ATOM 2656 O O . ALA A 1 330 ? 29.073 9.863 -53.668 1.00 93.06 330 ALA A O 1
ATOM 2657 N N . THR A 1 331 ? 30.522 8.826 -55.022 1.00 94.38 331 THR A N 1
ATOM 2658 C CA . THR A 1 331 ? 29.886 9.227 -56.274 1.00 94.38 331 THR A CA 1
ATOM 2659 C C . THR A 1 331 ? 29.301 8.013 -56.992 1.00 94.38 331 THR A C 1
ATOM 2661 O O . THR A 1 331 ? 29.907 6.945 -57.056 1.00 94.38 331 THR A O 1
ATOM 2664 N N . VAL A 1 332 ? 28.086 8.152 -57.527 1.00 94.75 332 VAL A N 1
ATOM 2665 C CA . VAL A 1 332 ? 27.439 7.128 -58.356 1.00 94.75 332 VAL A CA 1
ATOM 2666 C C . VAL A 1 332 ? 27.786 7.379 -59.816 1.00 94.75 332 VAL A C 1
ATOM 2668 O O . VAL A 1 332 ? 27.366 8.383 -60.386 1.00 94.75 332 VAL A O 1
ATOM 2671 N N . GLU A 1 333 ? 28.477 6.433 -60.441 1.00 94.12 333 GLU A N 1
ATOM 2672 C CA . GLU A 1 333 ? 28.779 6.453 -61.872 1.00 94.12 333 GLU A CA 1
ATOM 2673 C C . GLU A 1 333 ? 27.859 5.481 -62.617 1.00 94.12 333 GLU A C 1
ATOM 2675 O O . GLU A 1 333 ? 27.773 4.289 -62.291 1.00 94.12 333 GLU A O 1
ATOM 2680 N N . LEU A 1 334 ? 27.162 5.992 -63.629 1.00 92.62 334 LEU A N 1
ATOM 2681 C CA . LEU A 1 334 ? 26.267 5.230 -64.493 1.00 92.62 334 LEU A CA 1
ATOM 2682 C C . LEU A 1 334 ? 26.861 5.133 -65.898 1.00 92.62 334 LEU A C 1
ATOM 2684 O O . LEU A 1 334 ? 26.959 6.141 -66.590 1.00 92.62 334 LEU A O 1
ATOM 2688 N N . GLU A 1 335 ? 27.171 3.916 -66.343 1.00 90.75 335 GLU A N 1
ATOM 2689 C CA . GLU A 1 335 ? 27.512 3.612 -67.739 1.00 90.75 335 GLU A CA 1
ATOM 2690 C C . GLU A 1 335 ? 26.248 3.108 -68.449 1.00 90.75 335 GLU A C 1
ATOM 2692 O O . GLU A 1 335 ? 25.617 2.141 -68.003 1.00 90.75 335 GLU A O 1
ATOM 2697 N N . TYR A 1 336 ? 25.854 3.736 -69.553 1.00 88.75 336 TYR A N 1
ATOM 2698 C CA . TYR A 1 336 ? 24.644 3.389 -70.301 1.00 88.75 336 TYR A CA 1
ATOM 2699 C C . TYR A 1 336 ? 24.919 2.424 -71.450 1.00 88.75 336 TYR A C 1
ATOM 2701 O O . TYR A 1 336 ? 25.998 2.406 -72.043 1.00 88.75 336 TYR A O 1
ATOM 2709 N N . LYS A 1 337 ? 23.906 1.635 -71.820 1.00 84.06 337 LYS A N 1
ATOM 2710 C CA . LYS A 1 337 ? 23.971 0.844 -73.052 1.00 84.06 337 LYS A CA 1
ATOM 2711 C C . LYS A 1 337 ? 23.938 1.773 -74.279 1.00 84.06 337 LYS A C 1
ATOM 2713 O O . LYS A 1 337 ? 23.065 2.642 -74.345 1.00 84.06 337 LYS A O 1
ATOM 2718 N N . PRO A 1 338 ? 24.830 1.589 -75.271 1.00 81.00 338 PRO A N 1
ATOM 2719 C CA . PRO A 1 338 ? 24.807 2.387 -76.492 1.00 81.00 338 PRO A CA 1
ATOM 2720 C C . PRO A 1 338 ? 23.515 2.142 -77.281 1.00 81.00 338 PRO A C 1
ATOM 2722 O O . PRO A 1 338 ? 23.232 1.013 -77.678 1.00 81.00 338 PRO A O 1
ATOM 2725 N N . VAL A 1 339 ? 22.742 3.200 -77.531 1.00 81.62 339 VAL A N 1
ATOM 2726 C CA . VAL A 1 339 ? 21.573 3.181 -78.427 1.00 81.62 339 VAL A CA 1
ATOM 2727 C C . VAL A 1 339 ? 21.702 4.292 -79.476 1.00 81.62 339 VAL A C 1
ATOM 2729 O O . VAL A 1 339 ? 22.329 5.320 -79.191 1.00 81.62 339 VAL A O 1
ATOM 2732 N N . PRO A 1 340 ? 21.138 4.134 -80.692 1.00 70.25 340 PRO A N 1
ATOM 2733 C CA . PRO A 1 340 ? 21.240 5.151 -81.736 1.00 70.25 340 PRO A CA 1
ATOM 2734 C C . PRO A 1 340 ? 20.769 6.523 -81.233 1.00 70.25 340 PRO A C 1
ATOM 2736 O O . PRO A 1 340 ? 19.685 6.635 -80.665 1.00 70.25 340 PRO A O 1
ATOM 2739 N N . ARG A 1 341 ? 21.572 7.570 -81.481 1.00 73.12 341 ARG A N 1
ATOM 2740 C CA . ARG A 1 341 ? 21.360 8.975 -81.054 1.00 73.12 341 ARG A CA 1
ATOM 2741 C C . ARG A 1 341 ? 21.653 9.293 -79.577 1.00 73.12 341 ARG A C 1
ATOM 2743 O O . ARG A 1 341 ? 21.461 10.441 -79.173 1.00 73.12 341 ARG A O 1
ATOM 2750 N N . LEU A 1 342 ? 22.165 8.351 -78.781 1.00 76.75 342 LEU A N 1
ATOM 2751 C CA . LEU A 1 342 ? 22.629 8.638 -77.420 1.00 76.75 342 LEU A CA 1
ATOM 2752 C C . LEU A 1 342 ? 24.014 9.311 -77.442 1.00 76.75 342 LEU A C 1
ATOM 2754 O O . LEU A 1 342 ? 24.982 8.714 -77.896 1.00 76.75 342 LEU A O 1
ATOM 2758 N N . ARG A 1 343 ? 24.105 10.557 -76.955 1.00 72.88 343 ARG A N 1
ATOM 2759 C CA . ARG A 1 343 ? 25.356 11.349 -76.953 1.00 72.88 343 ARG A CA 1
ATOM 2760 C C . ARG A 1 343 ? 26.194 11.213 -75.678 1.00 72.88 343 ARG A C 1
ATOM 2762 O O . ARG A 1 343 ? 27.387 11.471 -75.718 1.00 72.88 343 ARG A O 1
ATOM 2769 N N . VAL A 1 344 ? 25.569 10.836 -74.562 1.00 81.12 344 VAL A N 1
ATOM 2770 C CA . VAL A 1 344 ? 26.217 10.727 -73.246 1.00 81.12 344 VAL A CA 1
ATOM 2771 C C . VAL A 1 344 ? 26.127 9.279 -72.787 1.00 81.12 344 VAL A C 1
ATOM 2773 O O . VAL A 1 344 ? 25.020 8.785 -72.547 1.00 81.12 344 VAL A O 1
ATOM 2776 N N . LEU A 1 345 ? 27.282 8.619 -72.716 1.00 85.06 345 LEU A N 1
ATOM 2777 C CA . LEU A 1 345 ? 27.423 7.209 -72.341 1.00 85.06 345 LEU A CA 1
ATOM 2778 C C . LEU A 1 345 ? 27.722 7.015 -70.854 1.00 85.06 345 LEU A C 1
ATOM 2780 O O . LEU A 1 345 ? 27.426 5.946 -70.332 1.00 85.06 345 LEU A O 1
ATOM 2784 N N . GLU A 1 346 ? 28.230 8.043 -70.180 1.00 88.19 346 GLU A N 1
ATOM 2785 C CA . GLU A 1 346 ? 28.568 8.006 -68.760 1.00 88.19 346 GLU A CA 1
ATOM 2786 C C . GLU A 1 346 ? 28.059 9.270 -68.063 1.00 88.19 346 GLU A C 1
ATOM 2788 O O . GLU A 1 346 ? 28.175 10.373 -68.599 1.00 88.19 346 GLU A O 1
ATOM 2793 N N . GLU A 1 347 ? 27.460 9.107 -66.886 1.00 91.75 347 GLU A N 1
ATOM 2794 C CA . GLU A 1 347 ? 27.036 10.205 -66.011 1.00 91.75 347 GLU A CA 1
ATOM 2795 C C . GLU A 1 347 ? 27.450 9.907 -64.569 1.00 91.75 347 GLU A C 1
ATOM 2797 O O . GLU A 1 347 ? 27.462 8.753 -64.142 1.00 91.75 347 GLU A O 1
ATOM 2802 N N . SER A 1 348 ? 27.780 10.960 -63.827 1.00 92.38 348 SER A N 1
ATOM 2803 C CA . SER A 1 348 ? 28.319 10.882 -62.474 1.00 92.38 348 SER A CA 1
ATOM 2804 C C . SER A 1 348 ? 27.507 11.773 -61.534 1.00 92.38 348 SER A C 1
ATOM 2806 O O . SER A 1 348 ? 27.200 12.917 -61.875 1.00 92.38 348 SER A O 1
ATOM 2808 N N . PHE A 1 349 ? 27.120 11.237 -60.377 1.00 93.81 349 PHE A N 1
ATOM 2809 C CA . PHE A 1 349 ? 26.219 11.881 -59.421 1.00 93.81 349 PHE A CA 1
ATOM 2810 C C . PHE A 1 349 ? 26.794 11.798 -58.008 1.00 93.81 349 PHE A C 1
ATOM 2812 O O . PHE A 1 349 ? 26.934 10.703 -57.462 1.00 93.81 349 PHE A O 1
ATOM 2819 N N . LYS A 1 350 ? 27.090 12.941 -57.385 1.00 94.69 350 LYS A N 1
ATOM 2820 C CA . LYS A 1 350 ? 27.543 12.976 -55.988 1.00 94.69 350 LYS A CA 1
ATOM 2821 C C . LYS A 1 350 ? 26.389 12.600 -55.068 1.00 94.69 350 LYS A C 1
ATOM 2823 O O . LYS A 1 350 ? 25.317 13.195 -55.154 1.00 94.69 350 LYS A O 1
ATOM 2828 N N . ILE A 1 351 ? 26.590 11.625 -54.182 1.00 95.00 351 ILE A N 1
ATOM 2829 C CA . ILE A 1 351 ? 25.527 11.157 -53.280 1.00 95.00 351 ILE A CA 1
ATOM 2830 C C . ILE A 1 351 ? 25.074 12.278 -52.336 1.00 95.00 351 ILE A C 1
ATOM 2832 O O . ILE A 1 351 ? 23.871 12.441 -52.117 1.00 95.00 351 ILE A O 1
ATOM 2836 N N . ALA A 1 352 ? 26.018 13.071 -51.825 1.00 93.38 352 ALA A N 1
ATOM 2837 C CA . ALA A 1 352 ? 25.767 14.164 -50.890 1.00 93.38 352 ALA A CA 1
ATOM 2838 C C . ALA A 1 352 ? 24.747 15.203 -51.396 1.00 93.38 352 ALA A C 1
ATOM 2840 O O . ALA A 1 352 ? 23.994 15.744 -50.586 1.00 93.38 352 ALA A O 1
ATOM 2841 N N . ASP A 1 353 ? 24.658 15.412 -52.715 1.00 94.88 353 ASP A N 1
ATOM 2842 C CA . ASP A 1 353 ? 23.767 16.404 -53.337 1.00 94.88 353 ASP A CA 1
ATOM 2843 C C . ASP A 1 353 ? 22.275 16.025 -53.234 1.00 94.88 353 ASP A C 1
ATOM 2845 O O . ASP A 1 353 ? 21.391 16.851 -53.472 1.00 94.88 353 ASP A O 1
ATOM 2849 N N . TYR A 1 354 ? 21.963 14.776 -52.873 1.00 94.94 354 TYR A N 1
ATOM 2850 C CA . TYR A 1 354 ? 20.591 14.283 -52.758 1.00 94.94 354 TYR A CA 1
ATOM 2851 C C . TYR A 1 354 ? 20.120 14.284 -51.299 1.00 94.94 354 TYR A C 1
ATOM 2853 O O . TYR A 1 354 ? 20.869 13.870 -50.418 1.00 94.94 354 TYR A O 1
ATOM 2861 N N . PRO A 1 355 ? 18.867 14.668 -50.998 1.00 95.06 355 PRO A N 1
ATOM 2862 C CA . PRO A 1 355 ? 18.357 14.664 -49.631 1.00 95.06 355 PRO A CA 1
ATOM 2863 C C . PRO A 1 355 ? 18.156 13.247 -49.078 1.00 95.06 355 PRO A C 1
ATOM 2865 O O . PRO A 1 355 ? 17.780 12.316 -49.800 1.00 95.06 355 PRO A O 1
ATOM 2868 N N . VAL A 1 356 ? 18.315 13.110 -47.761 1.00 94.69 356 VAL A N 1
ATOM 2869 C CA . VAL A 1 356 ? 17.879 11.925 -47.011 1.00 94.69 356 VAL A CA 1
ATOM 2870 C C . VAL A 1 356 ? 16.351 11.887 -46.992 1.00 94.69 356 VAL A C 1
ATOM 2872 O O . VAL A 1 356 ? 15.691 12.877 -46.680 1.00 94.69 356 VAL A O 1
ATOM 2875 N N . ARG A 1 357 ? 15.767 10.747 -47.366 1.00 93.25 357 ARG A N 1
ATOM 2876 C CA . ARG A 1 357 ? 14.317 10.533 -47.416 1.00 93.25 357 ARG A CA 1
ATOM 2877 C C . ARG A 1 357 ? 13.894 9.495 -46.382 1.00 93.25 357 ARG A C 1
ATOM 2879 O O . ARG A 1 357 ? 14.670 8.629 -45.987 1.00 93.25 357 ARG A O 1
ATOM 2886 N N . GLY A 1 358 ? 12.624 9.558 -45.986 1.00 89.25 358 GLY A N 1
ATOM 2887 C CA . GLY A 1 358 ? 12.040 8.575 -45.077 1.00 89.25 358 GLY A CA 1
ATOM 2888 C C . GLY A 1 358 ? 12.091 7.151 -45.639 1.00 89.25 358 GLY A C 1
ATOM 2889 O O . GLY A 1 358 ? 12.054 6.937 -46.852 1.00 89.25 358 GLY A O 1
ATOM 2890 N N . LEU A 1 359 ? 12.108 6.161 -44.749 1.00 88.06 359 LEU A N 1
ATOM 2891 C CA . LEU A 1 359 ? 12.310 4.750 -45.090 1.00 88.06 359 LEU A CA 1
ATOM 2892 C C . LEU A 1 359 ? 11.268 4.186 -46.075 1.00 88.06 359 LEU A C 1
ATOM 2894 O O . LEU A 1 359 ? 11.603 3.355 -46.914 1.00 88.06 359 LEU A O 1
ATOM 2898 N N . LYS A 1 360 ? 10.023 4.681 -46.041 1.00 87.25 360 LYS A N 1
ATOM 2899 C CA . LYS A 1 360 ? 8.951 4.299 -46.986 1.00 87.25 360 LYS A CA 1
ATOM 2900 C C . LYS A 1 360 ? 8.956 5.087 -48.301 1.00 87.25 360 LYS A C 1
ATOM 2902 O O . LYS A 1 360 ? 8.221 4.738 -49.221 1.00 87.25 360 LYS A O 1
ATOM 2907 N N . ALA A 1 361 ? 9.739 6.159 -48.405 1.00 88.62 361 ALA A N 1
ATOM 2908 C CA . ALA A 1 361 ? 9.797 6.964 -49.617 1.00 88.62 361 ALA A CA 1
ATOM 2909 C C . ALA A 1 361 ? 10.615 6.255 -50.709 1.00 88.62 361 ALA A C 1
ATOM 2911 O O . ALA A 1 361 ? 11.582 5.540 -50.431 1.00 88.62 361 ALA A O 1
ATOM 2912 N N . GLY A 1 362 ? 10.243 6.483 -51.970 1.00 89.31 362 GLY A N 1
ATOM 2913 C CA . GLY A 1 362 ? 11.070 6.094 -53.113 1.00 89.31 362 GLY A CA 1
ATOM 2914 C C . GLY A 1 362 ? 12.343 6.941 -53.216 1.00 89.31 362 GLY A C 1
ATOM 2915 O O . GLY A 1 362 ? 12.420 8.040 -52.666 1.00 89.31 362 GLY A O 1
ATOM 2916 N N . GLY A 1 363 ? 13.338 6.450 -53.946 1.00 91.62 363 GLY A N 1
ATOM 2917 C CA . GLY A 1 363 ? 14.531 7.214 -54.306 1.00 91.62 363 GLY A CA 1
ATOM 2918 C C . GLY A 1 363 ? 14.258 8.321 -55.324 1.00 91.62 363 GLY A C 1
ATOM 2919 O O . GLY A 1 363 ? 13.189 8.395 -55.933 1.00 91.62 363 GLY A O 1
ATOM 2920 N N . ILE A 1 364 ? 15.248 9.189 -55.501 1.00 94.31 364 ILE A N 1
ATOM 2921 C CA . ILE A 1 364 ? 15.282 10.196 -56.559 1.00 94.31 364 ILE A CA 1
ATOM 2922 C C . ILE A 1 364 ? 15.860 9.546 -57.811 1.00 94.31 364 ILE A C 1
ATOM 2924 O O . ILE A 1 364 ? 16.846 8.814 -57.760 1.00 94.31 364 ILE A O 1
ATOM 2928 N N . ARG A 1 365 ? 15.217 9.797 -58.946 1.00 94.50 365 ARG A N 1
ATOM 2929 C CA . ARG A 1 365 ? 15.615 9.231 -60.231 1.00 94.50 365 ARG A CA 1
ATOM 2930 C C . ARG A 1 365 ? 16.886 9.913 -60.724 1.00 94.50 365 ARG A C 1
ATOM 2932 O O . ARG A 1 365 ? 16.872 11.121 -60.927 1.00 94.50 365 ARG A O 1
ATOM 2939 N N . LEU A 1 366 ? 17.933 9.129 -60.955 1.00 92.94 366 LEU A N 1
ATOM 2940 C CA . LEU A 1 366 ? 19.172 9.595 -61.575 1.00 92.94 366 LEU A CA 1
ATOM 2941 C C . LEU A 1 366 ? 19.040 9.580 -63.100 1.00 92.94 366 LEU A C 1
ATOM 2943 O O . LEU A 1 366 ? 19.353 10.556 -63.769 1.00 92.94 366 LEU A O 1
ATOM 2947 N N . SER A 1 367 ? 18.517 8.482 -63.659 1.00 90.69 367 SER A N 1
ATOM 2948 C CA . SER A 1 367 ? 18.401 8.321 -65.110 1.00 90.69 367 SER A CA 1
ATOM 2949 C C . SER A 1 367 ? 17.287 7.361 -65.514 1.00 90.69 367 SER A C 1
ATOM 2951 O O . SER A 1 367 ? 16.987 6.401 -64.807 1.00 90.69 367 SER A O 1
ATOM 2953 N N . LYS A 1 368 ? 16.676 7.614 -66.677 1.00 87.25 368 LYS A N 1
ATOM 2954 C CA . LYS A 1 368 ? 15.711 6.708 -67.333 1.00 87.25 368 LYS A CA 1
ATOM 2955 C C . LYS A 1 368 ? 16.365 5.795 -68.376 1.00 87.25 368 LYS A C 1
ATOM 2957 O O . LYS A 1 368 ? 15.700 4.910 -68.902 1.00 87.25 368 LYS A O 1
ATOM 2962 N N . LYS A 1 369 ? 17.626 6.057 -68.733 1.00 85.50 369 LYS A N 1
ATOM 2963 C CA . LYS A 1 369 ? 18.355 5.291 -69.748 1.00 85.50 369 LYS A CA 1
ATOM 2964 C C . LYS A 1 369 ? 18.706 3.916 -69.189 1.00 85.50 369 LYS A C 1
ATOM 2966 O O . LYS A 1 369 ? 18.970 3.776 -67.995 1.00 85.50 369 LYS A O 1
ATOM 2971 N N . GLU A 1 370 ? 18.758 2.912 -70.056 1.00 83.69 370 GLU A N 1
ATOM 2972 C CA . GLU A 1 370 ? 19.152 1.575 -69.631 1.00 83.69 370 GLU A CA 1
ATOM 2973 C C . GLU A 1 370 ? 20.637 1.556 -69.238 1.00 83.69 370 GLU A C 1
ATOM 2975 O O . GLU A 1 370 ? 21.530 1.780 -70.060 1.00 83.69 370 GLU A O 1
ATOM 2980 N N . THR A 1 371 ? 20.898 1.297 -67.958 1.00 84.19 371 THR A N 1
ATOM 2981 C CA . THR A 1 371 ? 22.248 1.233 -67.394 1.00 84.19 371 THR A CA 1
ATOM 2982 C C . THR A 1 371 ? 22.884 -0.133 -67.649 1.00 84.19 371 THR A C 1
ATOM 2984 O O . THR A 1 371 ? 22.298 -1.179 -67.342 1.00 84.19 371 THR A O 1
ATOM 2987 N N . LYS A 1 372 ? 24.089 -0.111 -68.226 1.00 85.31 372 LYS A N 1
ATOM 2988 C CA . LYS A 1 372 ? 24.978 -1.258 -68.437 1.00 85.31 372 LYS A CA 1
ATOM 2989 C C . LYS A 1 372 ? 25.740 -1.583 -67.153 1.00 85.31 372 LYS A C 1
ATOM 2991 O O . LYS A 1 372 ? 25.688 -2.724 -66.703 1.00 85.31 372 LYS A O 1
ATOM 2996 N N . THR A 1 373 ? 26.363 -0.575 -66.544 1.00 88.25 373 THR A N 1
ATOM 2997 C CA . THR A 1 373 ? 27.168 -0.722 -65.324 1.00 88.25 373 THR A CA 1
ATOM 2998 C C . THR A 1 373 ? 26.817 0.386 -64.336 1.00 88.25 373 THR A C 1
ATOM 3000 O O . THR A 1 373 ? 26.554 1.519 -64.732 1.00 88.25 373 THR A O 1
ATOM 3003 N N . VAL A 1 374 ? 26.807 0.053 -63.045 1.00 90.75 374 VAL A N 1
ATOM 3004 C CA . VAL A 1 374 ? 26.687 1.017 -61.944 1.00 90.75 374 VAL A CA 1
ATOM 3005 C C . VAL A 1 374 ? 27.891 0.839 -61.036 1.00 90.75 374 VAL A C 1
ATOM 3007 O O . VAL A 1 374 ? 28.136 -0.273 -60.559 1.00 90.75 374 VAL A O 1
ATOM 3010 N N . ARG A 1 375 ? 28.628 1.921 -60.792 1.00 91.38 375 ARG A N 1
ATOM 3011 C CA . ARG A 1 375 ? 29.733 1.958 -59.832 1.00 91.38 375 ARG A CA 1
ATOM 3012 C C . ARG A 1 375 ? 29.426 2.986 -58.751 1.00 91.38 375 ARG A C 1
ATOM 3014 O O . ARG A 1 375 ? 28.723 3.961 -58.991 1.00 91.38 375 ARG A O 1
ATOM 3021 N N . VAL A 1 376 ? 29.904 2.699 -57.548 1.00 89.31 376 VAL A N 1
ATOM 3022 C CA . VAL A 1 376 ? 29.892 3.631 -56.421 1.00 89.31 376 VAL A CA 1
ATOM 3023 C C . VAL A 1 376 ? 31.298 3.603 -55.857 1.00 89.31 376 VAL A C 1
ATOM 3025 O O . VAL A 1 376 ? 31.775 2.507 -55.537 1.00 89.31 376 VAL A O 1
ATOM 3028 N N . GLY A 1 377 ? 31.945 4.762 -55.818 1.00 80.50 377 GLY A N 1
ATOM 3029 C CA . GLY A 1 377 ? 33.339 4.918 -55.424 1.00 80.50 377 GLY A CA 1
ATOM 3030 C C . GLY A 1 377 ? 33.692 6.347 -55.071 1.00 80.50 377 GLY A C 1
ATOM 3031 O O . GLY A 1 377 ? 32.832 7.238 -55.277 1.00 80.50 377 GLY A O 1
#

Radius of gyration: 48.06 Å; chains: 1; bounding box: 92×37×140 Å